Protein AF-V5BSL5-F1 (afdb_monomer)

Nearest PDB structures (foldseek):
  3v93-assembly3_C  TM=9.950E-01  e=2.344E-44  Trypanosoma cruzi
  3v93-assembly8_H  TM=9.993E-01  e=4.236E-44  Trypanosoma cruzi
  3v93-assembly1_A  TM=9.995E-01  e=7.654E-44  Trypanosoma cruzi
  3v93-assembly5_E  TM=9.968E-01  e=4.856E-44  Trypanosoma cruzi
  3v93-assembly4_D  TM=1.000E+00  e=1.072E-42  Trypanosoma cruzi

Structure (mmCIF, N/CA/C/O backbone):
data_AF-V5BSL5-F1
#
_entry.id   AF-V5BSL5-F1
#
loop_
_atom_site.group_PDB
_atom_site.id
_atom_site.type_symbol
_atom_site.label_atom_id
_atom_site.label_alt_id
_atom_site.label_comp_id
_atom_site.label_asym_id
_atom_site.label_entity_id
_atom_site.label_seq_id
_atom_site.pdbx_PDB_ins_code
_atom_site.Cartn_x
_atom_site.Cartn_y
_atom_site.Cartn_z
_atom_site.occupancy
_atom_site.B_iso_or_equiv
_atom_site.auth_seq_id
_atom_site.auth_comp_id
_atom_site.auth_asym_id
_atom_site.auth_atom_id
_atom_site.pdbx_PDB_model_num
ATOM 1 N N . MET A 1 1 ? 41.021 20.177 36.181 1.00 37.66 1 MET A N 1
ATOM 2 C CA . MET A 1 1 ? 41.373 21.448 35.506 1.00 37.66 1 MET A CA 1
ATOM 3 C C . MET A 1 1 ? 41.184 22.554 36.530 1.00 37.66 1 MET A C 1
ATOM 5 O O . MET A 1 1 ? 40.223 22.463 37.278 1.00 37.66 1 MET A O 1
ATOM 9 N N . SER A 1 2 ? 42.162 23.453 36.645 1.00 35.38 2 SER A N 1
ATOM 10 C CA . SER A 1 2 ? 42.383 24.379 37.768 1.00 35.38 2 SER A CA 1
ATOM 11 C C . SER A 1 2 ? 41.234 25.362 38.028 1.00 35.38 2 SER A C 1
ATOM 13 O O . SER A 1 2 ? 40.448 25.662 37.132 1.00 35.38 2 SER A O 1
ATOM 15 N N . GLU A 1 3 ? 41.180 25.870 39.262 1.00 41.41 3 GLU A N 1
ATOM 16 C CA . GLU A 1 3 ? 40.174 26.800 39.807 1.00 41.41 3 GLU A CA 1
ATOM 17 C C . GLU A 1 3 ? 40.101 28.168 39.088 1.00 41.41 3 GLU A C 1
ATOM 19 O O . GLU A 1 3 ? 39.117 28.882 39.245 1.00 41.41 3 GLU A O 1
ATOM 24 N N . ASP A 1 4 ? 41.049 28.487 38.201 1.00 49.56 4 ASP A N 1
ATOM 25 C CA . ASP A 1 4 ? 41.111 29.734 37.413 1.00 49.56 4 ASP A CA 1
ATOM 26 C C . ASP A 1 4 ? 40.404 29.653 36.042 1.00 49.56 4 ASP A C 1
ATOM 28 O O . ASP A 1 4 ? 40.871 30.179 35.027 1.00 49.56 4 ASP A O 1
ATOM 32 N N . ALA A 1 5 ? 39.266 28.963 35.962 1.00 54.03 5 ALA A N 1
ATOM 33 C CA . ALA A 1 5 ? 38.510 28.852 34.715 1.00 54.03 5 ALA A CA 1
ATOM 34 C C . ALA A 1 5 ? 37.861 30.201 34.331 1.00 54.03 5 ALA A C 1
ATOM 36 O O . ALA A 1 5 ? 36.758 30.520 34.778 1.00 54.03 5 ALA A O 1
ATOM 37 N N . GLY A 1 6 ? 38.547 30.978 33.485 1.00 59.56 6 GLY A N 1
ATOM 38 C CA . GLY A 1 6 ? 38.031 32.209 32.874 1.00 59.56 6 GLY A CA 1
ATOM 39 C C . GLY A 1 6 ? 38.998 33.393 32.830 1.00 59.56 6 GLY A C 1
ATOM 40 O O . GLY A 1 6 ? 38.674 34.387 32.180 1.00 59.56 6 GLY A O 1
ATOM 41 N N . LEU A 1 7 ? 40.173 33.283 33.457 1.00 64.12 7 LEU A N 1
ATOM 42 C CA . LEU A 1 7 ? 41.287 34.220 33.286 1.00 64.12 7 LEU A CA 1
ATOM 43 C C . LEU A 1 7 ? 42.177 33.769 32.113 1.00 64.12 7 LEU A C 1
ATOM 45 O O . LEU A 1 7 ? 42.304 32.565 31.869 1.00 64.12 7 LEU A O 1
ATOM 49 N N . PRO A 1 8 ? 42.801 34.692 31.358 1.00 71.69 8 PRO A N 1
ATOM 50 C CA . PRO A 1 8 ? 43.733 34.306 30.311 1.00 71.69 8 PRO A CA 1
ATOM 51 C C . PRO A 1 8 ? 44.944 33.603 30.929 1.00 71.69 8 PRO A C 1
ATOM 53 O O . PRO A 1 8 ? 45.624 34.143 31.802 1.00 71.69 8 PRO A O 1
ATOM 56 N N . VAL A 1 9 ? 45.235 32.397 30.447 1.00 80.31 9 VAL A N 1
ATOM 57 C CA . VAL A 1 9 ? 46.394 31.624 30.896 1.00 80.31 9 VAL A CA 1
ATOM 58 C C . VAL A 1 9 ? 47.662 32.325 30.390 1.00 80.31 9 VAL A C 1
ATOM 60 O O . VAL A 1 9 ? 47.743 32.609 29.187 1.00 80.31 9 VAL A O 1
ATOM 63 N N . PRO A 1 10 ? 48.666 32.606 31.246 1.00 79.69 10 PRO A N 1
ATOM 64 C CA . PRO A 1 10 ? 49.912 33.236 30.816 1.00 79.69 10 PRO A CA 1
ATOM 65 C C . PRO A 1 10 ? 50.582 32.452 29.683 1.00 79.69 10 PRO A C 1
ATOM 67 O O . PRO A 1 10 ? 50.604 31.223 29.707 1.00 79.69 10 PRO A O 1
ATOM 70 N N . ARG A 1 11 ? 51.186 33.147 28.707 1.00 80.00 11 ARG A N 1
ATOM 71 C CA . ARG A 1 11 ? 51.835 32.492 27.550 1.00 80.00 11 ARG A CA 1
ATOM 72 C C . ARG A 1 11 ? 52.920 31.487 27.942 1.00 80.00 11 ARG A C 1
ATOM 74 O O . ARG A 1 11 ? 53.118 30.519 27.222 1.00 80.00 11 ARG A O 1
ATOM 81 N N . SER A 1 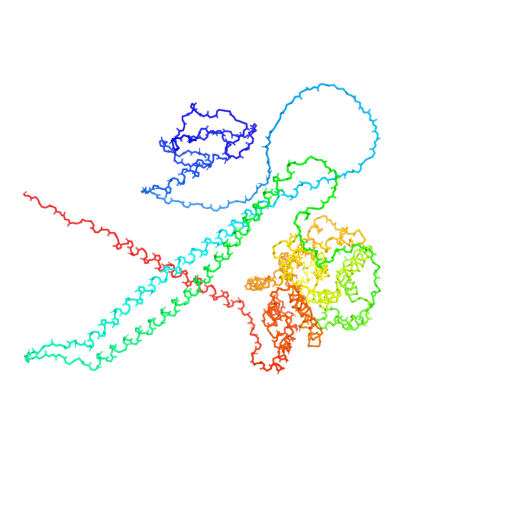12 ? 53.577 31.676 29.087 1.00 76.94 12 SER A N 1
ATOM 82 C CA . SER A 1 12 ? 54.557 30.724 29.632 1.00 76.94 12 SER A CA 1
ATOM 83 C C . SER A 1 12 ? 53.965 29.352 29.978 1.00 76.94 12 SER A C 1
ATOM 85 O O . SER A 1 12 ? 54.713 28.396 30.140 1.00 76.94 12 SER A O 1
ATOM 87 N N . GLN A 1 13 ? 52.640 29.246 30.091 1.00 78.19 13 GLN A N 1
ATOM 88 C CA . GLN A 1 13 ? 51.915 28.005 30.370 1.00 78.19 13 GLN A CA 1
ATOM 89 C C . GLN A 1 13 ? 51.201 27.449 29.127 1.00 78.19 13 GLN A C 1
ATOM 91 O O . GLN A 1 13 ? 50.416 26.506 29.226 1.00 78.19 13 GLN A O 1
ATOM 96 N N . TRP A 1 14 ? 51.424 28.034 27.946 1.00 88.94 14 TRP A N 1
ATOM 97 C CA . TRP A 1 14 ? 50.801 27.551 26.719 1.00 88.94 14 TRP A CA 1
ATOM 98 C C . TRP A 1 14 ? 51.477 26.277 26.227 1.00 88.94 14 TRP A C 1
ATOM 100 O O . TRP A 1 14 ? 52.693 26.114 26.289 1.00 88.94 14 TRP A O 1
ATOM 110 N N . VAL A 1 15 ? 50.668 25.364 25.697 1.00 83.25 15 VAL A N 1
ATOM 111 C CA . VAL A 1 15 ? 51.167 24.115 25.126 1.00 83.25 15 VAL A CA 1
ATOM 112 C C . VAL A 1 15 ? 51.832 24.413 23.784 1.00 83.25 15 VAL A C 1
ATOM 114 O O . VAL A 1 15 ? 51.152 24.630 22.784 1.00 83.25 15 VAL A O 1
ATOM 117 N N . GLU A 1 16 ? 53.161 24.411 23.742 1.00 74.31 16 GLU A N 1
ATOM 118 C CA . GLU A 1 16 ? 53.914 24.786 22.536 1.00 74.31 16 GLU A CA 1
ATOM 119 C C . GLU A 1 16 ? 53.923 23.700 21.447 1.00 74.31 16 GLU A C 1
ATOM 121 O O . GLU A 1 16 ? 54.136 23.991 20.269 1.00 74.31 16 GLU A O 1
ATOM 126 N N . ARG A 1 17 ? 53.707 22.427 21.814 1.00 75.62 17 ARG A N 1
ATOM 127 C CA . ARG A 1 17 ? 53.771 21.290 20.882 1.00 75.62 17 ARG A CA 1
ATOM 128 C C . ARG A 1 17 ? 52.630 20.306 21.113 1.00 75.62 17 ARG A C 1
ATOM 130 O O . ARG A 1 17 ? 52.364 19.893 22.234 1.00 75.62 17 ARG A O 1
ATOM 137 N N . GLY A 1 18 ? 52.000 19.889 20.019 1.00 76.19 18 GLY A N 1
ATOM 138 C CA . GLY A 1 18 ? 50.955 18.871 19.997 1.00 76.19 18 GLY A CA 1
ATOM 139 C C . GLY A 1 18 ? 50.851 18.238 18.612 1.00 76.19 18 GLY A C 1
ATOM 140 O O . GLY A 1 18 ? 51.149 18.887 17.601 1.00 76.19 18 GLY A O 1
ATOM 141 N N . VAL A 1 19 ? 50.455 16.964 18.573 1.00 78.44 19 VAL A N 1
ATOM 142 C CA . VAL A 1 19 ? 50.245 16.196 17.331 1.00 78.44 19 VAL A CA 1
ATOM 143 C C . VAL A 1 19 ? 48.800 16.267 16.834 1.00 78.44 19 VAL A C 1
ATOM 145 O O . VAL A 1 19 ? 48.558 16.038 15.652 1.00 78.44 19 VAL A O 1
ATOM 148 N N . SER A 1 20 ? 47.856 16.659 17.692 1.00 81.88 20 SER A N 1
ATOM 149 C CA . SER A 1 20 ? 46.434 16.821 17.380 1.00 81.88 20 SER A CA 1
ATOM 150 C C . SER A 1 20 ? 45.800 17.990 18.135 1.00 81.88 20 SER A C 1
ATOM 152 O O . SER A 1 20 ? 46.292 18.413 19.182 1.00 81.88 20 SER A O 1
ATOM 154 N N . CYS A 1 21 ? 44.714 18.530 17.579 1.00 82.56 21 CYS A N 1
ATOM 155 C CA . CYS A 1 21 ? 43.920 19.583 18.195 1.00 82.56 21 CYS A CA 1
ATOM 156 C C . CYS A 1 21 ? 43.279 19.072 19.482 1.00 82.56 21 CYS A C 1
ATOM 158 O O . CYS A 1 21 ? 42.572 18.068 19.472 1.00 82.56 21 CYS A O 1
ATOM 160 N N . ALA A 1 22 ? 43.474 19.807 20.575 1.00 82.12 22 ALA A N 1
ATOM 161 C CA . ALA A 1 22 ? 42.966 19.408 21.883 1.00 82.12 22 ALA A CA 1
ATOM 162 C C . ALA A 1 22 ? 41.428 19.447 22.022 1.00 82.12 22 ALA A C 1
ATOM 164 O O . ALA A 1 22 ? 40.915 18.957 23.021 1.00 82.12 22 ALA A O 1
ATOM 165 N N . THR A 1 23 ? 40.720 20.036 21.053 1.00 82.25 23 THR A N 1
ATOM 166 C CA . THR A 1 23 ? 39.253 20.136 21.025 1.00 82.25 23 THR A CA 1
ATOM 167 C C . THR A 1 23 ? 38.650 19.051 20.134 1.00 82.25 23 THR A C 1
ATOM 169 O O . THR A 1 23 ? 37.909 18.205 20.611 1.00 82.25 23 THR A O 1
ATOM 172 N N . CYS A 1 24 ? 38.992 19.023 18.842 1.00 82.75 24 CYS A N 1
ATOM 173 C CA . CYS A 1 24 ? 38.378 18.084 17.894 1.00 82.75 24 CYS A CA 1
ATOM 174 C C . CYS A 1 24 ? 39.196 16.807 17.646 1.00 82.75 24 CYS A C 1
ATOM 176 O O . CYS A 1 24 ? 38.800 15.973 16.839 1.00 82.75 24 CYS A O 1
ATOM 178 N N . GLY A 1 25 ? 40.382 16.671 18.247 1.00 80.56 25 GLY A N 1
ATOM 179 C CA . GLY A 1 25 ? 41.266 15.514 18.060 1.00 80.56 25 GLY A CA 1
ATOM 180 C C . GLY A 1 25 ? 41.965 15.439 16.695 1.00 80.56 25 GLY A C 1
ATOM 181 O O . GLY A 1 25 ? 42.807 14.565 16.486 1.00 80.56 25 GLY A O 1
ATOM 182 N N . LYS A 1 26 ? 41.685 16.362 15.763 1.00 80.69 26 LYS A N 1
ATOM 183 C CA . LYS A 1 26 ? 42.259 16.355 14.407 1.00 80.69 26 LYS A CA 1
ATOM 184 C C . LYS A 1 26 ? 43.782 16.483 14.445 1.00 80.69 26 LYS A C 1
ATOM 186 O O . LYS A 1 26 ? 44.307 17.418 15.050 1.00 80.69 26 LYS A O 1
ATOM 191 N N . ARG A 1 27 ? 44.503 15.576 13.773 1.00 79.50 27 ARG A N 1
ATOM 192 C CA . ARG A 1 27 ? 45.972 15.634 13.679 1.00 79.50 27 ARG A CA 1
ATOM 193 C C . ARG A 1 27 ? 46.429 16.893 12.943 1.00 79.50 27 ARG A C 1
ATOM 195 O O . ARG A 1 27 ? 45.894 17.243 11.893 1.00 79.50 27 ARG A O 1
ATOM 202 N N . PHE A 1 28 ? 47.435 17.565 13.489 1.00 78.25 28 PHE A N 1
ATOM 203 C CA . PHE A 1 28 ? 48.002 18.750 12.865 1.00 78.25 28 PHE A CA 1
ATOM 204 C C . PHE A 1 28 ? 48.898 18.368 11.684 1.00 78.25 28 PHE A C 1
ATOM 206 O O . PHE A 1 28 ? 49.860 17.622 11.854 1.00 78.25 28 PHE A O 1
ATOM 213 N N . SER A 1 29 ? 48.621 18.934 10.511 1.00 75.44 29 SER A N 1
ATOM 214 C CA . SER A 1 29 ? 49.468 18.812 9.318 1.00 75.44 29 SER A CA 1
ATOM 215 C C . SER A 1 29 ? 50.299 20.090 9.096 1.00 75.44 29 SER A C 1
ATOM 217 O O . SER A 1 29 ? 50.000 21.110 9.725 1.00 75.44 29 SER A O 1
ATOM 219 N N . PRO A 1 30 ? 51.302 20.090 8.195 1.00 67.31 30 PRO A N 1
ATOM 220 C CA . PRO A 1 30 ? 52.050 21.299 7.828 1.00 67.31 30 PRO A CA 1
ATOM 221 C C . PRO A 1 30 ? 51.168 22.451 7.317 1.00 67.31 30 PRO A C 1
ATOM 223 O O . PRO A 1 30 ? 51.567 23.606 7.400 1.00 67.31 30 PRO A O 1
ATOM 226 N N . PHE A 1 31 ? 49.965 22.143 6.823 1.00 62.34 31 PHE A N 1
ATOM 227 C CA . PHE A 1 31 ? 49.016 23.106 6.256 1.00 62.34 31 PHE A CA 1
ATOM 228 C C . PHE A 1 31 ? 47.949 23.575 7.256 1.00 62.34 31 PHE A C 1
ATOM 230 O O . PHE A 1 31 ? 47.096 24.389 6.917 1.00 62.34 31 PHE A O 1
ATOM 237 N N . THR A 1 32 ? 47.956 23.058 8.488 1.00 65.38 32 THR A N 1
ATOM 238 C CA . THR A 1 32 ? 46.967 23.416 9.511 1.00 65.38 32 THR A CA 1
ATOM 239 C C . THR A 1 32 ? 47.547 24.477 10.440 1.00 65.38 32 THR A C 1
ATOM 241 O O . THR A 1 32 ? 48.442 24.177 11.234 1.00 65.38 32 THR A O 1
ATOM 244 N N . ALA A 1 33 ? 47.023 25.704 10.377 1.00 68.75 33 ALA A N 1
ATOM 245 C CA . ALA A 1 33 ? 47.406 26.765 11.303 1.00 68.75 33 ALA A CA 1
ATOM 246 C C . ALA A 1 33 ? 47.069 26.348 12.746 1.00 68.75 33 ALA A C 1
ATOM 248 O O . ALA A 1 33 ? 45.931 25.983 13.061 1.00 68.75 33 ALA A O 1
ATOM 249 N N . LYS A 1 34 ? 48.084 26.361 13.617 1.00 82.44 34 LYS A N 1
ATOM 250 C CA . LYS A 1 34 ? 47.950 26.010 15.035 1.00 82.44 34 LYS A CA 1
ATOM 251 C C . LYS A 1 34 ? 47.896 27.289 15.849 1.00 82.44 34 LYS A C 1
ATOM 253 O O . LYS A 1 34 ? 48.678 28.209 15.623 1.00 82.44 34 LYS A O 1
ATOM 258 N N . THR A 1 35 ? 46.980 27.358 16.798 1.00 84.12 35 THR A N 1
ATOM 259 C CA . THR A 1 35 ? 46.855 28.508 17.690 1.00 84.12 35 THR A CA 1
ATOM 260 C C . THR A 1 35 ? 46.479 28.017 19.073 1.00 84.12 35 THR A C 1
ATOM 262 O O . THR A 1 35 ? 45.652 27.118 19.229 1.00 84.12 35 THR A O 1
ATOM 265 N N . ASN A 1 36 ? 47.114 28.583 20.091 1.00 89.69 36 ASN A N 1
ATOM 266 C CA . ASN A 1 36 ? 46.760 28.298 21.469 1.00 89.69 36 ASN A CA 1
ATOM 267 C C . ASN A 1 36 ? 45.523 29.099 21.859 1.00 89.69 36 ASN A C 1
ATOM 269 O O . ASN A 1 36 ? 45.432 30.294 21.582 1.00 89.69 36 ASN A O 1
ATOM 273 N N . CYS A 1 37 ? 44.583 28.447 22.536 1.00 87.94 37 CYS A N 1
ATOM 274 C CA . CYS A 1 37 ? 43.465 29.157 23.130 1.00 87.94 37 CYS A CA 1
ATOM 275 C C . CYS A 1 37 ? 43.975 30.014 24.303 1.00 87.94 37 CYS A C 1
ATOM 277 O O . CYS A 1 37 ? 44.519 29.455 25.255 1.00 87.94 37 CYS A O 1
ATOM 279 N N . PRO A 1 38 ? 43.751 31.338 24.309 1.00 81.62 38 PRO A N 1
ATOM 280 C CA . PRO A 1 38 ? 44.216 32.202 25.391 1.00 81.62 38 PRO A CA 1
ATOM 281 C C . PRO A 1 38 ? 43.520 31.926 26.734 1.00 81.62 38 PRO A C 1
ATOM 283 O O . PRO A 1 38 ? 44.082 32.239 27.775 1.00 81.62 38 PRO A O 1
ATOM 286 N N . CYS A 1 39 ? 42.338 31.296 26.732 1.00 84.12 39 CYS A N 1
ATOM 287 C CA . CYS A 1 39 ? 41.597 30.955 27.951 1.00 84.12 39 CYS A CA 1
ATOM 288 C C . CYS A 1 39 ? 42.100 29.677 28.645 1.00 84.12 39 CYS A C 1
ATOM 290 O O . CYS A 1 39 ? 41.967 29.561 29.855 1.00 84.12 39 CYS A O 1
ATOM 292 N N . CYS A 1 40 ? 42.639 28.695 27.915 1.00 85.69 40 CYS A N 1
ATOM 293 C CA . CYS A 1 40 ? 43.073 27.422 28.517 1.00 85.69 40 CYS A CA 1
ATOM 294 C C . CYS A 1 40 ? 44.502 27.001 28.155 1.00 85.69 40 CYS A C 1
ATOM 296 O O . CYS A 1 40 ? 44.949 25.939 28.577 1.00 85.69 40 CYS A O 1
ATOM 298 N N . GLY A 1 41 ? 45.205 27.781 27.332 1.00 84.75 41 GLY A N 1
ATOM 299 C CA . GLY A 1 41 ? 46.570 27.519 26.873 1.00 84.75 41 GLY A CA 1
ATOM 300 C C . GLY A 1 41 ? 46.724 26.332 25.912 1.00 84.75 41 GLY A C 1
ATOM 301 O O . GLY A 1 41 ? 47.822 26.109 25.397 1.00 84.75 41 GLY A O 1
ATOM 302 N N . LYS A 1 42 ? 45.660 25.565 25.635 1.00 89.25 42 LYS A N 1
ATOM 303 C CA . LYS A 1 42 ? 45.715 24.357 24.794 1.00 89.25 42 LYS A CA 1
ATOM 304 C C . LYS A 1 42 ? 45.924 24.692 23.318 1.00 89.25 42 LYS A C 1
ATOM 306 O O . LYS A 1 42 ? 45.367 25.668 22.818 1.00 89.25 42 LYS A O 1
ATOM 311 N N . LEU A 1 43 ? 46.696 23.853 22.625 1.00 88.75 43 LEU A N 1
ATOM 312 C CA . LEU A 1 43 ? 46.982 23.986 21.197 1.00 88.75 43 LEU A CA 1
ATOM 313 C C . LEU A 1 43 ? 45.820 23.424 20.363 1.00 88.75 43 LEU A C 1
ATOM 315 O O . LEU A 1 43 ? 45.531 22.224 20.403 1.00 88.75 43 LEU A O 1
ATOM 319 N N . CYS A 1 44 ? 45.165 24.283 19.588 1.00 87.19 44 CYS A N 1
ATOM 320 C CA . CYS A 1 44 ? 44.000 23.935 18.779 1.00 87.19 44 CYS A CA 1
ATOM 321 C C . CYS A 1 44 ? 44.212 24.301 17.303 1.00 87.19 44 CYS A C 1
ATOM 323 O O . CYS A 1 44 ? 45.102 25.086 16.963 1.00 87.19 44 CYS A O 1
ATOM 325 N N . CYS A 1 45 ? 43.427 23.700 16.403 1.00 85.88 45 CYS A N 1
ATOM 326 C CA . CYS A 1 45 ? 43.392 24.164 15.016 1.00 85.88 45 CYS A CA 1
ATOM 327 C C . CYS A 1 45 ? 42.630 25.488 14.944 1.00 85.88 45 CYS A C 1
ATOM 329 O O . CYS A 1 45 ? 41.744 25.740 15.765 1.00 85.88 45 CYS A O 1
ATOM 331 N N . SER A 1 46 ? 42.968 26.318 13.957 1.00 80.06 46 SER A N 1
ATOM 332 C CA . SER A 1 46 ? 42.313 27.611 13.742 1.00 80.06 46 SER A CA 1
ATOM 333 C C . SER A 1 46 ? 40.790 27.497 13.686 1.00 80.06 46 SER A C 1
ATOM 335 O O . SER A 1 46 ? 40.114 28.325 14.276 1.00 80.06 46 SER A O 1
ATOM 337 N N . ASP A 1 47 ? 40.246 26.444 13.070 1.00 79.00 47 ASP A N 1
ATOM 338 C CA . ASP A 1 47 ? 38.795 26.220 12.927 1.00 79.00 47 ASP A CA 1
ATOM 339 C C . ASP A 1 47 ? 38.079 26.006 14.265 1.00 79.00 47 ASP A C 1
ATOM 341 O O . ASP A 1 47 ? 36.941 26.429 14.442 1.00 79.00 47 ASP A O 1
ATOM 345 N N . CYS A 1 48 ? 38.755 25.400 15.244 1.00 81.50 48 CYS A N 1
ATOM 346 C CA . CYS A 1 48 ? 38.202 25.237 16.586 1.00 81.50 48 CYS A CA 1
ATOM 347 C C . CYS A 1 48 ? 38.377 26.489 17.454 1.00 81.50 48 CYS A C 1
ATOM 349 O O . CYS A 1 48 ? 37.778 26.544 18.524 1.00 81.50 48 CYS A O 1
ATOM 351 N N . VAL A 1 49 ? 39.177 27.472 17.015 1.00 79.75 49 VAL A N 1
ATOM 352 C CA . VAL A 1 49 ? 39.448 28.754 17.693 1.00 79.75 49 VAL A CA 1
ATOM 353 C C . VAL A 1 49 ? 38.918 29.906 16.833 1.00 79.75 49 VAL A C 1
ATOM 355 O O . VAL A 1 49 ? 39.660 30.790 16.410 1.00 79.75 49 VAL A O 1
ATOM 358 N N . GLN A 1 50 ? 37.620 29.876 16.528 1.00 72.69 50 GLN A N 1
ATOM 359 C CA . GLN A 1 50 ? 36.957 30.913 15.722 1.00 72.69 50 GLN A CA 1
ATOM 360 C C . GLN A 1 50 ? 36.012 31.801 16.531 1.00 72.69 50 GLN A C 1
ATOM 362 O O . GLN A 1 50 ? 35.715 32.914 16.104 1.00 72.69 50 GLN A O 1
ATOM 367 N N . ALA A 1 51 ? 35.561 31.336 17.697 1.00 72.56 51 ALA A N 1
ATOM 368 C CA . ALA A 1 51 ? 34.578 32.046 18.500 1.00 72.56 51 ALA A CA 1
ATOM 369 C C . ALA A 1 51 ? 35.246 33.138 19.347 1.00 72.56 51 ALA A C 1
ATOM 371 O O . ALA A 1 51 ? 36.096 32.848 20.193 1.00 72.56 51 ALA A O 1
ATOM 372 N N . GLU A 1 52 ? 34.865 34.396 19.120 1.00 78.62 52 GLU A N 1
ATOM 373 C CA . GLU A 1 52 ? 35.311 35.529 19.930 1.00 78.62 52 GLU A CA 1
ATOM 374 C C . GLU A 1 52 ? 34.444 35.674 21.179 1.00 78.62 52 GLU A C 1
ATOM 376 O O . GLU A 1 52 ? 33.216 35.737 21.113 1.00 78.62 52 GLU A O 1
ATOM 381 N N . CYS A 1 53 ? 35.086 35.764 22.340 1.00 72.69 53 CYS A N 1
ATOM 382 C CA . CYS A 1 53 ? 34.415 36.162 23.570 1.00 72.69 53 CYS A CA 1
ATOM 383 C C . CYS A 1 53 ? 35.345 37.000 24.450 1.00 72.69 53 CYS A C 1
ATOM 385 O O . CYS A 1 53 ? 36.572 36.879 24.380 1.00 72.69 53 CYS A O 1
ATOM 387 N N . ALA A 1 54 ? 34.770 37.849 25.304 1.00 72.75 54 ALA A N 1
ATOM 388 C CA . ALA A 1 54 ? 35.558 38.569 26.299 1.00 72.75 54 ALA A CA 1
ATOM 389 C C . ALA A 1 54 ? 35.938 37.612 27.437 1.00 72.75 54 ALA A C 1
ATOM 391 O O . ALA A 1 54 ? 35.062 37.066 28.110 1.00 72.75 54 ALA A O 1
ATOM 392 N N . ILE A 1 55 ? 37.243 37.405 27.608 1.00 72.19 55 ILE A N 1
ATOM 393 C CA . ILE A 1 55 ? 37.835 36.637 28.707 1.00 72.19 55 ILE A CA 1
ATOM 394 C C . ILE A 1 55 ? 38.014 37.598 29.886 1.00 72.19 55 ILE A C 1
ATOM 396 O O . ILE A 1 55 ? 38.400 38.753 29.686 1.00 72.19 55 ILE A O 1
ATOM 400 N N . VAL A 1 56 ? 37.724 37.149 31.106 1.00 62.91 56 VAL A N 1
ATOM 401 C CA . VAL A 1 56 ? 37.796 37.995 32.304 1.00 62.91 56 VAL A CA 1
ATOM 402 C C . VAL A 1 56 ? 39.239 38.482 32.489 1.00 62.91 56 VAL A C 1
ATOM 404 O O . VAL A 1 56 ? 40.173 37.690 32.435 1.00 62.91 56 VAL A O 1
ATOM 407 N N . GLY A 1 57 ? 39.439 39.797 32.642 1.00 61.28 57 GLY A N 1
ATOM 408 C CA . GLY A 1 57 ? 40.770 40.418 32.758 1.00 61.28 57 GLY A CA 1
ATOM 409 C C . GLY A 1 57 ? 41.496 40.714 31.433 1.00 61.28 57 GLY A C 1
ATOM 410 O O . GLY A 1 57 ? 42.604 41.246 31.461 1.00 61.28 57 GLY A O 1
ATOM 411 N N . GLY A 1 58 ? 40.901 40.407 30.273 1.00 59.56 58 GLY A N 1
ATOM 412 C CA . GLY A 1 58 ? 41.415 40.809 28.958 1.00 59.56 58 GLY A CA 1
ATOM 413 C C . GLY A 1 58 ? 40.894 42.182 28.520 1.00 59.56 58 GLY A C 1
ATOM 414 O O . GLY A 1 58 ? 39.728 42.501 28.728 1.00 59.56 58 GLY A O 1
ATOM 415 N N . SER A 1 59 ? 41.735 42.995 27.874 1.00 53.09 59 SER A N 1
ATOM 416 C CA . SER A 1 59 ? 41.346 44.334 27.396 1.00 53.09 59 SER A CA 1
ATOM 417 C C . SER A 1 59 ? 40.478 44.326 26.126 1.00 53.09 59 SER A C 1
ATOM 419 O O . SER A 1 59 ? 39.899 45.357 25.791 1.00 53.09 59 SER A O 1
ATOM 421 N N . ALA A 1 60 ? 40.374 43.190 25.420 1.00 64.19 60 ALA A N 1
ATOM 422 C CA . ALA A 1 60 ? 39.597 43.038 24.187 1.00 64.19 60 ALA A CA 1
ATOM 423 C C . ALA A 1 60 ? 39.098 41.586 23.978 1.00 64.19 60 ALA A C 1
ATOM 425 O O . ALA A 1 60 ? 39.715 40.646 24.500 1.00 64.19 60 ALA A O 1
ATOM 426 N N . PRO A 1 61 ? 38.009 41.373 23.205 1.00 73.19 61 PRO A N 1
ATOM 427 C CA . PRO A 1 61 ? 37.525 40.040 22.846 1.00 73.19 61 PRO A CA 1
ATOM 428 C C . PRO A 1 61 ? 38.628 39.227 22.166 1.00 73.19 61 PRO A C 1
ATOM 430 O O . PRO A 1 61 ? 39.342 39.732 21.304 1.00 73.19 61 PRO A O 1
ATOM 433 N N . SER A 1 62 ? 38.787 37.970 22.573 1.00 77.31 62 SER A N 1
ATOM 434 C CA . SER A 1 62 ? 39.811 37.075 22.032 1.00 77.31 62 SER A CA 1
ATOM 435 C C . SER A 1 62 ? 39.162 35.818 21.470 1.00 77.31 62 SER A C 1
ATOM 437 O O . SER A 1 62 ? 38.191 35.313 22.038 1.00 77.31 62 SER A O 1
ATOM 439 N N . LYS A 1 63 ? 39.711 35.283 20.374 1.00 84.38 63 LYS A N 1
ATOM 440 C CA . LYS A 1 63 ? 39.282 33.989 19.833 1.00 84.38 63 LYS A CA 1
ATOM 441 C C . LYS A 1 63 ? 39.687 32.869 20.788 1.00 84.38 63 LYS A C 1
ATOM 443 O O . LYS A 1 63 ? 40.869 32.711 21.097 1.00 84.38 63 LYS A O 1
ATOM 448 N N . VAL A 1 64 ? 38.715 32.095 21.261 1.00 85.62 64 VAL A N 1
ATOM 449 C CA . VAL A 1 64 ? 38.918 30.963 22.179 1.00 85.62 64 VAL A CA 1
ATOM 450 C C . VAL A 1 64 ? 38.462 29.655 21.542 1.00 85.62 64 VAL A C 1
ATOM 452 O O . VAL A 1 64 ? 37.737 29.664 20.549 1.00 85.62 64 VAL A O 1
ATOM 455 N N . CYS A 1 65 ? 38.899 28.515 22.092 1.00 86.31 65 CYS A N 1
ATOM 456 C CA . CYS A 1 65 ? 38.398 27.233 21.614 1.00 86.31 65 CYS A CA 1
ATOM 457 C C . CYS A 1 65 ? 36.915 27.057 21.965 1.00 86.31 65 CYS A C 1
ATOM 459 O O . CYS A 1 65 ? 36.440 27.616 22.956 1.00 86.31 65 CYS A O 1
ATOM 461 N N . ILE A 1 66 ? 36.200 26.257 21.175 1.00 80.56 66 ILE A N 1
ATOM 462 C CA . ILE A 1 66 ? 34.750 26.062 21.330 1.00 80.56 66 ILE A CA 1
ATOM 463 C C . ILE A 1 66 ? 34.347 25.529 22.715 1.00 80.56 66 ILE A C 1
ATOM 465 O O . ILE A 1 66 ? 33.295 25.899 23.235 1.00 80.56 66 ILE A O 1
ATOM 469 N N . ASP A 1 67 ? 35.216 24.740 23.352 1.00 81.44 67 ASP A N 1
ATOM 470 C CA . ASP A 1 67 ? 34.985 24.212 24.700 1.00 81.44 67 ASP A CA 1
ATOM 471 C C . ASP A 1 67 ? 35.011 25.347 25.732 1.00 81.44 67 ASP A C 1
ATOM 473 O O . ASP A 1 67 ? 34.110 25.478 26.560 1.00 81.44 67 ASP A O 1
ATOM 477 N N . CYS A 1 68 ? 36.019 26.225 25.645 1.00 81.50 68 CYS A N 1
ATOM 478 C CA . CYS A 1 68 ? 36.116 27.403 26.502 1.00 81.50 68 CYS A CA 1
ATOM 479 C C . CYS A 1 68 ? 35.008 28.412 26.200 1.00 81.50 68 CYS A C 1
ATOM 481 O O . CYS A 1 68 ? 34.487 29.020 27.127 1.00 81.50 68 CYS A O 1
ATOM 483 N N . PHE A 1 69 ? 34.611 28.566 24.935 1.00 83.06 69 PHE A N 1
ATOM 484 C CA . PHE A 1 69 ? 33.485 29.419 24.564 1.00 83.06 69 PHE A CA 1
ATOM 485 C C . PHE A 1 69 ? 32.184 28.930 25.206 1.00 83.06 69 PHE A C 1
ATOM 487 O O . PHE A 1 69 ? 31.508 29.700 25.882 1.00 83.06 69 PHE A O 1
ATOM 494 N N . SER A 1 70 ? 31.866 27.643 25.058 1.00 76.00 70 SER A N 1
ATOM 495 C CA . SER A 1 70 ? 30.648 27.040 25.614 1.00 76.00 70 SER A CA 1
ATOM 496 C C . SER A 1 70 ? 30.623 27.144 27.138 1.00 76.00 70 SER A C 1
ATOM 498 O O . SER A 1 70 ? 29.612 27.523 27.730 1.00 76.00 70 SER A O 1
ATOM 500 N N . MET A 1 71 ? 31.771 26.904 27.776 1.00 79.31 71 MET A N 1
ATOM 501 C CA . MET A 1 71 ? 31.921 27.066 29.217 1.00 79.31 71 MET A CA 1
ATOM 502 C C . MET A 1 71 ? 31.712 28.527 29.657 1.00 79.31 71 MET A C 1
ATOM 504 O O . MET A 1 71 ? 30.913 28.782 30.558 1.00 79.31 71 MET A O 1
ATOM 508 N N . LEU A 1 72 ? 32.357 29.499 29.004 1.00 73.00 72 LEU A N 1
ATOM 509 C CA . LEU A 1 72 ? 32.220 30.922 29.338 1.00 73.00 72 LEU A CA 1
ATOM 510 C C . LEU A 1 72 ? 30.797 31.453 29.082 1.00 73.00 72 LEU A C 1
ATOM 512 O O . LEU A 1 72 ? 30.290 32.245 29.876 1.00 73.00 72 LEU A O 1
ATOM 516 N N . GLN A 1 73 ? 30.120 30.981 28.030 1.00 68.88 73 GLN A N 1
ATOM 517 C CA . GLN A 1 73 ? 28.716 31.309 27.748 1.00 68.88 73 GLN A CA 1
ATOM 518 C C . GLN A 1 73 ? 27.765 30.731 28.799 1.00 68.88 73 GLN A C 1
ATOM 520 O O . GLN A 1 73 ? 26.843 31.415 29.238 1.00 68.88 73 GLN A O 1
ATOM 525 N N . SER A 1 74 ? 28.004 29.493 29.244 1.00 62.72 74 SER A N 1
ATOM 526 C CA . SER A 1 74 ? 27.184 28.868 30.287 1.00 62.72 74 SER A CA 1
ATOM 527 C C . SER A 1 74 ? 27.275 29.617 31.619 1.00 62.72 74 SER A C 1
ATOM 529 O O . SER A 1 74 ? 26.267 29.770 32.300 1.00 62.72 74 SER A O 1
ATOM 531 N N . ARG A 1 75 ? 28.446 30.178 31.952 1.00 56.44 75 ARG A N 1
ATOM 532 C CA . ARG A 1 75 ? 28.636 30.980 33.170 1.00 56.44 75 ARG A CA 1
ATOM 533 C C . ARG A 1 75 ? 28.029 32.379 33.078 1.00 56.44 75 ARG A C 1
ATOM 535 O O . ARG A 1 75 ? 27.480 32.846 34.067 1.00 56.44 75 ARG A O 1
ATOM 542 N N . ARG A 1 76 ? 28.018 33.014 31.898 1.00 56.22 76 ARG A N 1
ATOM 543 C CA . ARG A 1 76 ? 27.275 34.276 31.690 1.00 56.22 76 ARG A CA 1
ATOM 544 C C . ARG A 1 76 ? 25.766 34.138 31.898 1.00 56.22 76 ARG A C 1
ATOM 546 O O . ARG A 1 76 ? 25.115 35.136 32.158 1.00 56.22 76 ARG A O 1
ATOM 553 N N . ARG A 1 77 ? 25.204 32.927 31.802 1.00 47.06 77 ARG A N 1
ATOM 554 C CA . ARG A 1 77 ? 23.788 32.678 32.126 1.00 47.06 77 ARG A CA 1
ATOM 555 C C . ARG A 1 77 ? 23.509 32.583 33.633 1.00 47.06 77 ARG A C 1
ATOM 557 O O . ARG A 1 77 ? 22.344 32.497 34.001 1.00 47.06 77 ARG A O 1
ATOM 564 N N . VAL A 1 78 ? 24.544 32.564 34.481 1.00 42.31 78 VAL A N 1
ATOM 565 C CA . VAL A 1 78 ? 24.422 32.345 35.934 1.00 42.31 78 VAL A CA 1
ATOM 566 C C . VAL A 1 78 ? 24.649 33.623 36.754 1.00 42.31 78 VAL A C 1
ATOM 568 O O . VAL A 1 78 ? 24.188 33.680 37.889 1.00 42.31 78 VAL A O 1
ATOM 571 N N . GLU A 1 79 ? 25.250 34.680 36.197 1.00 32.44 79 GLU A N 1
ATOM 572 C CA . GLU A 1 79 ? 25.275 35.996 36.857 1.00 32.44 79 GLU A CA 1
ATOM 573 C C . GLU A 1 79 ? 24.239 36.954 36.248 1.00 32.44 79 GLU A C 1
ATOM 575 O O . GLU A 1 79 ? 24.249 37.168 35.033 1.00 32.44 79 GLU A O 1
ATOM 580 N N . PRO A 1 80 ? 23.357 37.566 37.060 1.00 39.62 80 PRO A N 1
ATOM 581 C CA . PRO A 1 80 ? 22.686 38.786 36.658 1.00 39.62 80 PRO A CA 1
ATOM 582 C C . PRO A 1 80 ? 23.695 39.928 36.824 1.00 39.62 80 PRO A C 1
ATOM 584 O O . PRO A 1 80 ? 24.240 40.099 37.911 1.00 39.62 80 PRO A O 1
ATOM 587 N N . ASP A 1 81 ? 23.978 40.697 35.775 1.00 30.50 81 ASP A N 1
ATOM 588 C CA . ASP A 1 81 ? 23.338 42.008 35.617 1.00 30.50 81 ASP A CA 1
ATOM 589 C C . ASP A 1 81 ? 23.908 42.830 34.431 1.00 30.50 81 ASP A C 1
ATOM 591 O O . ASP A 1 81 ? 25.010 42.604 33.936 1.00 30.50 81 ASP A O 1
ATOM 595 N N . GLU A 1 82 ? 23.095 43.804 34.025 1.00 28.62 82 GLU A N 1
ATOM 596 C CA . GLU A 1 82 ? 23.411 45.078 33.363 1.00 28.62 82 GLU A CA 1
ATOM 597 C C . GLU A 1 82 ? 24.022 45.108 31.944 1.00 28.62 82 GLU A C 1
ATOM 599 O O . GLU A 1 82 ? 25.222 45.008 31.709 1.00 28.62 82 GLU A O 1
ATOM 604 N N . GLY A 1 83 ? 23.153 45.475 30.991 1.00 31.92 83 GLY A N 1
ATOM 605 C CA . GLY A 1 83 ? 23.457 46.482 29.970 1.00 31.92 83 GLY A CA 1
ATOM 606 C C . GLY A 1 83 ? 24.332 46.064 28.784 1.00 31.92 83 GLY A C 1
ATOM 607 O O . GLY A 1 83 ? 25.550 46.176 28.822 1.00 31.92 83 GLY A O 1
ATOM 608 N N . SER A 1 84 ? 23.708 45.756 27.642 1.00 25.77 84 SER A N 1
ATOM 609 C CA . SER A 1 84 ? 23.907 46.502 26.379 1.00 25.77 84 SER A CA 1
ATOM 610 C C . SER A 1 84 ? 23.388 45.749 25.144 1.00 25.77 84 SER A C 1
ATOM 612 O O . SER A 1 84 ? 23.688 44.586 24.913 1.00 25.77 84 SER A O 1
ATOM 614 N N . SER A 1 85 ? 22.628 46.494 24.335 1.00 25.20 85 SER A N 1
ATOM 615 C CA . SER A 1 85 ? 22.686 46.559 22.867 1.00 25.20 85 SER A CA 1
ATOM 616 C C . SER A 1 85 ? 22.638 45.269 22.030 1.00 25.20 85 SER A C 1
ATOM 618 O O . SER A 1 85 ? 23.640 44.590 21.836 1.00 25.20 85 SER A O 1
ATOM 620 N N . PHE A 1 86 ? 21.491 45.092 21.365 1.00 25.89 86 PHE A N 1
ATOM 621 C CA . PHE A 1 86 ? 21.326 44.743 19.942 1.00 25.89 86 PHE A CA 1
ATOM 622 C C . PHE A 1 86 ? 22.590 44.393 19.131 1.00 25.89 86 PHE A C 1
ATOM 624 O O . PHE A 1 86 ? 23.490 45.227 18.997 1.00 25.89 86 PHE A O 1
ATOM 631 N N . ARG A 1 87 ? 22.527 43.254 18.419 1.00 25.45 87 ARG A N 1
ATOM 632 C CA . ARG A 1 87 ? 22.715 43.171 16.954 1.00 25.45 87 ARG A CA 1
ATOM 633 C C . ARG A 1 87 ? 22.257 41.812 16.406 1.00 25.45 87 ARG A C 1
ATOM 635 O O . ARG A 1 87 ? 22.761 40.768 16.804 1.00 25.45 87 ARG A O 1
ATOM 642 N N . GLU A 1 88 ? 21.304 41.869 15.479 1.00 30.59 88 GLU A N 1
ATOM 643 C CA . GLU A 1 88 ? 21.009 40.831 14.484 1.00 30.59 88 GLU A CA 1
ATOM 644 C C . GLU A 1 88 ? 22.269 40.483 13.677 1.00 30.59 88 GLU A C 1
ATOM 646 O O . GLU A 1 88 ? 23.075 41.381 13.451 1.00 30.59 88 GLU A O 1
ATOM 651 N N . PHE A 1 89 ? 22.404 39.242 13.182 1.00 24.09 89 PHE A N 1
ATOM 652 C CA . PHE A 1 89 ? 22.876 38.981 11.810 1.00 24.09 89 PHE A CA 1
ATOM 653 C C . PHE A 1 89 ? 22.633 37.525 11.346 1.00 24.09 89 PHE A C 1
ATOM 655 O O . PHE A 1 89 ? 23.126 36.572 11.936 1.00 24.09 89 PHE A O 1
ATOM 662 N N . ASN A 1 90 ? 21.857 37.448 10.261 1.00 24.14 90 ASN A N 1
ATOM 663 C CA . ASN A 1 90 ? 21.775 36.541 9.107 1.00 24.14 90 ASN A CA 1
ATOM 664 C C . ASN A 1 90 ? 22.167 35.048 9.104 1.00 24.14 90 ASN A C 1
ATOM 666 O O . ASN A 1 90 ? 23.200 34.593 9.576 1.00 24.14 90 ASN A O 1
ATOM 670 N N . ALA A 1 91 ? 21.302 34.370 8.344 1.00 28.30 91 ALA A N 1
ATOM 671 C CA . ALA A 1 91 ? 21.294 33.035 7.773 1.00 28.30 91 ALA A CA 1
ATOM 672 C C . ALA A 1 91 ? 22.543 32.549 7.005 1.00 28.30 91 ALA A C 1
ATOM 674 O O . ALA A 1 91 ? 23.321 33.327 6.461 1.00 28.30 91 ALA A O 1
ATOM 675 N N . ALA A 1 92 ? 22.509 31.221 6.815 1.00 25.39 92 ALA A N 1
ATOM 676 C CA . ALA A 1 92 ? 23.036 30.414 5.711 1.00 25.39 92 ALA A CA 1
ATOM 677 C C . ALA A 1 92 ? 24.497 29.945 5.783 1.00 25.39 92 ALA A C 1
ATOM 679 O O . ALA A 1 92 ? 25.421 30.726 5.603 1.00 25.39 92 ALA A O 1
ATOM 680 N N . SER A 1 93 ? 24.678 28.620 5.868 1.00 24.03 93 SER A N 1
ATOM 681 C CA . SER A 1 93 ? 25.362 27.836 4.822 1.00 24.03 93 SER A CA 1
ATOM 682 C C . SER A 1 93 ? 25.366 26.335 5.148 1.00 24.03 93 SER A C 1
ATOM 684 O O . SER A 1 93 ? 25.375 25.935 6.308 1.00 24.03 93 SER A O 1
ATOM 686 N N . ALA A 1 94 ? 25.328 25.540 4.082 1.00 25.84 94 ALA A N 1
ATOM 687 C CA . ALA A 1 94 ? 25.147 24.097 4.014 1.00 25.84 94 ALA A CA 1
ATOM 688 C C . ALA A 1 94 ? 26.300 23.225 4.578 1.00 25.84 94 ALA A C 1
ATOM 690 O O . ALA A 1 94 ? 27.419 23.694 4.758 1.00 25.84 94 ALA A O 1
ATOM 691 N N . PHE A 1 95 ? 25.944 21.946 4.797 1.00 27.11 95 PHE A N 1
ATOM 692 C CA . PHE A 1 95 ? 26.688 20.666 4.934 1.00 27.11 95 PHE A CA 1
ATOM 693 C C . PHE A 1 95 ? 28.071 20.538 4.234 1.00 27.11 95 PHE A C 1
ATOM 695 O O . PHE A 1 95 ? 28.379 21.393 3.406 1.00 27.11 95 PHE A O 1
ATOM 702 N N . PRO A 1 96 ? 28.855 19.424 4.358 1.00 48.16 96 PRO A N 1
ATOM 703 C CA . PRO A 1 96 ? 28.798 18.205 5.211 1.00 48.16 96 PRO A CA 1
ATOM 704 C C . PRO A 1 96 ? 30.194 17.810 5.799 1.00 48.16 96 PRO A C 1
ATOM 706 O O . PRO A 1 96 ? 31.156 18.553 5.637 1.00 48.16 96 PRO A O 1
ATOM 709 N N . LEU A 1 97 ? 30.329 16.632 6.445 1.00 22.61 97 LEU A N 1
ATOM 710 C CA . LEU A 1 97 ? 31.398 15.600 6.262 1.00 22.61 97 LEU A CA 1
ATOM 711 C C . LEU A 1 97 ? 31.451 14.669 7.501 1.00 22.61 97 LEU A C 1
ATOM 713 O O . LEU A 1 97 ? 31.580 15.129 8.627 1.00 22.61 97 LEU A O 1
ATOM 717 N N . GLN A 1 98 ? 31.172 13.369 7.378 1.00 24.00 98 GLN A N 1
ATOM 718 C CA . GLN A 1 98 ? 32.082 12.283 6.960 1.00 24.00 98 GLN A CA 1
ATOM 719 C C . GLN A 1 98 ? 33.231 11.969 7.956 1.00 24.00 98 GLN A C 1
ATOM 721 O O . GLN A 1 98 ? 34.320 12.527 7.908 1.00 24.00 98 GLN A O 1
ATOM 726 N N . THR A 1 99 ? 32.902 11.059 8.879 1.00 31.50 99 THR A N 1
ATOM 727 C CA . THR A 1 99 ? 33.630 9.871 9.386 1.00 31.50 99 THR A CA 1
ATOM 728 C C . THR A 1 99 ? 35.168 9.828 9.597 1.00 31.50 99 THR A C 1
ATOM 730 O O . THR A 1 99 ? 35.952 9.892 8.658 1.00 31.50 99 THR A O 1
ATOM 733 N N . ARG A 1 100 ? 35.519 9.396 10.832 1.00 28.36 100 ARG A N 1
ATOM 734 C CA . ARG A 1 100 ? 36.524 8.375 11.266 1.00 28.36 100 ARG A CA 1
ATOM 735 C C . ARG A 1 100 ? 37.891 8.772 11.890 1.00 28.36 100 ARG A C 1
ATOM 737 O O . ARG A 1 100 ? 38.792 9.249 11.216 1.00 28.36 100 ARG A O 1
ATOM 744 N N . LEU A 1 101 ? 38.036 8.264 13.131 1.00 34.81 101 LEU A N 1
ATOM 745 C CA . LEU A 1 101 ? 39.119 7.434 13.722 1.00 34.81 101 LEU A CA 1
ATOM 746 C C . LEU A 1 101 ? 40.483 8.052 14.081 1.00 34.81 101 LEU A C 1
ATOM 748 O O . LEU A 1 101 ? 40.991 8.921 13.386 1.00 34.81 101 LEU A O 1
ATOM 752 N N . LEU A 1 102 ? 41.092 7.505 15.152 1.00 28.94 102 LEU A N 1
ATOM 753 C CA . LEU A 1 102 ? 42.459 6.925 15.265 1.00 28.94 102 LEU A CA 1
ATOM 754 C C . LEU A 1 102 ? 42.811 6.783 16.773 1.00 28.94 102 LEU A C 1
ATOM 756 O O . LEU A 1 102 ? 42.661 7.749 17.511 1.00 28.94 102 LEU A O 1
ATOM 760 N N . ALA A 1 103 ? 43.073 5.595 17.336 1.00 35.47 103 ALA A N 1
ATOM 761 C CA . ALA A 1 103 ? 44.207 4.661 17.172 1.00 35.47 103 ALA A CA 1
ATOM 762 C C . ALA A 1 103 ? 45.434 4.990 18.047 1.00 35.47 103 ALA A C 1
ATOM 764 O O . ALA A 1 103 ? 45.866 6.137 18.069 1.00 35.47 103 ALA A O 1
ATOM 765 N N . ASP A 1 104 ? 46.024 3.961 18.668 1.00 31.23 104 ASP A N 1
ATOM 766 C CA . ASP A 1 104 ? 47.477 3.776 18.873 1.00 31.23 104 ASP A CA 1
ATOM 767 C C . ASP A 1 104 ? 47.740 2.390 19.514 1.00 31.23 104 ASP A C 1
ATOM 769 O O . ASP A 1 104 ? 46.902 1.906 20.265 1.00 31.23 104 ASP A O 1
ATOM 773 N N . GLY A 1 105 ? 48.851 1.679 19.284 1.00 28.45 105 GLY A N 1
ATOM 774 C CA . GLY A 1 105 ? 50.022 1.946 18.445 1.00 28.45 105 GLY A CA 1
ATOM 775 C C . GLY A 1 105 ? 51.169 0.937 18.699 1.00 28.45 105 GLY A C 1
ATOM 776 O O . GLY A 1 105 ? 51.087 0.166 19.648 1.00 28.45 105 GLY A O 1
ATOM 777 N N . ARG A 1 106 ? 52.252 1.068 17.894 1.00 27.33 106 ARG A N 1
ATOM 778 C CA . ARG A 1 106 ? 53.706 0.884 18.220 1.00 27.33 106 ARG A CA 1
ATOM 779 C C . ARG A 1 106 ? 54.247 -0.537 18.575 1.00 27.33 106 ARG A C 1
ATOM 781 O O . ARG A 1 106 ? 53.548 -1.281 19.231 1.00 27.33 106 ARG A O 1
ATOM 788 N N . VAL A 1 107 ? 55.472 -1.018 18.263 1.00 25.30 107 VAL A N 1
ATOM 789 C CA . VAL A 1 107 ? 56.745 -0.618 17.582 1.00 25.30 107 VAL A CA 1
ATOM 790 C C . VAL A 1 107 ? 57.475 -1.926 17.147 1.00 25.30 107 VAL A C 1
ATOM 792 O O . VAL A 1 107 ? 57.243 -2.956 17.765 1.00 25.30 107 VAL A O 1
ATOM 795 N N . GLU A 1 108 ? 58.387 -1.848 16.162 1.00 24.36 108 GLU A N 1
ATOM 796 C CA . GLU A 1 108 ? 59.752 -2.458 16.095 1.00 24.36 108 GLU A CA 1
ATOM 797 C C . GLU A 1 108 ? 60.169 -3.138 14.775 1.00 24.36 108 GLU A C 1
ATOM 799 O O . GLU A 1 108 ? 59.374 -3.652 13.997 1.00 24.36 108 GLU A O 1
ATOM 804 N N . SER A 1 109 ? 61.470 -2.996 14.511 1.00 26.11 109 SER A N 1
ATOM 805 C CA . SER A 1 109 ? 62.234 -3.124 13.266 1.00 26.11 109 SER A CA 1
ATOM 806 C C . SER A 1 109 ? 62.896 -4.493 13.066 1.00 26.11 109 SER A C 1
ATOM 808 O O . SER A 1 109 ? 63.342 -5.094 14.037 1.00 26.11 109 SER A O 1
ATOM 810 N N . GLY A 1 110 ? 63.108 -4.915 11.812 1.00 23.75 110 GLY A N 1
ATOM 811 C CA . GLY A 1 110 ? 63.982 -6.049 11.469 1.00 23.75 110 GLY A CA 1
ATOM 812 C C . GLY A 1 110 ? 64.055 -6.339 9.963 1.00 23.75 110 GLY A C 1
ATOM 813 O O . GLY A 1 110 ? 63.063 -6.227 9.256 1.00 23.75 110 GLY A O 1
ATOM 814 N N . GLU A 1 111 ? 65.251 -6.662 9.478 1.00 24.41 111 GLU A N 1
ATOM 815 C CA . GLU A 1 111 ? 65.715 -6.650 8.084 1.00 24.41 111 GLU A CA 1
ATOM 816 C C . GLU A 1 111 ? 65.492 -7.940 7.248 1.00 24.41 111 GLU A C 1
ATOM 818 O O . GLU A 1 111 ? 65.395 -9.045 7.768 1.00 24.41 111 GLU A O 1
ATOM 823 N N . THR A 1 112 ? 65.629 -7.765 5.921 1.00 23.25 112 THR A N 1
ATOM 824 C CA . THR A 1 112 ? 66.139 -8.689 4.867 1.00 23.25 112 THR A CA 1
ATOM 825 C C . THR A 1 112 ? 65.227 -9.660 4.076 1.00 23.25 112 THR A C 1
ATOM 827 O O . THR A 1 112 ? 64.737 -10.666 4.561 1.00 23.25 112 THR A O 1
ATOM 830 N N . SER A 1 113 ? 65.218 -9.389 2.756 1.00 22.58 113 SER A N 1
ATOM 831 C CA . SER A 1 113 ? 65.495 -10.294 1.614 1.00 22.58 113 SER A CA 1
ATOM 832 C C . SER A 1 113 ? 64.439 -11.254 1.023 1.00 22.58 113 SER A C 1
ATOM 834 O O . SER A 1 113 ? 64.143 -12.304 1.567 1.00 22.58 113 SER A O 1
ATOM 836 N N . ARG A 1 114 ? 64.074 -10.912 -0.232 1.00 24.78 114 ARG A N 1
ATOM 837 C CA . ARG A 1 114 ? 63.906 -11.723 -1.471 1.00 24.78 114 ARG A CA 1
ATOM 838 C C . ARG A 1 114 ? 63.120 -13.049 -1.417 1.00 24.78 114 ARG A C 1
ATOM 840 O O . ARG A 1 114 ? 63.563 -13.996 -0.789 1.00 24.78 114 ARG A O 1
ATOM 847 N N . VAL A 1 115 ? 62.101 -13.160 -2.287 1.00 23.20 115 VAL A N 1
ATOM 848 C CA . VAL A 1 115 ? 61.96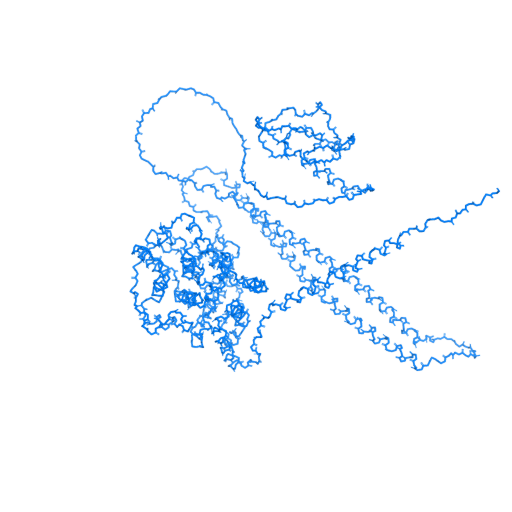0 -14.117 -3.424 1.00 23.20 115 VAL A CA 1
ATOM 849 C C . VAL A 1 115 ? 60.505 -14.075 -3.946 1.00 23.20 115 VAL A C 1
ATOM 851 O O . VAL A 1 115 ? 59.556 -14.158 -3.175 1.00 23.20 115 VAL A O 1
ATOM 854 N N . SER A 1 116 ? 60.337 -13.963 -5.266 1.00 23.14 116 SER A N 1
ATOM 855 C CA . SER A 1 116 ? 59.100 -14.260 -6.020 1.00 23.14 116 SER A CA 1
ATOM 856 C C . SER A 1 116 ? 59.279 -15.607 -6.748 1.00 23.14 116 SER A C 1
ATOM 858 O O . SER A 1 116 ? 60.428 -16.010 -6.927 1.00 23.14 116 SER A O 1
ATOM 860 N N . PRO A 1 117 ? 58.265 -16.193 -7.413 1.00 33.94 117 PRO A N 1
ATOM 861 C CA . PRO A 1 117 ? 56.847 -16.374 -7.081 1.00 33.94 117 PRO A CA 1
ATOM 862 C C . PRO A 1 117 ? 56.438 -17.872 -7.163 1.00 33.94 117 PRO A C 1
ATOM 864 O O . PRO A 1 117 ? 57.118 -18.677 -7.793 1.00 33.94 117 PRO A O 1
ATOM 867 N N . SER A 1 118 ? 55.283 -18.263 -6.619 1.00 23.52 118 SER A N 1
ATOM 868 C CA . SER A 1 118 ? 54.564 -19.443 -7.132 1.00 23.52 118 SER A CA 1
ATOM 869 C C . SER A 1 118 ? 53.054 -19.325 -6.919 1.00 23.52 118 SER A C 1
ATOM 871 O O . SER A 1 118 ? 52.587 -18.799 -5.913 1.00 23.52 118 SER A O 1
ATOM 873 N N . ASN A 1 119 ? 52.331 -19.755 -7.953 1.00 30.36 119 ASN A N 1
ATOM 874 C CA . ASN A 1 119 ? 50.881 -19.839 -8.060 1.00 30.36 119 ASN A CA 1
ATOM 875 C C . ASN A 1 119 ? 50.276 -20.694 -6.945 1.00 30.36 119 ASN A C 1
ATOM 877 O O . ASN A 1 119 ? 50.692 -21.838 -6.789 1.00 30.36 119 ASN A O 1
ATOM 881 N N . ASP A 1 120 ? 49.202 -20.208 -6.323 1.00 25.23 120 ASP A N 1
ATOM 882 C CA . ASP A 1 120 ? 48.030 -21.052 -6.092 1.00 25.23 120 ASP A CA 1
ATOM 883 C C . ASP A 1 120 ? 46.757 -20.201 -5.962 1.00 25.23 120 ASP A C 1
ATOM 885 O O . ASP A 1 120 ? 46.774 -19.086 -5.433 1.00 25.23 120 ASP A O 1
ATOM 889 N N . GLY A 1 121 ? 45.658 -20.704 -6.515 1.00 34.94 121 GLY A N 1
ATOM 890 C CA . GLY A 1 121 ? 44.382 -20.004 -6.587 1.00 34.94 121 GLY A CA 1
ATOM 891 C C . GLY A 1 121 ? 43.709 -19.872 -5.222 1.00 34.94 121 GLY A C 1
ATOM 892 O O . GLY A 1 121 ? 43.696 -20.812 -4.434 1.00 34.94 121 GLY A O 1
ATOM 893 N N . ARG A 1 122 ? 43.073 -18.721 -4.958 1.00 26.64 122 ARG A N 1
ATOM 894 C CA . ARG A 1 122 ? 42.008 -18.611 -3.951 1.00 26.64 122 ARG A CA 1
ATOM 895 C C . ARG A 1 122 ? 41.090 -17.416 -4.200 1.00 26.64 122 ARG A C 1
ATOM 897 O O . ARG A 1 122 ? 41.519 -16.276 -4.360 1.00 26.64 122 ARG A O 1
ATOM 904 N N . VAL A 1 123 ? 39.808 -17.756 -4.206 1.00 26.45 123 VAL A N 1
ATOM 905 C CA . VAL A 1 123 ? 38.610 -16.918 -4.155 1.00 26.45 123 VAL A CA 1
ATOM 906 C C . VAL A 1 123 ? 38.782 -15.769 -3.154 1.00 26.45 123 VAL A C 1
ATOM 908 O O . VAL A 1 123 ? 39.155 -15.987 -2.001 1.00 26.45 123 VAL A O 1
ATOM 911 N N . ARG A 1 124 ? 38.504 -14.533 -3.588 1.00 27.00 124 ARG A N 1
ATOM 912 C CA . ARG A 1 124 ? 38.509 -13.348 -2.719 1.00 27.00 124 ARG A CA 1
ATOM 913 C C . ARG A 1 124 ? 37.240 -13.332 -1.861 1.00 27.00 124 ARG A C 1
ATOM 915 O O . ARG A 1 124 ? 36.170 -12.994 -2.353 1.00 27.00 124 ARG A O 1
ATOM 922 N N . HIS A 1 125 ? 37.377 -13.659 -0.579 1.00 26.09 125 HIS A N 1
ATOM 923 C CA . HIS A 1 125 ? 36.394 -13.316 0.450 1.00 26.09 125 HIS A CA 1
ATOM 924 C C . HIS A 1 125 ? 36.465 -11.809 0.749 1.00 26.09 125 HIS A C 1
ATOM 926 O O . HIS A 1 125 ? 37.508 -11.309 1.169 1.00 26.09 125 HIS A O 1
ATOM 932 N N . PHE A 1 126 ? 35.358 -11.091 0.551 1.00 27.25 126 PHE A N 1
ATOM 933 C CA . PHE A 1 126 ? 35.150 -9.746 1.093 1.00 27.25 126 PHE A CA 1
ATOM 934 C C . PHE A 1 126 ? 34.581 -9.866 2.517 1.00 27.25 126 PHE A C 1
ATOM 936 O O . PHE A 1 126 ? 33.531 -10.471 2.726 1.00 27.25 126 PHE A O 1
ATOM 943 N N . SER A 1 127 ? 35.289 -9.320 3.507 1.00 30.31 127 SER A N 1
ATOM 944 C CA . SER A 1 127 ? 34.902 -9.363 4.923 1.00 30.31 127 SER A CA 1
ATOM 945 C C . SER A 1 127 ? 33.735 -8.418 5.242 1.00 30.31 127 SER A C 1
ATOM 947 O O . SER A 1 127 ? 33.817 -7.210 5.032 1.00 30.31 127 SER A O 1
ATOM 949 N N . ARG A 1 128 ? 32.677 -8.987 5.829 1.00 31.31 128 ARG A N 1
ATOM 950 C CA . ARG A 1 128 ? 31.355 -8.415 6.162 1.00 31.31 128 ARG A CA 1
ATOM 951 C C . ARG A 1 128 ? 31.306 -7.668 7.516 1.00 31.31 128 ARG A C 1
ATOM 953 O O . ARG A 1 128 ? 30.302 -7.707 8.210 1.00 31.31 128 ARG A O 1
ATOM 960 N N . ALA A 1 129 ? 32.399 -7.028 7.942 1.00 29.58 129 ALA A N 1
ATOM 961 C CA . ALA A 1 129 ? 32.562 -6.552 9.330 1.00 29.58 129 ALA A CA 1
ATOM 962 C C . ALA A 1 129 ? 32.318 -5.041 9.561 1.00 29.58 129 ALA A C 1
ATOM 964 O O . ALA A 1 129 ? 32.663 -4.529 10.621 1.00 29.58 129 ALA A O 1
ATOM 965 N N . ASN A 1 130 ? 31.753 -4.304 8.599 1.00 32.12 130 ASN A N 1
ATOM 966 C CA . ASN A 1 130 ? 31.686 -2.832 8.663 1.00 32.12 130 ASN A CA 1
ATOM 967 C C . ASN A 1 130 ? 30.268 -2.240 8.802 1.00 32.12 130 ASN A C 1
ATOM 969 O O . ASN A 1 130 ? 30.138 -1.020 8.797 1.00 32.12 130 ASN A O 1
ATOM 973 N N . GLU A 1 131 ? 29.214 -3.056 8.920 1.00 35.59 131 GLU A N 1
ATOM 974 C CA . GLU A 1 131 ? 27.822 -2.561 8.871 1.00 35.59 131 GLU A CA 1
ATOM 975 C C . GLU A 1 131 ? 27.204 -2.224 10.242 1.00 35.59 131 GLU A C 1
ATOM 977 O O . GLU A 1 131 ? 26.270 -1.432 10.305 1.00 35.59 131 GLU A O 1
ATOM 982 N N . TYR A 1 132 ? 27.762 -2.705 11.360 1.00 33.12 132 TYR A N 1
ATOM 983 C CA . TYR A 1 132 ? 27.177 -2.490 12.699 1.00 33.12 132 TYR A CA 1
ATOM 984 C C . TYR A 1 132 ? 27.707 -1.263 13.466 1.00 33.12 132 TYR A C 1
ATOM 986 O O . TYR A 1 132 ? 27.225 -0.972 14.557 1.00 33.12 132 TYR A O 1
ATOM 994 N N . SER A 1 133 ? 28.664 -0.498 12.922 1.00 36.06 133 SER A N 1
ATOM 995 C CA . SER A 1 133 ? 29.111 0.766 13.545 1.00 36.06 133 SER A CA 1
ATOM 996 C C . SER A 1 133 ? 28.237 1.976 13.189 1.00 36.06 133 SER A C 1
ATOM 998 O O . SER A 1 133 ? 28.452 3.055 13.734 1.00 36.06 133 SER A O 1
ATOM 1000 N N . ASN A 1 134 ? 27.281 1.815 12.269 1.00 40.25 134 ASN A N 1
ATOM 1001 C CA . ASN A 1 134 ? 26.449 2.905 11.748 1.00 40.25 134 ASN A CA 1
ATOM 1002 C C . ASN A 1 134 ? 25.073 3.021 12.426 1.00 40.25 134 ASN A C 1
ATOM 1004 O O . ASN A 1 134 ? 24.340 3.956 12.124 1.00 40.25 134 ASN A O 1
ATOM 1008 N N . SER A 1 135 ? 24.717 2.117 13.342 1.00 39.59 135 SER A N 1
ATOM 1009 C CA . SER A 1 135 ? 23.415 2.113 14.028 1.00 39.59 135 SER A CA 1
ATOM 1010 C C . SER A 1 135 ? 23.398 2.882 15.356 1.00 39.59 135 SER A C 1
ATOM 1012 O O . SER A 1 135 ? 22.333 3.304 15.783 1.00 39.59 135 SER A O 1
ATOM 1014 N N . LEU A 1 136 ? 24.548 3.144 15.988 1.00 37.94 136 LEU A N 1
ATOM 1015 C CA . LEU A 1 136 ? 24.643 3.964 17.212 1.00 37.94 136 LEU A CA 1
ATOM 1016 C C . LEU A 1 136 ? 24.200 5.436 17.029 1.00 37.94 136 LEU A C 1
ATOM 1018 O O . LEU A 1 136 ? 23.458 5.921 17.876 1.00 37.94 136 LEU A O 1
ATOM 1022 N N . PRO A 1 137 ? 24.557 6.140 15.935 1.00 42.59 137 PRO A N 1
ATOM 1023 C CA . PRO A 1 137 ? 24.102 7.517 15.713 1.00 42.59 137 PRO A CA 1
ATOM 1024 C C . PRO A 1 137 ? 22.584 7.629 15.509 1.00 42.59 137 PRO A C 1
ATOM 1026 O O . PRO A 1 137 ? 21.965 8.558 16.011 1.00 42.59 137 PRO A O 1
ATOM 1029 N N . VAL A 1 138 ? 21.975 6.648 14.831 1.00 42.94 138 VAL A N 1
ATOM 1030 C CA . VAL A 1 138 ? 20.517 6.583 14.598 1.00 42.94 138 VAL A CA 1
ATOM 1031 C C . VAL A 1 138 ? 19.755 6.362 15.914 1.00 42.94 138 VAL A C 1
ATOM 1033 O O . VAL A 1 138 ? 18.640 6.846 16.096 1.00 42.94 138 VAL A O 1
ATOM 1036 N N . LEU A 1 139 ? 20.377 5.650 16.856 1.00 44.12 139 LEU A N 1
ATOM 1037 C CA . LEU A 1 139 ? 19.838 5.368 18.185 1.00 44.12 139 LEU A CA 1
ATOM 1038 C C . LEU A 1 139 ? 19.924 6.582 19.123 1.00 44.12 139 LEU A C 1
ATOM 1040 O O . LEU A 1 139 ? 18.968 6.841 19.854 1.00 44.12 139 LEU A O 1
ATOM 1044 N N . ASP A 1 140 ? 21.017 7.348 19.076 1.00 48.47 140 ASP A N 1
ATOM 1045 C CA . ASP A 1 140 ? 21.137 8.613 19.817 1.00 48.47 140 ASP A CA 1
ATOM 1046 C C . ASP A 1 140 ? 20.156 9.666 19.276 1.00 48.47 140 ASP A C 1
ATOM 1048 O O . ASP A 1 140 ? 19.474 10.332 20.053 1.00 48.47 140 ASP A O 1
ATOM 1052 N N . GLU A 1 141 ? 19.977 9.741 17.952 1.00 49.72 141 GLU A N 1
ATOM 1053 C CA . GLU A 1 141 ? 18.988 10.628 17.326 1.00 49.72 141 GLU A CA 1
ATOM 1054 C C . GLU A 1 141 ? 17.544 10.291 17.735 1.00 49.72 141 GLU A C 1
ATOM 1056 O O . GLU A 1 141 ? 16.751 11.203 17.991 1.00 49.72 141 GLU A O 1
ATOM 1061 N N . TYR A 1 142 ? 17.205 9.001 17.853 1.00 46.06 142 TYR A N 1
ATOM 1062 C CA . TYR A 1 142 ? 15.888 8.547 18.313 1.00 46.06 142 TYR A CA 1
ATOM 1063 C C . TYR A 1 142 ? 15.643 8.860 19.799 1.00 46.06 142 TYR A C 1
ATOM 1065 O O . TYR A 1 142 ? 14.549 9.286 20.178 1.00 46.06 142 TYR A O 1
ATOM 1073 N N . VAL A 1 143 ? 16.662 8.708 20.653 1.00 49.56 143 VAL A N 1
ATOM 1074 C CA . VAL A 1 143 ? 16.585 9.092 22.074 1.00 49.56 143 VAL A CA 1
ATOM 1075 C C . VAL A 1 143 ? 16.437 10.603 22.222 1.00 49.56 143 VAL A C 1
ATOM 1077 O O . VAL A 1 143 ? 15.584 11.058 22.987 1.00 49.56 143 VAL A O 1
ATOM 1080 N N . ASP A 1 144 ? 17.202 11.381 21.462 1.00 52.97 144 ASP A N 1
ATOM 1081 C CA . ASP A 1 144 ? 17.107 12.838 21.457 1.00 52.97 144 ASP A CA 1
ATOM 1082 C C . ASP A 1 144 ? 15.747 13.316 20.932 1.00 52.97 144 ASP A C 1
ATOM 1084 O O . ASP A 1 144 ? 15.201 14.302 21.425 1.00 52.97 144 ASP A O 1
ATOM 1088 N N . ASP A 1 145 ? 15.155 12.634 19.949 1.00 52.66 145 ASP A N 1
ATOM 1089 C CA . ASP A 1 145 ? 13.792 12.908 19.476 1.00 52.66 145 ASP A CA 1
ATOM 1090 C C . ASP A 1 145 ? 12.730 12.619 20.554 1.00 52.66 145 ASP A C 1
ATOM 1092 O O . ASP A 1 145 ? 11.877 13.466 20.828 1.00 52.66 145 ASP A O 1
ATOM 1096 N N . LEU A 1 146 ? 12.812 11.477 21.248 1.00 49.72 146 LEU A N 1
ATOM 1097 C CA . LEU A 1 146 ? 11.895 11.148 22.347 1.00 49.72 146 LEU A CA 1
ATOM 1098 C C . LEU A 1 146 ? 12.033 12.107 23.537 1.00 49.72 146 LEU A C 1
ATOM 1100 O O . LEU A 1 146 ? 11.026 12.490 24.141 1.00 49.72 146 LEU A O 1
ATOM 1104 N N . LEU A 1 147 ? 13.258 12.521 23.873 1.00 52.06 147 LEU A N 1
ATOM 1105 C CA . LEU A 1 147 ? 13.514 13.510 24.921 1.00 52.06 147 LEU A CA 1
ATOM 1106 C C . LEU A 1 147 ? 12.950 14.883 24.539 1.00 52.06 147 LEU A C 1
ATOM 1108 O O . LEU A 1 147 ? 12.248 15.480 25.358 1.00 52.06 147 LEU A O 1
ATOM 1112 N N . ARG A 1 148 ? 13.149 15.323 23.288 1.00 57.75 148 ARG A N 1
ATOM 1113 C CA . ARG A 1 148 ? 12.561 16.560 22.745 1.00 57.75 148 ARG A CA 1
ATOM 1114 C C . ARG A 1 148 ? 11.033 16.529 22.772 1.00 57.75 148 ARG A C 1
ATOM 1116 O O . ARG A 1 148 ? 10.418 17.469 23.267 1.00 57.75 148 ARG A O 1
ATOM 1123 N N . LYS A 1 149 ? 10.404 15.433 22.330 1.00 52.84 149 LYS A N 1
ATOM 1124 C CA . LYS A 1 149 ? 8.939 15.249 22.384 1.00 52.84 149 LYS A CA 1
ATOM 1125 C C . LYS A 1 149 ? 8.405 15.259 23.819 1.00 52.84 149 LYS A C 1
ATOM 1127 O O . LYS A 1 149 ? 7.400 15.905 24.100 1.00 52.84 149 LYS A O 1
ATOM 1132 N N . SER A 1 150 ? 9.098 14.596 24.747 1.00 48.59 150 SER A N 1
ATOM 1133 C CA . SER A 1 150 ? 8.757 14.623 26.176 1.00 48.59 150 SER A CA 1
ATOM 1134 C C . SER A 1 150 ? 8.873 16.031 26.778 1.00 48.59 150 SER A C 1
ATOM 1136 O O . SER A 1 150 ? 8.120 16.366 27.689 1.00 48.59 150 SER A O 1
ATOM 1138 N N . GLU A 1 151 ? 9.859 16.824 26.362 1.00 54.31 151 GLU A N 1
ATOM 1139 C CA . GLU A 1 151 ? 10.062 18.189 26.857 1.00 54.31 151 GLU A CA 1
ATOM 1140 C C . GLU A 1 151 ? 9.000 19.149 26.309 1.00 54.31 151 GLU A C 1
ATOM 1142 O O . GLU A 1 151 ? 8.398 19.886 27.087 1.00 54.31 151 GLU A O 1
ATOM 1147 N N . LEU A 1 152 ? 8.666 19.043 25.019 1.00 55.97 152 LEU A N 1
ATOM 1148 C CA . LEU A 1 152 ? 7.568 19.789 24.395 1.00 55.97 152 LEU A CA 1
ATOM 1149 C C . LEU A 1 152 ? 6.223 19.520 25.083 1.00 55.97 152 LEU A C 1
ATOM 1151 O O . LEU A 1 152 ? 5.538 20.462 25.471 1.00 55.97 152 LEU A O 1
ATOM 1155 N N . LEU A 1 153 ? 5.885 18.250 25.333 1.00 54.66 153 LEU A N 1
ATOM 1156 C CA . LEU A 1 153 ? 4.647 17.886 26.036 1.00 54.66 153 LEU A CA 1
ATOM 1157 C C . LEU A 1 153 ? 4.613 18.393 27.487 1.00 54.66 153 LEU A C 1
ATOM 1159 O O . LEU A 1 153 ? 3.548 18.732 28.000 1.00 54.66 153 LEU A O 1
ATOM 1163 N N . ARG A 1 154 ? 5.767 18.471 28.167 1.00 53.16 154 ARG A N 1
ATOM 1164 C CA . ARG A 1 154 ? 5.852 19.085 29.504 1.00 53.16 154 ARG A CA 1
ATOM 1165 C C . ARG A 1 154 ? 5.610 20.589 29.447 1.00 53.16 154 ARG A C 1
ATOM 1167 O O . ARG A 1 154 ? 4.851 21.093 30.264 1.00 53.16 154 ARG A O 1
ATOM 1174 N N . MET A 1 155 ? 6.191 21.278 28.467 1.00 57.38 155 MET A N 1
ATOM 1175 C CA . MET A 1 155 ? 5.960 22.710 28.260 1.00 57.38 155 MET A CA 1
ATOM 1176 C C . MET A 1 155 ? 4.490 23.006 27.932 1.00 57.38 155 MET A C 1
ATOM 1178 O O . MET A 1 155 ? 3.924 23.953 28.472 1.00 57.38 155 MET A O 1
ATOM 1182 N N . GLU A 1 156 ? 3.850 22.186 27.095 1.00 54.53 156 GLU A N 1
ATOM 1183 C CA . GLU A 1 156 ? 2.415 22.299 26.803 1.00 54.53 156 GLU A CA 1
ATOM 1184 C C . GLU A 1 156 ? 1.555 22.077 28.055 1.00 54.53 156 GLU A C 1
ATOM 1186 O O . GLU A 1 156 ? 0.627 22.848 28.307 1.00 54.53 156 GLU A O 1
ATOM 1191 N N . ASN A 1 157 ? 1.892 21.083 28.882 1.00 52.78 157 ASN A N 1
ATOM 1192 C CA . ASN A 1 157 ? 1.218 20.856 30.161 1.00 52.78 157 ASN A CA 1
ATOM 1193 C C . ASN A 1 157 ? 1.394 22.026 31.134 1.00 52.78 157 ASN A C 1
ATOM 1195 O O . ASN A 1 157 ? 0.421 22.438 31.759 1.00 52.78 157 ASN A O 1
ATOM 1199 N N . ASP A 1 158 ? 2.586 22.612 31.235 1.00 58.50 158 ASP A N 1
ATOM 1200 C CA . ASP A 1 158 ? 2.822 23.773 32.097 1.00 58.50 158 ASP A CA 1
ATOM 1201 C C . ASP A 1 158 ? 1.986 24.986 31.653 1.00 58.50 158 ASP A C 1
ATOM 1203 O O . ASP A 1 158 ? 1.429 25.704 32.488 1.00 58.50 158 ASP A O 1
ATOM 1207 N N . VAL A 1 159 ? 1.826 25.191 30.340 1.00 57.94 159 VAL A N 1
ATOM 1208 C CA . VAL A 1 159 ? 0.939 26.225 29.779 1.00 57.94 159 VAL A CA 1
ATOM 1209 C C . VAL A 1 159 ? -0.526 25.947 30.128 1.00 57.94 159 VAL A C 1
ATOM 1211 O O . VAL A 1 159 ? -1.236 26.861 30.556 1.00 57.94 159 VAL A O 1
ATOM 1214 N N . LEU A 1 160 ? -0.983 24.698 30.002 1.00 54.50 160 LEU A N 1
ATOM 1215 C CA . LEU A 1 160 ? -2.346 24.311 30.379 1.00 54.50 160 LEU A CA 1
ATOM 1216 C C . LEU A 1 160 ? -2.597 24.482 31.885 1.00 54.50 160 LEU A C 1
ATOM 1218 O O . LEU A 1 160 ? -3.643 25.004 32.262 1.00 54.50 160 LEU A O 1
ATOM 1222 N N . LEU A 1 161 ? -1.634 24.130 32.741 1.00 53.22 161 LEU A N 1
ATOM 1223 C CA . LEU A 1 161 ? -1.712 24.294 34.199 1.00 53.22 161 LEU A CA 1
ATOM 1224 C C . LEU A 1 161 ? -1.678 25.764 34.639 1.00 53.22 161 LEU A C 1
ATOM 1226 O O . LEU A 1 161 ? -2.266 26.129 35.658 1.00 53.22 161 LEU A O 1
ATOM 1230 N N . ASN A 1 162 ? -0.993 26.632 33.894 1.00 57.78 162 ASN A N 1
ATOM 1231 C CA . ASN A 1 162 ? -1.064 28.079 34.105 1.00 57.78 162 ASN A CA 1
ATOM 1232 C C . ASN A 1 162 ? -2.453 28.616 33.755 1.00 57.78 162 ASN A C 1
ATOM 1234 O O . ASN A 1 162 ? -3.066 29.294 34.576 1.00 57.78 162 ASN A O 1
ATOM 1238 N N . ARG A 1 163 ? -2.987 28.227 32.593 1.00 57.84 163 ARG A N 1
ATOM 1239 C CA . ARG A 1 163 ? -4.332 28.619 32.159 1.00 57.84 163 ARG A CA 1
ATOM 1240 C C . ARG A 1 163 ? -5.421 28.109 33.107 1.00 57.84 163 ARG A C 1
ATOM 1242 O O . ARG A 1 163 ? -6.377 28.828 33.374 1.00 57.84 163 ARG A O 1
ATOM 1249 N N . LEU A 1 164 ? -5.250 26.905 33.656 1.00 51.25 164 LEU A N 1
ATOM 1250 C CA . LEU A 1 164 ? -6.124 26.335 34.682 1.00 51.25 164 LEU A CA 1
ATOM 1251 C C . LEU A 1 164 ? -6.178 27.238 35.924 1.00 51.25 164 LEU A C 1
ATOM 1253 O O . LEU A 1 164 ? -7.257 27.635 36.351 1.00 51.25 164 LEU A O 1
ATOM 1257 N N . ARG A 1 165 ? -5.013 27.626 36.458 1.00 63.81 165 ARG A N 1
ATOM 1258 C CA . ARG A 1 165 ? -4.910 28.501 37.638 1.00 63.81 165 ARG A CA 1
ATOM 1259 C C . ARG A 1 165 ? -5.508 29.886 37.401 1.00 63.81 165 ARG A C 1
ATOM 1261 O O . ARG A 1 165 ? -6.116 30.456 38.305 1.00 63.81 165 ARG A O 1
ATOM 1268 N N . GLU A 1 166 ? -5.345 30.428 36.197 1.00 60.84 166 GLU A N 1
ATOM 1269 C CA . GLU A 1 166 ? -5.958 31.700 35.797 1.00 60.84 166 GLU A CA 1
ATOM 1270 C C . GLU A 1 166 ? -7.487 31.598 35.757 1.00 60.84 166 GLU A C 1
ATOM 1272 O O . GLU A 1 166 ? -8.174 32.448 36.326 1.00 60.84 166 GLU A O 1
ATOM 1277 N N . GLN A 1 167 ? -8.022 30.526 35.166 1.00 57.28 167 GLN A N 1
ATOM 1278 C CA . GLN A 1 167 ? -9.464 30.274 35.105 1.00 57.28 167 GLN A CA 1
ATOM 1279 C C . GLN A 1 167 ? -10.068 30.004 36.493 1.00 57.28 167 GLN A C 1
ATOM 1281 O O . GLN A 1 167 ? -11.156 30.491 36.794 1.00 57.28 167 GLN A O 1
ATOM 1286 N N . GLU A 1 168 ? -9.365 29.293 37.377 1.00 57.53 168 GLU A N 1
ATOM 1287 C CA . GLU A 1 168 ? -9.782 29.089 38.772 1.00 57.53 168 GLU A CA 1
ATOM 1288 C C . GLU A 1 168 ? -9.840 30.407 39.557 1.00 57.53 168 GLU A C 1
ATOM 1290 O O . GLU A 1 168 ? -10.793 30.649 40.306 1.00 57.53 168 GLU A O 1
ATOM 1295 N N . ALA A 1 169 ? -8.854 31.289 39.362 1.00 64.38 169 ALA A N 1
ATOM 1296 C CA . ALA A 1 169 ? -8.842 32.616 39.970 1.00 64.38 169 ALA A CA 1
ATOM 1297 C C . ALA A 1 169 ? -9.982 33.502 39.438 1.00 64.38 169 ALA A C 1
ATOM 1299 O O . ALA A 1 169 ? -10.610 34.225 40.217 1.00 64.38 169 ALA A O 1
ATOM 1300 N N . GLU A 1 170 ? -10.290 33.415 38.141 1.00 59.03 170 GLU A N 1
ATOM 1301 C CA . GLU A 1 170 ? -11.412 34.122 37.517 1.00 59.03 170 GLU A CA 1
ATOM 1302 C C . GLU A 1 170 ? -12.761 33.623 38.057 1.00 59.03 170 GLU A C 1
ATOM 1304 O O . GLU A 1 170 ? -13.586 34.431 38.488 1.00 59.03 170 GLU A O 1
ATOM 1309 N N . ILE A 1 171 ? -12.966 32.303 38.147 1.00 56.59 171 ILE A N 1
ATOM 1310 C CA . ILE A 1 171 ? -14.167 31.709 38.758 1.00 56.59 171 ILE A CA 1
ATOM 1311 C C . ILE A 1 171 ? -14.317 32.172 40.212 1.00 56.59 171 ILE A C 1
ATOM 1313 O O . ILE A 1 171 ? -15.415 32.533 40.640 1.00 56.59 171 ILE A O 1
ATOM 1317 N N . HIS A 1 172 ? -13.230 32.185 40.985 1.00 67.25 172 HIS A N 1
ATOM 1318 C CA . HIS A 1 172 ? -13.257 32.644 42.371 1.00 67.25 172 HIS A CA 1
ATOM 1319 C C . HIS A 1 172 ? -13.627 34.134 42.479 1.00 67.25 172 HIS A C 1
ATOM 1321 O O . HIS A 1 172 ? -14.448 34.508 43.319 1.00 67.25 172 HIS A O 1
ATOM 1327 N N . ALA A 1 173 ? -13.072 34.986 41.613 1.00 64.50 173 ALA A N 1
ATOM 1328 C CA . ALA A 1 173 ? -13.406 36.408 41.566 1.00 64.50 173 ALA A CA 1
ATOM 1329 C C . ALA A 1 173 ? -14.884 36.640 41.209 1.00 64.50 173 ALA A C 1
ATOM 1331 O O . ALA A 1 173 ? -15.562 37.408 41.893 1.00 64.50 173 ALA A O 1
ATOM 1332 N N . LEU A 1 174 ? -15.403 35.916 40.211 1.00 57.50 174 LEU A N 1
ATOM 1333 C CA . LEU A 1 174 ? -16.808 35.982 39.797 1.00 57.50 174 LEU A CA 1
ATOM 1334 C C . LEU A 1 174 ? -17.760 35.492 40.898 1.00 57.50 174 LEU A C 1
ATOM 1336 O O . LEU A 1 174 ? -18.812 36.091 41.114 1.00 57.50 174 LEU A O 1
ATOM 1340 N N . ARG A 1 175 ? -17.392 34.442 41.645 1.00 60.47 175 ARG A N 1
ATOM 1341 C CA . ARG A 1 175 ? -18.165 33.975 42.812 1.00 60.47 175 ARG A CA 1
ATOM 1342 C C . ARG A 1 175 ? -18.203 35.027 43.922 1.00 60.47 175 ARG A C 1
ATOM 1344 O O . ARG A 1 175 ? -19.265 35.262 44.489 1.00 60.47 175 ARG A O 1
ATOM 1351 N N . LEU A 1 176 ? -17.093 35.718 44.181 1.00 68.00 176 LEU A N 1
ATOM 1352 C CA . LEU A 1 176 ? -17.042 36.797 45.171 1.00 68.00 176 LEU A CA 1
ATOM 1353 C C . LEU A 1 176 ? -17.884 38.011 44.748 1.00 68.00 176 LEU A C 1
ATOM 1355 O O . LEU A 1 176 ? -18.527 38.650 45.581 1.00 68.00 176 LEU A O 1
ATOM 1359 N N . GLU A 1 177 ? -17.886 38.341 43.459 1.00 63.28 177 GLU A N 1
ATOM 1360 C CA . GLU A 1 177 ? -18.720 39.405 42.897 1.00 63.28 177 GLU A CA 1
ATOM 1361 C C . GLU A 1 177 ? -20.210 39.052 42.975 1.00 63.28 177 GLU A C 1
ATOM 1363 O O . GLU A 1 177 ? -21.009 39.869 43.438 1.00 63.28 177 GLU A O 1
ATOM 1368 N N . ARG A 1 178 ? -20.564 37.802 42.652 1.00 62.28 178 ARG A N 1
ATOM 1369 C CA . ARG A 1 178 ? -21.904 37.241 42.857 1.00 62.28 178 ARG A CA 1
ATOM 1370 C C . ARG A 1 178 ? -22.339 37.349 44.319 1.00 62.28 178 ARG A C 1
ATOM 1372 O O . ARG A 1 178 ? -23.432 37.836 44.586 1.00 62.28 178 ARG A O 1
ATOM 1379 N N . ASP A 1 179 ? -21.499 36.941 45.266 1.00 61.53 179 ASP A N 1
ATOM 1380 C CA . ASP A 1 179 ? -21.840 36.950 46.694 1.00 61.53 179 ASP A CA 1
ATOM 1381 C C . ASP A 1 179 ? -22.003 38.384 47.230 1.00 61.53 179 ASP A C 1
ATOM 1383 O O . ASP A 1 179 ? -22.913 38.659 48.013 1.00 61.53 179 ASP A O 1
ATOM 1387 N N . ARG A 1 180 ? -21.201 39.339 46.737 1.00 63.91 180 ARG A N 1
ATOM 1388 C CA . ARG A 1 180 ? -21.384 40.776 47.015 1.00 63.91 180 ARG A CA 1
ATOM 1389 C C . ARG A 1 180 ? -22.680 41.321 46.422 1.00 63.91 180 ARG A C 1
ATOM 1391 O O . ARG A 1 180 ? -23.330 42.141 47.066 1.00 63.91 180 ARG A O 1
ATOM 1398 N N . ALA A 1 181 ? -23.052 40.899 45.215 1.00 55.78 181 ALA A N 1
ATOM 1399 C CA . ALA A 1 181 ? -24.314 41.285 44.592 1.00 55.78 181 ALA A CA 1
ATOM 1400 C C . ALA A 1 181 ? -25.515 40.715 45.368 1.00 55.78 181 ALA A C 1
ATOM 1402 O O . ALA A 1 181 ? -26.476 41.436 45.617 1.00 55.78 181 ALA A O 1
ATOM 1403 N N . VAL A 1 182 ? -25.427 39.469 45.845 1.00 57.12 182 VAL A N 1
ATOM 1404 C CA . VAL A 1 182 ? -26.448 38.829 46.693 1.00 57.12 182 VAL A CA 1
ATOM 1405 C C . VAL A 1 182 ? -26.566 39.515 48.062 1.00 57.12 182 VAL A C 1
ATOM 1407 O O . VAL A 1 182 ? -27.679 39.781 48.510 1.00 57.12 182 VAL A O 1
ATOM 1410 N N . ALA A 1 183 ? -25.451 39.895 48.693 1.00 60.91 183 ALA A N 1
ATOM 1411 C CA . ALA A 1 183 ? -25.450 40.633 49.964 1.00 60.91 183 ALA A CA 1
ATOM 1412 C C . ALA A 1 183 ? -26.058 42.047 49.855 1.00 60.91 183 ALA A C 1
ATOM 1414 O O . ALA A 1 183 ? -26.561 42.587 50.834 1.00 60.91 183 ALA A O 1
ATOM 1415 N N . ARG A 1 184 ? -26.055 42.656 48.660 1.00 57.47 184 ARG A N 1
ATOM 1416 C CA . ARG A 1 184 ? -26.778 43.916 48.400 1.00 57.47 184 ARG A CA 1
ATOM 1417 C C . ARG A 1 184 ? -28.294 43.722 48.273 1.00 57.47 184 ARG A C 1
ATOM 1419 O O . ARG A 1 184 ? -29.025 44.704 48.354 1.00 57.47 184 ARG A O 1
ATOM 1426 N N . ILE A 1 185 ? -28.758 42.487 48.061 1.00 54.66 185 ILE A N 1
ATOM 1427 C CA . ILE A 1 185 ? -30.173 42.132 47.870 1.00 54.66 185 ILE A CA 1
ATOM 1428 C C . ILE A 1 185 ? -30.831 41.695 49.193 1.00 54.66 185 ILE A C 1
ATOM 1430 O O . ILE A 1 185 ? -32.032 41.899 49.359 1.00 54.66 185 ILE A O 1
ATOM 1434 N N . VAL A 1 186 ? -30.074 41.140 50.148 1.00 55.59 186 VAL A N 1
ATOM 1435 C CA . VAL A 1 186 ? -30.581 40.717 51.469 1.00 55.59 186 VAL A CA 1
ATOM 1436 C C . VAL A 1 186 ? -29.822 41.457 52.580 1.00 55.59 186 VAL A C 1
ATOM 1438 O O . VAL A 1 186 ? -28.697 41.072 52.890 1.00 55.59 186 VAL A O 1
ATOM 1441 N N . PRO A 1 187 ? -30.391 42.513 53.193 1.00 51.41 187 PRO A N 1
ATOM 1442 C CA . PRO A 1 187 ? -29.823 43.103 54.399 1.00 51.41 187 PRO A CA 1
ATOM 1443 C C . PRO A 1 187 ? -30.121 42.181 55.587 1.00 51.41 187 PRO A C 1
ATOM 1445 O O . PRO A 1 187 ? -31.290 41.909 55.868 1.00 51.41 187 PRO A O 1
ATOM 1448 N N . ASP A 1 188 ? -29.080 41.710 56.277 1.00 46.75 188 ASP A N 1
ATOM 1449 C CA . ASP A 1 188 ? -29.225 40.946 57.518 1.00 46.75 188 ASP A CA 1
ATOM 1450 C C . ASP A 1 188 ? -30.030 41.757 58.540 1.00 46.75 188 ASP A C 1
ATOM 1452 O O . ASP A 1 188 ? -29.653 42.857 58.955 1.00 46.75 188 ASP A O 1
ATOM 1456 N N . GLY A 1 189 ? -31.177 41.208 58.930 1.00 49.81 189 GLY A N 1
ATOM 1457 C CA . GLY A 1 189 ? -31.948 41.710 60.051 1.00 49.81 189 GLY A CA 1
ATOM 1458 C C . GLY A 1 189 ? -31.290 41.291 61.358 1.00 49.81 189 GLY A C 1
ATOM 1459 O O . GLY A 1 189 ? -31.125 40.102 61.592 1.00 49.81 189 GLY A O 1
ATOM 1460 N N . GLU A 1 190 ? -30.958 42.269 62.204 1.00 42.75 190 GLU A N 1
ATOM 1461 C CA . GLU A 1 190 ? -31.418 42.342 63.601 1.00 42.75 190 GLU A CA 1
ATOM 1462 C C . GLU A 1 190 ? -30.866 43.595 64.312 1.00 42.75 190 GLU A C 1
ATOM 1464 O O . GLU A 1 190 ? -29.695 43.669 64.669 1.00 42.75 190 GLU A O 1
ATOM 1469 N N . SER A 1 191 ? -31.733 44.592 64.532 1.00 36.25 191 SER A N 1
ATOM 1470 C CA . SER A 1 191 ? -31.950 45.278 65.822 1.00 36.25 191 SER A CA 1
ATOM 1471 C C . SER A 1 191 ? -32.762 46.562 65.619 1.00 36.25 191 SER A C 1
ATOM 1473 O O . SER A 1 191 ? -32.403 47.447 64.849 1.00 36.25 191 SER A O 1
ATOM 1475 N N . MET A 1 192 ? -33.860 46.644 66.364 1.00 47.91 192 MET A N 1
ATOM 1476 C CA . MET A 1 192 ? -34.810 47.751 66.477 1.00 47.91 192 MET A CA 1
ATOM 1477 C C . MET A 1 192 ? -34.148 49.114 66.746 1.00 47.91 192 MET A C 1
ATOM 1479 O O . MET A 1 192 ? -33.291 49.208 67.621 1.00 47.91 192 MET A O 1
ATOM 1483 N N . ALA A 1 193 ? -34.654 50.170 66.104 1.00 42.78 193 ALA A N 1
ATOM 1484 C CA . ALA A 1 193 ? -35.341 51.300 66.747 1.00 42.78 193 ALA A CA 1
ATOM 1485 C C . ALA A 1 193 ? -35.155 52.616 65.973 1.00 42.78 193 ALA A C 1
ATOM 1487 O O . ALA A 1 193 ? -34.057 53.004 65.594 1.00 42.78 193 ALA A O 1
ATOM 1488 N N . ASP A 1 194 ? -36.278 53.315 65.892 1.00 36.53 194 ASP A N 1
ATOM 1489 C CA . ASP A 1 194 ? -36.479 54.708 65.522 1.00 36.53 194 ASP A CA 1
ATOM 1490 C C . ASP A 1 194 ? -36.640 55.055 64.038 1.00 36.53 194 ASP A C 1
ATOM 1492 O O . ASP A 1 194 ? -35.883 54.677 63.144 1.00 36.53 194 ASP A O 1
ATOM 1496 N N . GLY A 1 195 ? -37.749 55.747 63.796 1.00 51.25 195 GLY A N 1
ATOM 1497 C CA . GLY A 1 195 ? -38.264 56.053 62.482 1.00 51.25 195 GLY A CA 1
ATOM 1498 C C . GLY A 1 195 ? -37.522 57.218 61.855 1.00 51.25 195 GLY A C 1
ATOM 1499 O O . GLY A 1 195 ? -37.444 58.299 62.423 1.00 51.25 195 GLY A O 1
ATOM 1500 N N . SER A 1 196 ? -37.035 57.018 60.636 1.00 45.28 196 SER A N 1
ATOM 1501 C CA . SER A 1 196 ? -37.165 57.953 59.511 1.00 45.28 196 SER A CA 1
ATOM 1502 C C . SER A 1 196 ? -36.297 57.474 58.346 1.00 45.28 196 SER A C 1
ATOM 1504 O O . SER A 1 196 ? -35.090 57.335 58.469 1.00 45.28 196 SER A O 1
ATOM 1506 N N . GLY A 1 197 ? -36.946 57.230 57.203 1.00 48.91 197 GLY A N 1
ATOM 1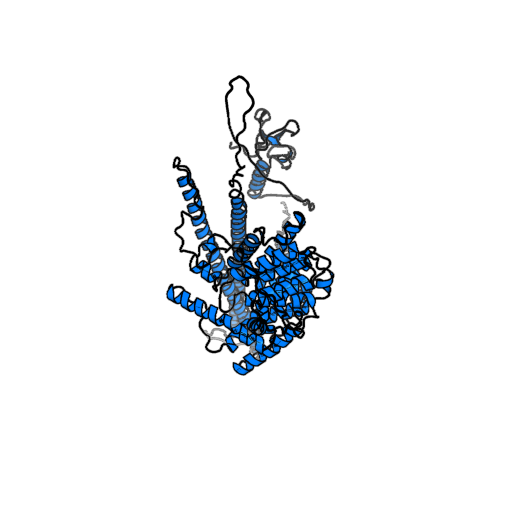507 C CA . GLY A 1 197 ? -36.331 57.182 55.874 1.00 48.91 197 GLY A CA 1
ATOM 1508 C C . GLY A 1 197 ? -35.304 56.078 55.604 1.00 48.91 197 GLY A C 1
ATOM 1509 O O . GLY A 1 197 ? -34.107 56.306 55.728 1.00 48.91 197 GLY A O 1
ATOM 1510 N N . LEU A 1 198 ? -35.756 54.944 55.057 1.00 42.06 198 LEU A N 1
ATOM 1511 C CA . LEU A 1 198 ? -34.914 54.119 54.182 1.00 42.06 198 LEU A CA 1
ATOM 1512 C C . LEU A 1 198 ? -35.530 54.079 52.773 1.00 42.06 198 LEU A C 1
ATOM 1514 O O . LEU A 1 198 ? -36.755 53.979 52.658 1.00 42.06 198 LEU A O 1
ATOM 1518 N N . PRO A 1 199 ? -34.723 54.201 51.700 1.00 45.41 199 PRO A N 1
ATOM 1519 C CA . PRO A 1 199 ? -35.236 54.266 50.339 1.00 45.41 199 PRO A CA 1
ATOM 1520 C C . PRO A 1 199 ? -35.795 52.901 49.928 1.00 45.41 199 PRO A C 1
ATOM 1522 O O . PRO A 1 199 ? -35.107 51.888 50.045 1.00 45.41 199 PRO A O 1
ATOM 1525 N N . GLN A 1 200 ? -37.025 52.870 49.410 1.00 49.69 200 GLN A N 1
ATOM 1526 C CA . GLN A 1 200 ? -37.521 51.719 48.657 1.00 49.69 200 GLN A CA 1
ATOM 1527 C C . GLN A 1 200 ? -36.611 51.525 47.436 1.00 49.69 200 GLN A C 1
ATOM 1529 O O . GLN A 1 200 ? -36.589 52.371 46.542 1.00 49.69 200 GLN A O 1
ATOM 1534 N N . VAL A 1 201 ? -35.830 50.444 47.409 1.00 54.00 201 VAL A N 1
ATOM 1535 C CA . VAL A 1 201 ? -35.097 50.024 46.206 1.00 54.00 201 VAL A CA 1
ATOM 1536 C C . VAL A 1 201 ? -36.150 49.696 45.144 1.00 54.00 201 VAL A C 1
ATOM 1538 O O . VAL A 1 201 ? -37.003 48.846 45.387 1.00 54.00 201 VAL A O 1
ATOM 1541 N N . SER A 1 202 ? -36.156 50.416 44.017 1.00 55.28 202 SER A N 1
ATOM 1542 C CA . SER A 1 202 ? -37.191 50.253 42.990 1.00 55.28 202 SER A CA 1
ATOM 1543 C C . SER A 1 202 ? -37.126 48.865 42.344 1.00 55.28 202 SER A C 1
ATOM 1545 O O . SER A 1 202 ? -36.047 48.289 42.182 1.00 55.28 202 SER A O 1
ATOM 1547 N N . ASP A 1 203 ? -38.281 48.333 41.935 1.00 54.44 203 ASP A N 1
ATOM 1548 C CA . ASP A 1 203 ? -38.383 47.043 41.238 1.00 54.44 203 ASP A CA 1
ATOM 1549 C C . ASP A 1 203 ? -37.529 46.990 39.953 1.00 54.44 203 ASP A C 1
ATOM 1551 O O . ASP A 1 203 ? -37.075 45.913 39.555 1.00 54.44 203 ASP A O 1
ATOM 1555 N N . GLU A 1 204 ? -37.240 48.141 39.325 1.00 53.75 204 GLU A N 1
ATOM 1556 C CA . GLU A 1 204 ? -36.278 48.233 38.220 1.00 53.75 204 GLU A CA 1
ATOM 1557 C C . GLU A 1 204 ? -34.860 47.810 38.627 1.00 53.75 204 GLU A C 1
ATOM 1559 O O . GLU A 1 204 ? -34.240 47.031 37.903 1.00 53.75 204 GLU A O 1
ATOM 1564 N N . ILE A 1 205 ? -34.366 48.248 39.790 1.00 54.97 205 ILE A N 1
ATOM 1565 C CA . ILE A 1 205 ? -33.011 47.926 40.270 1.00 54.97 205 ILE A CA 1
ATOM 1566 C C . ILE A 1 205 ? -32.906 46.427 40.578 1.00 54.97 205 ILE A C 1
ATOM 1568 O O . ILE A 1 205 ? -31.921 45.777 40.238 1.00 54.97 205 ILE A O 1
ATOM 1572 N N . VAL A 1 206 ? -33.951 45.836 41.165 1.00 55.97 206 VAL A N 1
ATOM 1573 C CA . VAL A 1 206 ? -33.997 44.389 41.441 1.00 55.97 206 VAL A CA 1
ATOM 1574 C C . VAL A 1 206 ? -34.008 43.574 40.142 1.00 55.97 206 VAL A C 1
ATOM 1576 O O . VAL A 1 206 ? -33.385 42.511 40.066 1.00 55.97 206 VAL A O 1
ATOM 1579 N N . LYS A 1 207 ? -34.696 44.055 39.102 1.00 61.12 207 LYS A N 1
ATOM 1580 C CA . LYS A 1 207 ? -34.736 43.408 37.784 1.00 61.12 207 LYS A CA 1
ATOM 1581 C C . LYS A 1 207 ? -33.397 43.509 37.049 1.00 61.12 207 LYS A C 1
ATOM 1583 O O . LYS A 1 207 ? -32.976 42.522 36.448 1.00 61.12 207 LYS A O 1
ATOM 1588 N N . GLU A 1 208 ? -32.733 44.658 37.125 1.00 58.53 208 GLU A N 1
ATOM 1589 C CA . GLU A 1 208 ? -31.396 44.886 36.566 1.00 58.53 208 GLU A CA 1
ATOM 1590 C C . GLU A 1 208 ? -30.359 43.967 37.228 1.00 58.53 208 GLU A C 1
ATOM 1592 O O . GLU A 1 208 ? -29.697 43.189 36.540 1.00 58.53 208 GLU A O 1
ATOM 1597 N N . LEU A 1 209 ? -30.341 43.913 38.565 1.00 53.41 209 LEU A N 1
ATOM 1598 C CA . LEU A 1 209 ? -29.452 43.033 39.336 1.00 53.41 209 LEU A CA 1
ATOM 1599 C C . LEU A 1 209 ? -29.696 41.537 39.063 1.00 53.41 209 LEU A C 1
ATOM 1601 O O . LEU A 1 209 ? -28.755 40.744 39.034 1.00 53.41 209 LEU A O 1
ATOM 1605 N N . ARG A 1 210 ? -30.948 41.117 38.816 1.00 57.97 210 ARG A N 1
ATOM 1606 C CA . ARG A 1 210 ? -31.257 39.738 38.383 1.00 57.97 210 ARG A CA 1
ATOM 1607 C C . ARG A 1 210 ? -30.728 39.431 36.980 1.00 57.97 210 ARG A C 1
ATOM 1609 O O . ARG A 1 210 ? -30.330 38.295 36.727 1.00 57.97 210 ARG A O 1
ATOM 1616 N N . GLY A 1 211 ? -30.720 40.419 36.085 1.00 60.38 211 GLY A N 1
ATOM 1617 C CA . GLY A 1 211 ? -30.112 40.307 34.759 1.00 60.38 211 GLY A CA 1
ATOM 1618 C C . GLY A 1 211 ? -28.596 40.135 34.842 1.00 60.38 211 GLY A C 1
ATOM 1619 O O . GLY A 1 211 ? -28.050 39.214 34.235 1.00 60.38 211 GLY A O 1
ATOM 1620 N N . GLU A 1 212 ? -27.931 40.950 35.661 1.00 55.31 212 GLU A N 1
ATOM 1621 C CA . GLU A 1 212 ? -26.490 40.841 35.921 1.00 55.31 212 GLU A CA 1
ATOM 1622 C C . GLU A 1 212 ? -26.117 39.478 36.526 1.00 55.31 212 GLU A C 1
ATOM 1624 O O . GLU A 1 212 ? -25.164 38.836 36.081 1.00 55.31 212 GLU A O 1
ATOM 1629 N N . LEU A 1 213 ? -26.923 38.975 37.468 1.00 55.97 213 LEU A N 1
ATOM 1630 C CA . LEU A 1 213 ? -26.725 37.664 38.090 1.00 55.97 213 LEU A CA 1
ATOM 1631 C C . LEU A 1 213 ? -26.859 36.499 37.091 1.00 55.97 213 LEU A C 1
ATOM 1633 O O . LEU A 1 213 ? -26.130 35.511 37.191 1.00 55.97 213 LEU A O 1
ATOM 1637 N N . ALA A 1 214 ? -27.775 36.600 36.123 1.00 61.34 214 ALA A N 1
ATOM 1638 C CA . ALA A 1 214 ? -27.945 35.592 35.076 1.00 61.34 214 ALA A CA 1
ATOM 1639 C C . ALA A 1 214 ? -26.764 35.581 34.090 1.00 61.34 214 ALA A C 1
ATOM 1641 O O . ALA A 1 214 ? -26.284 34.513 33.707 1.00 61.34 214 ALA A O 1
ATOM 1642 N N . VAL A 1 215 ? -26.251 36.761 33.723 1.00 60.81 215 VAL A N 1
ATOM 1643 C CA . VAL A 1 215 ? -25.060 36.896 32.867 1.00 60.81 215 VAL A CA 1
ATOM 1644 C C . VAL A 1 215 ? -23.813 36.360 33.573 1.00 60.81 215 VAL A C 1
ATOM 1646 O O . VAL A 1 215 ? -23.032 35.630 32.961 1.00 60.81 215 VAL A O 1
ATOM 1649 N N . ALA A 1 216 ? -23.649 36.657 34.865 1.00 50.19 216 ALA A N 1
ATOM 1650 C CA . ALA A 1 216 ? -22.561 36.115 35.674 1.00 50.19 216 ALA A CA 1
ATOM 1651 C C . ALA A 1 216 ? -22.624 34.578 35.764 1.00 50.19 216 ALA A C 1
ATOM 1653 O O . ALA A 1 216 ? -21.599 33.921 35.594 1.00 50.19 216 ALA A O 1
ATOM 1654 N N . HIS A 1 217 ? -23.816 33.991 35.944 1.00 56.62 217 HIS A N 1
ATOM 1655 C CA . HIS A 1 217 ? -23.992 32.532 35.949 1.00 56.62 217 HIS A CA 1
ATOM 1656 C C . HIS A 1 217 ? -23.587 31.876 34.626 1.00 56.62 217 HIS A C 1
ATOM 1658 O O . HIS A 1 217 ? -22.793 30.939 34.634 1.00 56.62 217 HIS A O 1
ATOM 1664 N N . LEU A 1 218 ? -24.066 32.391 33.490 1.00 62.78 218 LEU A N 1
ATOM 1665 C CA . LEU A 1 218 ? -23.715 31.846 32.172 1.00 62.78 218 LEU A CA 1
ATOM 1666 C C . LEU A 1 218 ? -22.210 31.938 31.891 1.00 62.78 218 LEU A C 1
ATOM 1668 O O . LEU A 1 218 ? -21.632 31.065 31.241 1.00 62.78 218 LEU A O 1
ATOM 1672 N N . ARG A 1 219 ? -21.561 32.993 32.395 1.00 58.78 219 ARG A N 1
ATOM 1673 C CA . ARG A 1 219 ? -20.116 33.176 32.262 1.00 58.78 219 ARG A CA 1
ATOM 1674 C C . ARG A 1 219 ? -19.339 32.171 33.108 1.00 58.78 219 ARG A C 1
ATOM 1676 O O . ARG A 1 219 ? -18.408 31.565 32.589 1.00 58.78 219 ARG A O 1
ATOM 1683 N N . ILE A 1 220 ? -19.768 31.933 34.349 1.00 56.31 220 ILE A N 1
ATOM 1684 C CA . ILE A 1 220 ? -19.198 30.896 35.222 1.00 56.31 220 ILE A CA 1
ATOM 1685 C C . ILE A 1 220 ? -19.329 29.512 34.567 1.00 56.31 220 ILE A C 1
ATOM 1687 O O . ILE A 1 220 ? -18.329 28.812 34.445 1.00 56.31 220 ILE A O 1
ATOM 1691 N N . GLU A 1 221 ? -20.509 29.151 34.051 1.00 62.31 221 GLU A N 1
ATOM 1692 C CA . GLU A 1 221 ? -20.724 27.861 33.371 1.00 62.31 221 GLU A CA 1
ATOM 1693 C C . GLU A 1 221 ? -19.852 27.691 32.116 1.00 62.31 221 GLU A C 1
ATOM 1695 O O . GLU A 1 221 ? -19.405 26.586 31.797 1.00 62.31 221 GLU A O 1
ATOM 1700 N N . SER A 1 222 ? -19.605 28.776 31.374 1.00 63.00 222 SER A N 1
ATOM 1701 C CA . SER A 1 222 ? -18.719 28.746 30.207 1.00 63.00 222 SER A CA 1
ATOM 1702 C C . SER A 1 222 ? -17.270 28.474 30.606 1.00 63.00 222 SER A C 1
ATOM 1704 O O . SER A 1 222 ? -16.626 27.616 30.001 1.00 63.00 222 SER A O 1
ATOM 1706 N N . VAL A 1 223 ? -16.773 29.158 31.641 1.00 51.50 223 VAL A N 1
ATOM 1707 C CA . VAL A 1 223 ? -15.398 28.982 32.131 1.00 51.50 223 VAL A CA 1
ATOM 1708 C C . VAL A 1 223 ? -15.221 27.600 32.769 1.00 51.50 223 VAL A C 1
ATOM 1710 O O . VAL A 1 223 ? -14.222 26.941 32.505 1.00 51.50 223 VAL A O 1
ATOM 1713 N N . GLU A 1 224 ? -16.210 27.088 33.509 1.00 54.44 224 GLU A N 1
ATOM 1714 C CA . GLU A 1 224 ? -16.183 25.723 34.065 1.00 54.44 224 GLU A CA 1
ATOM 1715 C C . GLU A 1 224 ? -16.114 24.646 32.964 1.00 54.44 224 GLU A C 1
ATOM 1717 O O . GLU A 1 224 ? -15.419 23.636 33.109 1.00 54.44 224 GLU A O 1
ATOM 1722 N N . ARG A 1 225 ? -16.772 24.867 31.818 1.00 66.06 225 ARG A N 1
ATOM 1723 C CA . ARG A 1 225 ? -16.688 23.966 30.656 1.00 66.06 225 ARG A CA 1
ATOM 1724 C C . ARG A 1 225 ? -15.313 24.006 29.988 1.00 66.06 225 ARG A C 1
ATOM 1726 O O . ARG A 1 225 ? -14.793 22.966 29.587 1.00 66.06 225 ARG A O 1
ATOM 1733 N N . GLU A 1 226 ? -14.725 25.191 29.857 1.00 55.91 226 GLU A N 1
ATOM 1734 C CA . GLU A 1 226 ? -13.368 25.350 29.328 1.00 55.91 226 GLU A CA 1
ATOM 1735 C C . GLU A 1 226 ? -12.317 24.718 30.242 1.00 55.91 226 GLU A C 1
ATOM 1737 O O . GLU A 1 226 ? -11.412 24.045 29.742 1.00 55.91 226 GLU A O 1
ATOM 1742 N N . LEU A 1 227 ? -12.492 24.869 31.557 1.00 49.84 227 LEU A N 1
ATOM 1743 C CA . LEU A 1 227 ? -11.657 24.268 32.591 1.00 49.84 227 LEU A CA 1
ATOM 1744 C C . LEU A 1 227 ? -11.680 22.740 32.489 1.00 49.84 227 LEU A C 1
ATOM 1746 O O . LEU A 1 227 ? -10.629 22.106 32.427 1.00 49.84 227 LEU A O 1
ATOM 1750 N N . LYS A 1 228 ? -12.875 22.147 32.376 1.00 60.94 228 LYS A N 1
ATOM 1751 C CA . LYS A 1 228 ? -13.033 20.699 32.196 1.00 60.94 228 LYS A CA 1
ATOM 1752 C C . LYS A 1 228 ? -12.319 20.195 30.939 1.00 60.94 228 LYS A C 1
ATOM 1754 O O . LYS A 1 228 ? -11.543 19.252 31.006 1.00 60.94 228 LYS A O 1
ATOM 1759 N N . ASN A 1 229 ? -12.501 20.879 29.811 1.00 61.38 229 ASN A N 1
ATOM 1760 C CA . ASN A 1 229 ? -11.830 20.513 28.563 1.00 61.38 229 ASN A CA 1
ATOM 1761 C C . ASN A 1 229 ? -10.299 20.657 28.644 1.00 61.38 229 ASN A C 1
ATOM 1763 O O . ASN A 1 229 ? -9.575 19.966 27.929 1.00 61.38 229 ASN A O 1
ATOM 1767 N N . ALA A 1 230 ? -9.790 21.593 29.449 1.00 50.47 230 ALA A N 1
ATOM 1768 C CA . ALA A 1 230 ? -8.358 21.749 29.681 1.00 50.47 230 ALA A CA 1
ATOM 1769 C C . ALA A 1 230 ? -7.797 20.636 30.580 1.00 50.47 230 ALA A C 1
ATOM 1771 O O . ALA A 1 230 ? -6.724 20.119 30.274 1.00 50.47 230 ALA A O 1
ATOM 1772 N N . LEU A 1 231 ? -8.541 20.233 31.615 1.00 54.69 231 LEU A N 1
ATOM 1773 C CA . LEU A 1 231 ? -8.203 19.107 32.491 1.00 54.69 231 LEU A CA 1
ATOM 1774 C C . LEU A 1 231 ? -8.141 17.787 31.716 1.00 54.69 231 LEU A C 1
ATOM 1776 O O . LEU A 1 231 ? -7.120 17.108 31.772 1.00 54.69 231 LEU A O 1
ATOM 1780 N N . ASP A 1 232 ? -9.155 17.488 30.901 1.00 64.44 232 ASP A N 1
ATOM 1781 C CA . ASP A 1 232 ? -9.198 16.259 30.095 1.00 64.44 232 ASP A CA 1
ATOM 1782 C C . ASP A 1 232 ? -7.993 16.167 29.127 1.00 64.44 232 ASP A C 1
ATOM 1784 O O . ASP A 1 232 ? -7.418 15.097 28.905 1.00 64.44 232 ASP A O 1
ATOM 1788 N N . ARG A 1 233 ? -7.552 17.306 28.568 1.00 60.44 233 ARG A N 1
ATOM 1789 C CA . ARG A 1 233 ? -6.345 17.373 27.723 1.00 60.44 233 ARG A CA 1
ATOM 1790 C C . ARG A 1 233 ? -5.058 17.171 28.522 1.00 60.44 233 ARG A C 1
ATOM 1792 O O . ARG A 1 233 ? -4.168 16.476 28.041 1.00 60.44 233 ARG A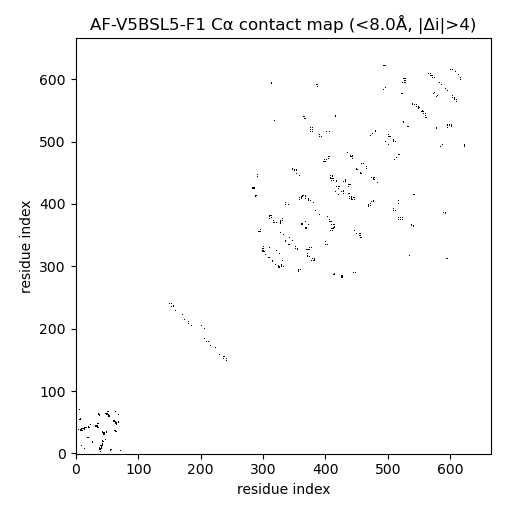 O 1
ATOM 1799 N N . ALA A 1 234 ? -4.959 17.755 29.714 1.00 52.25 234 ALA A N 1
ATOM 1800 C CA . ALA A 1 234 ? -3.790 17.606 30.578 1.00 52.25 234 ALA A CA 1
ATOM 1801 C C . ALA A 1 234 ? -3.614 16.150 31.047 1.00 52.25 234 ALA A C 1
ATOM 1803 O O . ALA A 1 234 ? -2.503 15.622 30.987 1.00 52.25 234 ALA A O 1
ATOM 1804 N N . GLU A 1 235 ? -4.705 15.468 31.412 1.00 62.69 235 GLU A N 1
ATOM 1805 C CA . GLU A 1 235 ? -4.692 14.044 31.778 1.00 62.69 235 GLU A CA 1
ATOM 1806 C C . GLU A 1 235 ? -4.235 13.156 30.608 1.00 62.69 235 GLU A C 1
ATOM 1808 O O . GLU A 1 235 ? -3.398 12.264 30.779 1.00 62.69 235 GLU A O 1
ATOM 1813 N N . SER A 1 236 ? -4.717 13.434 29.391 1.00 63.31 236 SER A N 1
ATOM 1814 C CA . SER A 1 236 ? -4.279 12.729 28.179 1.00 63.31 236 SER A CA 1
ATOM 1815 C C . SER A 1 236 ? -2.787 12.946 27.888 1.00 63.31 236 SER A C 1
ATOM 1817 O O . SER A 1 236 ? -2.074 12.002 27.532 1.00 63.31 236 SER A O 1
ATOM 1819 N N . SER A 1 237 ? -2.291 14.174 28.054 1.00 57.81 237 SER A N 1
ATOM 1820 C CA . SER A 1 237 ? -0.873 14.507 27.880 1.00 57.81 237 SER A CA 1
ATOM 1821 C C . SER A 1 237 ? 0.008 13.855 28.947 1.00 57.81 237 SER A C 1
ATOM 1823 O O . SER A 1 237 ? 1.081 13.341 28.634 1.00 57.81 237 SER A O 1
ATOM 1825 N N . GLU A 1 238 ? -0.438 13.802 30.204 1.00 60.88 238 GLU A N 1
ATOM 1826 C CA . GLU A 1 238 ? 0.275 13.109 31.280 1.00 60.88 238 GLU A CA 1
ATOM 1827 C C . GLU A 1 238 ? 0.356 11.594 31.030 1.00 60.88 238 GLU A C 1
ATOM 1829 O O . GLU A 1 238 ? 1.429 10.997 31.176 1.00 60.88 238 GLU A O 1
ATOM 1834 N N . ALA A 1 239 ? -0.732 10.977 30.559 1.00 62.16 239 ALA A N 1
ATOM 1835 C CA . ALA A 1 239 ? -0.738 9.579 30.135 1.00 62.16 239 ALA A CA 1
ATOM 1836 C C . ALA A 1 239 ? 0.246 9.324 28.976 1.00 62.16 239 ALA A C 1
ATOM 1838 O O . ALA A 1 239 ? 0.996 8.344 28.998 1.00 62.16 239 ALA A O 1
ATOM 1839 N N . MET A 1 240 ? 0.317 10.234 27.999 1.00 54.47 240 MET A N 1
ATOM 1840 C CA . MET A 1 240 ? 1.269 10.154 26.887 1.00 54.47 240 MET A CA 1
ATOM 1841 C C . MET A 1 240 ? 2.723 10.296 27.362 1.00 54.47 240 MET A C 1
ATOM 1843 O O . MET A 1 240 ? 3.575 9.493 26.980 1.00 54.47 240 MET A O 1
ATOM 1847 N N . VAL A 1 241 ? 3.015 11.242 28.260 1.00 52.62 241 VAL A N 1
ATOM 1848 C CA . VAL A 1 241 ? 4.347 11.405 28.871 1.00 52.62 241 VAL A CA 1
ATOM 1849 C C . VAL A 1 241 ? 4.739 10.169 29.685 1.00 52.62 241 VAL A C 1
ATOM 1851 O O . VAL A 1 241 ? 5.897 9.748 29.643 1.00 52.62 241 VAL A O 1
ATOM 1854 N N . LYS A 1 242 ? 3.797 9.548 30.402 1.00 62.75 242 LYS A N 1
ATOM 1855 C CA . LYS A 1 242 ? 4.028 8.294 31.133 1.00 62.75 242 LYS A CA 1
ATOM 1856 C C . LYS A 1 242 ? 4.372 7.144 30.182 1.00 62.75 242 LYS A C 1
ATOM 1858 O O . LYS A 1 242 ? 5.336 6.424 30.440 1.00 62.75 242 LYS A O 1
ATOM 1863 N N . ASN A 1 243 ? 3.659 7.023 29.063 1.00 59.25 243 ASN A N 1
ATOM 1864 C CA . ASN A 1 243 ? 3.942 6.026 28.028 1.00 59.25 243 ASN A CA 1
ATOM 1865 C C . ASN A 1 243 ? 5.313 6.250 27.370 1.00 59.25 243 ASN A C 1
ATOM 1867 O O . ASN A 1 243 ? 6.075 5.299 27.207 1.00 59.25 243 ASN A O 1
ATOM 1871 N N . LEU A 1 244 ? 5.679 7.503 27.076 1.00 50.75 244 LEU A N 1
ATOM 1872 C CA . LEU A 1 244 ? 6.998 7.857 26.536 1.00 50.75 244 LEU A CA 1
ATOM 1873 C C . LEU A 1 244 ? 8.130 7.542 27.526 1.00 50.75 244 LEU A C 1
ATOM 1875 O O . LEU A 1 244 ? 9.158 6.989 27.139 1.00 50.75 244 LEU A O 1
ATOM 1879 N N . LYS A 1 245 ? 7.938 7.833 28.820 1.00 56.22 245 LYS A N 1
ATOM 1880 C CA . LYS A 1 245 ? 8.899 7.473 29.878 1.00 56.22 245 LYS A CA 1
ATOM 1881 C C . LYS A 1 245 ? 9.046 5.961 30.033 1.00 56.22 245 LYS A C 1
ATOM 1883 O O . LYS A 1 245 ? 10.168 5.486 30.196 1.00 56.22 245 LYS A O 1
ATOM 1888 N N . GLN A 1 246 ? 7.948 5.211 29.956 1.00 59.38 246 GLN A N 1
ATOM 1889 C CA . GLN A 1 246 ? 7.989 3.749 29.995 1.00 59.38 246 GLN A CA 1
ATOM 1890 C C . GLN A 1 246 ? 8.726 3.184 28.773 1.00 59.38 246 GLN A C 1
ATOM 1892 O O . GLN A 1 246 ? 9.577 2.313 28.932 1.00 59.38 246 GLN A O 1
ATOM 1897 N N . GLY A 1 247 ? 8.475 3.731 27.579 1.00 55.69 247 GLY A N 1
ATOM 1898 C CA . GLY A 1 247 ? 9.225 3.402 26.366 1.00 55.69 247 GLY A CA 1
ATOM 1899 C C . GLY A 1 247 ? 10.727 3.664 26.517 1.00 55.69 247 GLY A C 1
ATOM 1900 O O . GLY A 1 247 ? 11.536 2.803 26.183 1.00 55.69 247 GLY A O 1
ATOM 1901 N N . LEU A 1 248 ? 11.107 4.800 27.115 1.00 50.38 248 LEU A N 1
ATOM 1902 C CA . LEU A 1 248 ? 12.505 5.137 27.404 1.00 50.38 248 LEU A CA 1
ATOM 1903 C C . LEU A 1 248 ? 13.152 4.180 28.423 1.00 50.38 248 LEU A C 1
ATOM 1905 O O . LEU A 1 248 ? 14.329 3.853 28.288 1.00 50.38 248 LEU A O 1
ATOM 1909 N N . CYS A 1 249 ? 12.414 3.725 29.439 1.00 53.12 249 CYS A N 1
ATOM 1910 C CA . CYS A 1 249 ? 12.895 2.729 30.404 1.00 53.12 249 CYS A CA 1
ATOM 1911 C C . CYS A 1 249 ? 13.124 1.364 29.750 1.00 53.12 249 CYS A C 1
ATOM 1913 O O . CYS A 1 249 ? 14.223 0.825 29.865 1.00 53.12 249 CYS A O 1
ATOM 1915 N N . ASN A 1 250 ? 12.137 0.858 29.006 1.00 54.09 250 ASN A N 1
ATOM 1916 C CA . ASN A 1 250 ? 12.248 -0.409 28.277 1.00 54.09 250 ASN A CA 1
ATOM 1917 C C . ASN A 1 250 ? 13.448 -0.384 27.313 1.00 54.09 250 ASN A C 1
ATOM 1919 O O . ASN A 1 250 ? 14.210 -1.343 27.218 1.00 54.09 250 ASN A O 1
ATOM 1923 N N . TYR A 1 251 ? 13.659 0.756 26.655 1.00 55.75 251 TYR A N 1
ATOM 1924 C CA . TYR A 1 251 ? 14.783 0.974 25.755 1.00 55.75 251 TYR A CA 1
ATOM 1925 C C . TYR A 1 251 ? 16.139 1.012 26.481 1.00 55.75 251 TYR A C 1
ATOM 1927 O O . TYR A 1 251 ? 17.099 0.386 26.037 1.00 55.75 251 TYR A O 1
ATOM 1935 N N . LYS A 1 252 ? 16.241 1.695 27.631 1.00 49.91 252 LYS A N 1
ATOM 1936 C CA . LYS A 1 252 ? 17.466 1.696 28.453 1.00 49.91 252 LYS A CA 1
ATOM 1937 C C . LYS A 1 252 ? 17.835 0.293 28.930 1.00 49.91 252 LYS A C 1
ATOM 1939 O O . LYS A 1 252 ? 19.014 -0.049 28.943 1.00 49.91 252 LYS A O 1
ATOM 1944 N N . GLU A 1 253 ? 16.847 -0.518 29.294 1.00 53.69 253 GLU A N 1
ATOM 1945 C CA . GLU A 1 253 ? 17.062 -1.922 29.655 1.00 53.69 253 GLU A CA 1
ATOM 1946 C C . GLU A 1 253 ? 17.576 -2.748 28.468 1.00 53.69 253 GLU A C 1
ATOM 1948 O O . GLU A 1 253 ? 18.456 -3.592 28.642 1.00 53.69 253 GLU A O 1
ATOM 1953 N N . GLU A 1 254 ? 17.093 -2.481 27.255 1.00 48.88 254 GLU A N 1
ATOM 1954 C CA . GLU A 1 254 ? 17.571 -3.132 26.032 1.00 48.88 254 GLU A CA 1
ATOM 1955 C C . GLU A 1 254 ? 19.010 -2.721 25.681 1.00 48.88 254 GLU A C 1
ATOM 1957 O O . GLU A 1 254 ? 19.834 -3.586 25.389 1.00 48.88 254 GLU A O 1
ATOM 1962 N N . VAL A 1 255 ? 19.370 -1.440 25.828 1.00 47.53 255 VAL A N 1
ATOM 1963 C CA . VAL A 1 255 ? 20.757 -0.960 25.666 1.00 47.53 255 VAL A CA 1
ATOM 1964 C C . VAL A 1 255 ? 21.694 -1.602 26.691 1.00 47.53 255 VAL A C 1
ATOM 1966 O O . VAL A 1 255 ? 22.782 -2.046 26.332 1.00 47.53 255 VAL A O 1
ATOM 1969 N N . VAL A 1 256 ? 21.277 -1.713 27.956 1.00 50.16 256 VAL A N 1
ATOM 1970 C CA . VAL A 1 256 ? 22.062 -2.400 28.995 1.00 50.16 256 VAL A CA 1
ATOM 1971 C C . VAL A 1 256 ? 22.254 -3.879 28.654 1.00 50.16 256 VAL A C 1
ATOM 1973 O O . VAL A 1 256 ? 23.374 -4.374 28.759 1.00 50.16 256 VAL A O 1
ATOM 1976 N N . ARG A 1 257 ? 21.217 -4.576 28.169 1.00 52.94 257 ARG A N 1
ATOM 1977 C CA . ARG A 1 257 ? 21.341 -5.968 27.695 1.00 52.94 257 ARG A CA 1
ATOM 1978 C C . ARG A 1 257 ? 22.304 -6.098 26.516 1.00 52.94 257 ARG A C 1
ATOM 1980 O O . ARG A 1 257 ? 23.101 -7.032 26.485 1.00 52.94 257 ARG A O 1
ATOM 1987 N N . LEU A 1 258 ? 22.263 -5.164 25.566 1.00 44.94 258 LEU A N 1
ATOM 1988 C CA . LEU A 1 258 ? 23.165 -5.146 24.412 1.00 44.94 258 LEU A CA 1
ATOM 1989 C C . LEU A 1 258 ? 24.621 -4.887 24.829 1.00 44.94 258 LEU A C 1
ATOM 1991 O O . LEU A 1 258 ? 25.531 -5.538 24.317 1.00 44.94 258 LEU A O 1
ATOM 1995 N N . LEU A 1 259 ? 24.854 -4.000 25.798 1.00 46.59 259 LEU A N 1
ATOM 1996 C CA . LEU A 1 259 ? 26.185 -3.740 26.353 1.00 46.59 259 LEU A CA 1
ATOM 1997 C C . LEU A 1 259 ? 26.720 -4.932 27.163 1.00 46.59 259 LEU A C 1
ATOM 1999 O O . LEU A 1 259 ? 27.878 -5.299 26.994 1.00 46.59 259 LEU A O 1
ATOM 2003 N N . GLN A 1 260 ? 25.875 -5.597 27.956 1.00 47.12 260 GLN A N 1
ATOM 2004 C CA . GLN A 1 260 ? 26.236 -6.822 28.685 1.00 47.12 260 GLN A CA 1
ATOM 2005 C C . GLN A 1 260 ? 26.571 -7.979 27.732 1.00 47.12 260 GLN A C 1
ATOM 2007 O O . GLN A 1 260 ? 27.558 -8.682 27.929 1.00 47.12 260 GLN A O 1
ATOM 2012 N N . SER A 1 261 ? 25.823 -8.120 26.633 1.00 45.12 261 SER A N 1
ATOM 2013 C CA . SER A 1 261 ? 26.113 -9.124 25.599 1.00 45.12 261 SER A CA 1
ATOM 2014 C C . SER A 1 261 ? 27.435 -8.881 24.856 1.00 45.12 261 SER A C 1
ATOM 2016 O O . SER A 1 261 ? 27.978 -9.797 24.245 1.00 45.12 261 SER A O 1
ATOM 2018 N N . ARG A 1 262 ? 27.975 -7.657 24.915 1.00 41.88 262 ARG A N 1
ATOM 2019 C CA . ARG A 1 262 ? 29.247 -7.274 24.292 1.00 41.88 262 ARG A CA 1
ATOM 2020 C C . ARG A 1 262 ? 30.452 -7.614 25.177 1.00 41.88 262 ARG A C 1
ATOM 2022 O O . ARG A 1 262 ? 31.488 -7.990 24.639 1.00 41.88 262 ARG A O 1
ATOM 2029 N N . GLU A 1 263 ? 30.304 -7.555 26.502 1.00 42.69 263 GLU A N 1
ATOM 2030 C CA . GLU A 1 263 ? 31.342 -7.976 27.461 1.00 42.69 263 GLU A CA 1
ATOM 2031 C C . GLU A 1 263 ? 31.501 -9.508 27.522 1.00 42.69 263 GLU A C 1
ATOM 2033 O O . GLU A 1 263 ? 32.612 -10.005 27.698 1.00 42.69 263 GLU A O 1
ATOM 2038 N N . GLU A 1 264 ? 30.432 -10.281 27.290 1.00 43.47 264 GLU A N 1
ATOM 2039 C CA . GLU A 1 264 ? 30.502 -11.755 27.253 1.00 43.47 264 GLU A CA 1
ATOM 2040 C C . GLU A 1 264 ? 31.209 -12.309 25.995 1.00 43.47 264 GLU A C 1
ATOM 2042 O O . GLU A 1 264 ? 31.765 -13.409 26.027 1.00 43.47 264 GLU A O 1
ATOM 2047 N N . VAL A 1 265 ? 31.240 -11.548 24.893 1.00 41.25 265 VAL A N 1
ATOM 2048 C CA . VAL A 1 265 ? 31.845 -11.958 23.607 1.00 41.25 265 VAL A CA 1
ATOM 2049 C C . VAL A 1 265 ? 33.367 -11.755 23.572 1.00 41.25 265 VAL A C 1
ATOM 2051 O O . VAL A 1 265 ? 34.061 -12.463 22.843 1.00 41.25 265 VAL A O 1
ATOM 2054 N N . GLU A 1 266 ? 33.925 -10.856 24.387 1.00 42.62 266 GLU A N 1
ATOM 2055 C CA . GLU A 1 266 ? 35.374 -10.579 24.413 1.00 42.62 266 GLU A CA 1
ATOM 2056 C C . GLU A 1 266 ? 36.196 -11.602 25.233 1.00 42.62 266 GLU A C 1
ATOM 2058 O O . GLU A 1 266 ? 37.425 -11.534 25.240 1.00 42.62 266 GLU A O 1
ATOM 2063 N N . MET A 1 267 ? 35.556 -12.596 25.868 1.00 39.06 267 MET A N 1
ATOM 2064 C CA . MET A 1 267 ? 36.198 -13.493 26.847 1.00 39.06 267 MET A CA 1
ATOM 2065 C C . MET A 1 267 ? 36.356 -14.974 26.434 1.00 39.06 267 MET A C 1
ATOM 2067 O O . MET A 1 267 ? 36.737 -15.788 27.277 1.00 39.06 267 MET A O 1
ATOM 2071 N N . LEU A 1 268 ? 36.125 -15.373 25.173 1.00 34.06 268 LEU A N 1
ATOM 2072 C CA . LEU A 1 268 ? 36.255 -16.786 24.755 1.00 34.06 268 LEU A CA 1
ATOM 2073 C C . LEU A 1 268 ? 37.233 -17.012 23.581 1.00 34.06 268 LEU A C 1
ATOM 2075 O O . LEU A 1 268 ? 37.042 -16.448 22.502 1.00 34.06 268 LEU A O 1
ATOM 2079 N N . PRO A 1 269 ? 38.253 -17.886 23.732 1.00 39.03 269 PRO A N 1
ATOM 2080 C CA . PRO A 1 269 ? 39.164 -18.221 22.646 1.00 39.03 269 PRO A CA 1
ATOM 2081 C C . PRO A 1 269 ? 38.612 -19.335 21.740 1.00 39.03 269 PRO A C 1
ATOM 2083 O O . PRO A 1 269 ? 38.358 -20.452 22.179 1.00 39.03 269 PRO A O 1
ATOM 2086 N N . GLY A 1 270 ? 38.509 -19.008 20.448 1.00 43.75 270 GLY A N 1
ATOM 2087 C CA . GLY A 1 270 ? 38.723 -19.883 19.290 1.00 43.75 270 GLY A CA 1
ATOM 2088 C C . GLY A 1 270 ? 37.912 -21.176 19.161 1.00 43.75 270 GLY A C 1
ATOM 2089 O O . GLY A 1 270 ? 38.388 -22.221 19.581 1.00 43.75 270 GLY A O 1
ATOM 2090 N N . VAL A 1 271 ? 36.821 -21.147 18.382 1.00 32.38 271 VAL A N 1
ATOM 2091 C CA . VAL A 1 271 ? 36.412 -22.268 17.510 1.00 32.38 271 VAL A CA 1
ATOM 2092 C C . VAL A 1 271 ? 35.754 -21.710 16.242 1.00 32.38 271 VAL A C 1
ATOM 2094 O O . VAL A 1 271 ? 34.845 -20.888 16.294 1.00 32.38 271 VAL A O 1
ATOM 2097 N N . SER A 1 272 ? 36.239 -22.163 15.089 1.00 38.34 272 SER A N 1
ATOM 2098 C CA . SER A 1 272 ? 35.716 -21.886 13.753 1.00 38.34 272 SER A CA 1
ATOM 2099 C C . SER A 1 272 ? 34.320 -22.483 13.536 1.00 38.34 272 SER A C 1
ATOM 2101 O O . SER A 1 272 ? 34.147 -23.694 13.665 1.00 38.34 272 SER A O 1
ATOM 2103 N N . GLY A 1 273 ? 33.362 -21.664 13.103 1.00 31.56 273 GLY A N 1
ATOM 2104 C CA . GLY A 1 273 ? 32.070 -22.123 12.592 1.00 31.56 273 GLY A CA 1
ATOM 2105 C C . GLY A 1 273 ? 31.083 -20.971 12.427 1.00 31.56 273 GLY A C 1
ATOM 2106 O O . GLY A 1 273 ? 30.616 -20.412 13.411 1.00 31.56 273 GLY A O 1
ATOM 2107 N N . HIS A 1 274 ? 30.771 -20.611 11.182 1.00 43.38 274 HIS A N 1
ATOM 2108 C CA . HIS A 1 274 ? 29.694 -19.680 10.842 1.00 43.38 274 HIS A CA 1
ATOM 2109 C C . HIS A 1 274 ? 28.356 -20.129 11.456 1.00 43.38 274 HIS A C 1
ATOM 2111 O O . HIS A 1 274 ? 27.885 -21.218 11.132 1.00 43.38 274 HIS A O 1
ATOM 2117 N N . ARG A 1 275 ? 27.727 -19.272 12.275 1.00 36.75 275 ARG A N 1
ATOM 2118 C CA . ARG A 1 275 ? 26.285 -19.279 12.581 1.00 36.75 275 ARG A CA 1
ATOM 2119 C C . ARG A 1 275 ? 25.790 -17.858 12.876 1.00 36.75 275 ARG A C 1
ATOM 2121 O O . ARG A 1 275 ? 26.510 -17.055 13.461 1.00 36.75 275 ARG A O 1
ATOM 2128 N N . ASP A 1 276 ? 24.578 -17.581 12.413 1.00 38.97 276 ASP A N 1
ATOM 2129 C CA . ASP A 1 276 ? 23.918 -16.279 12.317 1.00 38.97 276 ASP A CA 1
ATOM 2130 C C . ASP A 1 276 ? 23.701 -15.539 13.651 1.00 38.97 276 ASP A C 1
ATOM 2132 O O . ASP A 1 276 ? 23.366 -16.125 14.680 1.00 38.97 276 ASP A O 1
ATOM 2136 N N . MET A 1 277 ? 23.807 -14.206 13.605 1.00 37.69 277 MET A N 1
ATOM 2137 C CA . MET A 1 277 ? 23.659 -13.254 14.724 1.00 37.69 277 MET A CA 1
ATOM 2138 C C . MET A 1 277 ? 22.227 -13.115 15.302 1.00 37.69 277 MET A C 1
ATOM 2140 O O . MET A 1 277 ? 21.947 -12.158 16.015 1.00 37.69 277 MET A O 1
ATOM 2144 N N . ILE A 1 278 ? 21.327 -14.078 15.061 1.00 45.56 278 ILE A N 1
ATOM 2145 C CA . ILE A 1 278 ? 20.051 -14.236 15.803 1.00 45.56 278 ILE A CA 1
ATOM 2146 C C . ILE A 1 278 ? 20.252 -15.127 17.057 1.00 45.56 278 ILE A C 1
ATOM 2148 O O . ILE A 1 278 ? 19.419 -15.174 17.957 1.00 45.56 278 ILE A O 1
ATOM 2152 N N . SER A 1 279 ? 21.392 -15.821 17.161 1.00 48.25 279 SER A N 1
ATOM 2153 C CA . SER A 1 279 ? 21.534 -17.060 17.940 1.00 48.25 279 SER A CA 1
ATOM 2154 C C . SER A 1 279 ? 21.511 -16.978 19.485 1.00 48.25 279 SER A C 1
ATOM 2156 O O . SER A 1 279 ? 21.578 -18.040 20.107 1.00 48.25 279 SER A O 1
ATOM 2158 N N . THR A 1 280 ? 21.418 -15.815 20.146 1.00 51.72 280 THR A N 1
ATOM 2159 C CA . THR A 1 280 ? 21.422 -15.759 21.634 1.00 51.72 280 THR A CA 1
ATOM 2160 C C . THR A 1 280 ? 20.061 -15.462 22.268 1.00 51.72 280 THR A C 1
ATOM 2162 O O . THR A 1 280 ? 19.804 -15.919 23.384 1.00 51.72 280 THR A O 1
ATOM 2165 N N . ARG A 1 281 ? 19.141 -14.780 21.568 1.00 59.62 281 ARG A N 1
ATOM 2166 C CA . ARG A 1 281 ? 17.762 -14.573 22.044 1.00 59.62 281 ARG A CA 1
ATOM 2167 C C . ARG A 1 281 ? 16.918 -15.765 21.596 1.00 59.62 281 ARG A C 1
ATOM 2169 O O . ARG A 1 281 ? 16.724 -15.979 20.405 1.00 59.62 281 ARG A O 1
ATOM 2176 N N . ARG A 1 282 ? 16.417 -16.562 22.545 1.00 75.06 282 ARG A N 1
ATOM 2177 C CA . ARG A 1 282 ? 15.470 -17.648 22.241 1.00 75.06 282 ARG A CA 1
ATOM 2178 C C . ARG A 1 282 ? 14.120 -17.045 21.851 1.00 75.06 282 ARG A C 1
ATOM 2180 O O . ARG A 1 282 ? 13.281 -16.809 22.714 1.00 75.06 282 ARG A O 1
ATOM 2187 N N . LEU A 1 283 ? 13.957 -16.759 20.567 1.00 85.31 283 LEU A N 1
ATOM 2188 C CA . LEU A 1 283 ? 12.696 -16.337 19.968 1.00 85.31 283 LEU A CA 1
ATOM 2189 C C . LEU A 1 283 ? 11.891 -17.566 19.514 1.00 85.31 283 LEU A C 1
ATOM 2191 O O . LEU A 1 283 ? 12.486 -18.621 19.260 1.00 85.31 283 LEU A O 1
ATOM 2195 N N . PRO A 1 284 ? 10.552 -17.467 19.432 1.00 89.75 284 PRO A N 1
ATOM 2196 C CA . PRO A 1 284 ? 9.756 -18.503 18.785 1.00 89.75 284 PRO A CA 1
ATOM 2197 C C . PRO A 1 284 ? 10.159 -18.645 17.304 1.00 89.75 284 PRO A C 1
ATOM 2199 O O . PRO A 1 284 ? 10.730 -17.714 16.733 1.00 89.75 284 PRO A O 1
ATOM 2202 N N . PRO A 1 285 ? 9.886 -19.792 16.658 1.00 93.31 285 PRO A N 1
ATOM 2203 C CA . PRO A 1 285 ? 10.025 -19.891 15.209 1.00 93.31 285 PRO A CA 1
ATOM 2204 C C . PRO A 1 285 ? 9.096 -18.881 14.526 1.00 93.31 285 PRO A C 1
ATOM 2206 O O . PRO A 1 285 ? 7.988 -18.638 15.012 1.00 93.31 285 PRO A O 1
ATOM 2209 N N . SER A 1 286 ? 9.546 -18.314 13.405 1.00 96.06 286 SER A N 1
ATOM 2210 C CA . SER A 1 286 ? 8.712 -17.403 12.623 1.00 96.06 286 SER A CA 1
ATOM 2211 C C . SER A 1 286 ? 7.536 -18.147 11.994 1.00 96.06 286 SER A C 1
ATOM 2213 O O . SER A 1 286 ? 7.669 -19.305 11.590 1.00 96.06 286 SER A O 1
ATOM 2215 N N . ILE A 1 287 ? 6.384 -17.482 11.911 1.00 96.81 287 ILE A N 1
ATOM 2216 C CA . ILE A 1 287 ? 5.242 -17.965 11.122 1.00 96.81 287 ILE A CA 1
ATOM 2217 C C . ILE A 1 287 ? 5.418 -17.669 9.628 1.00 96.81 287 ILE A C 1
ATOM 2219 O O . ILE A 1 287 ? 4.708 -18.244 8.801 1.00 96.81 287 ILE A O 1
ATOM 2223 N N . LEU A 1 288 ? 6.345 -16.773 9.281 1.00 95.75 288 LEU A N 1
ATOM 2224 C CA . LEU A 1 288 ? 6.688 -16.475 7.904 1.00 95.75 288 LEU A CA 1
ATOM 2225 C C . LEU A 1 288 ? 7.606 -17.568 7.366 1.00 95.75 288 LEU A C 1
ATOM 2227 O O . LEU A 1 288 ? 8.505 -18.064 8.042 1.00 95.75 288 LEU A O 1
ATOM 2231 N N . GLN A 1 289 ? 7.355 -17.949 6.124 1.00 92.19 289 GLN A N 1
ATOM 2232 C CA . GLN A 1 289 ? 8.192 -18.897 5.404 1.00 92.19 289 GLN A CA 1
ATOM 2233 C C . GLN A 1 289 ? 9.310 -18.147 4.677 1.00 92.19 289 GLN A C 1
ATOM 2235 O O . GLN A 1 289 ? 9.060 -17.091 4.093 1.00 92.19 289 GLN A O 1
ATOM 2240 N N . ASP A 1 290 ? 10.502 -18.739 4.676 1.00 95.12 290 ASP A N 1
ATOM 2241 C CA . ASP A 1 290 ? 11.674 -18.209 3.981 1.00 95.12 290 ASP A CA 1
ATOM 2242 C C . ASP A 1 290 ? 11.424 -18.028 2.475 1.00 95.12 290 ASP A C 1
ATOM 2244 O O . ASP A 1 290 ? 10.612 -18.733 1.860 1.00 95.12 290 ASP A O 1
ATOM 2248 N N . THR A 1 291 ? 12.161 -17.091 1.874 1.00 97.81 291 THR A N 1
ATOM 2249 C CA . THR A 1 291 ? 12.116 -16.830 0.434 1.00 97.81 291 THR A CA 1
ATOM 2250 C C . THR A 1 291 ? 12.522 -18.077 -0.354 1.00 97.81 291 THR A C 1
ATOM 2252 O O . THR A 1 291 ? 13.584 -18.668 -0.145 1.00 97.81 291 THR A O 1
ATOM 2255 N N . ILE A 1 292 ? 11.694 -18.461 -1.321 1.00 97.69 292 ILE A N 1
ATOM 2256 C CA . ILE A 1 292 ? 11.958 -19.571 -2.232 1.00 97.69 292 ILE A CA 1
ATOM 2257 C C . ILE A 1 292 ? 12.612 -19.011 -3.496 1.00 97.69 292 ILE A C 1
ATOM 2259 O O . ILE A 1 292 ? 11.940 -18.404 -4.328 1.00 97.69 292 ILE A O 1
ATOM 2263 N N . LEU A 1 293 ? 13.914 -19.259 -3.654 1.00 97.81 293 LEU A N 1
ATOM 2264 C CA . LEU A 1 293 ? 14.716 -18.811 -4.807 1.00 97.81 293 LEU A CA 1
ATOM 2265 C C . LEU A 1 293 ? 14.754 -19.823 -5.963 1.00 97.81 293 LEU A C 1
ATOM 2267 O O . LEU A 1 293 ? 15.482 -19.639 -6.935 1.00 97.81 293 LEU A O 1
ATOM 2271 N N . ALA A 1 294 ? 14.009 -20.925 -5.851 1.00 96.75 294 ALA A N 1
ATOM 2272 C CA . ALA A 1 294 ? 13.967 -21.947 -6.886 1.00 96.75 294 ALA A CA 1
ATOM 2273 C C . ALA A 1 294 ? 13.389 -21.380 -8.193 1.00 96.75 294 ALA A C 1
ATOM 2275 O O . ALA A 1 294 ? 12.319 -20.772 -8.199 1.00 96.75 294 ALA A O 1
ATOM 2276 N N . VAL A 1 295 ? 14.075 -21.635 -9.309 1.00 96.75 295 VAL A N 1
ATOM 2277 C CA . VAL A 1 295 ? 13.583 -21.299 -10.649 1.00 96.75 295 VAL A CA 1
ATOM 2278 C C . VAL A 1 295 ? 12.408 -22.210 -10.983 1.00 96.75 295 VAL A C 1
ATOM 2280 O O . VAL A 1 295 ? 12.571 -23.413 -11.190 1.00 96.75 295 VAL A O 1
ATOM 2283 N N . VAL A 1 296 ? 11.213 -21.627 -11.030 1.00 96.19 296 VAL A N 1
ATOM 2284 C CA . VAL A 1 296 ? 9.979 -22.318 -11.409 1.00 96.19 296 VAL A CA 1
ATOM 2285 C C . VAL A 1 296 ? 9.609 -21.982 -12.855 1.00 96.19 296 VAL A C 1
ATOM 2287 O O . VAL A 1 296 ? 9.800 -20.844 -13.288 1.00 96.19 296 VAL A O 1
ATOM 2290 N N . PRO A 1 297 ? 9.095 -22.946 -13.638 1.00 96.62 297 PRO A N 1
ATOM 2291 C CA . PRO A 1 297 ? 8.702 -22.680 -15.015 1.00 96.62 297 PRO A CA 1
ATOM 2292 C C . PRO A 1 297 ? 7.483 -21.737 -15.062 1.00 96.62 297 PRO A C 1
ATOM 2294 O O . PRO A 1 297 ? 6.489 -22.007 -14.377 1.00 96.62 297 PRO A O 1
ATOM 2297 N N . PRO A 1 298 ? 7.508 -20.673 -15.889 1.00 96.88 298 PRO A N 1
ATOM 2298 C CA . PRO A 1 298 ? 6.343 -19.833 -16.124 1.00 96.88 298 PRO A CA 1
ATOM 2299 C C . PRO A 1 298 ? 5.173 -20.650 -16.668 1.00 96.88 298 PRO A C 1
ATOM 2301 O O . PRO A 1 298 ? 5.334 -21.540 -17.509 1.00 96.88 298 PRO A O 1
ATOM 2304 N N . LYS A 1 299 ? 3.974 -20.342 -16.183 1.00 94.75 299 LYS A N 1
ATOM 2305 C CA . LYS A 1 299 ? 2.728 -20.928 -16.669 1.00 94.75 299 LYS A CA 1
ATOM 2306 C C . LYS A 1 299 ? 2.353 -20.279 -18.003 1.00 94.75 299 LYS A C 1
ATOM 2308 O O . LYS A 1 299 ? 2.763 -19.165 -18.323 1.00 94.75 299 LYS A O 1
ATOM 2313 N N . SER A 1 300 ? 1.520 -20.968 -18.782 1.00 87.94 300 SER A N 1
ATOM 2314 C CA . SER A 1 300 ? 0.985 -20.413 -20.028 1.00 87.94 300 SER A CA 1
ATOM 2315 C C . SER A 1 300 ? 0.215 -19.118 -19.751 1.00 87.94 300 SER A C 1
ATOM 2317 O O . SER A 1 300 ? -0.840 -19.152 -19.121 1.00 87.94 300 SER A O 1
ATOM 2319 N N . CYS A 1 301 ? 0.700 -17.990 -20.267 1.00 77.94 301 CYS A N 1
ATOM 2320 C CA . CYS A 1 301 ? -0.035 -16.727 -20.269 1.00 77.94 301 CYS A CA 1
ATOM 2321 C C . CYS A 1 301 ? -1.119 -16.805 -21.353 1.00 77.94 301 CYS A C 1
ATOM 2323 O O . CYS A 1 301 ? -0.888 -16.447 -22.508 1.00 77.94 301 CYS A O 1
ATOM 2325 N N . ALA A 1 302 ? -2.276 -17.375 -21.013 1.00 64.56 302 ALA A N 1
ATOM 2326 C CA . ALA A 1 302 ? -3.422 -17.378 -21.914 1.00 64.56 302 ALA A CA 1
ATOM 2327 C C . ALA A 1 302 ? -3.865 -15.930 -22.178 1.00 64.56 302 ALA A C 1
ATOM 2329 O O . ALA A 1 302 ? -3.784 -15.083 -21.288 1.00 64.56 302 ALA A O 1
ATOM 2330 N N . ALA A 1 303 ? -4.348 -15.642 -23.391 1.00 63.88 303 ALA A N 1
ATOM 2331 C CA . ALA A 1 303 ? -5.000 -14.365 -23.648 1.00 63.88 303 ALA A CA 1
ATOM 2332 C C . ALA A 1 303 ? -6.154 -14.214 -22.646 1.00 63.88 303 ALA A C 1
ATOM 2334 O O . ALA A 1 303 ? -7.037 -15.069 -22.591 1.00 63.88 303 ALA A O 1
ATOM 2335 N N . ILE A 1 304 ? -6.145 -13.132 -21.864 1.00 70.56 304 ILE A N 1
ATOM 2336 C CA . ILE A 1 304 ? -7.143 -12.832 -20.818 1.00 70.56 304 ILE A CA 1
ATOM 2337 C C . ILE A 1 304 ? -8.554 -12.604 -21.429 1.00 70.56 304 ILE A C 1
ATOM 2339 O O . ILE A 1 304 ? -9.544 -12.477 -20.716 1.00 70.56 304 ILE A O 1
ATOM 2343 N N . GLY A 1 305 ? -8.653 -12.654 -22.763 1.00 56.75 305 GLY A N 1
ATOM 2344 C CA . GLY A 1 305 ? -9.836 -12.437 -23.590 1.00 56.75 305 GLY A CA 1
ATOM 2345 C C . GLY A 1 305 ? -9.645 -11.187 -24.450 1.00 56.75 305 GLY A C 1
ATOM 2346 O O . GLY A 1 305 ? -9.029 -10.227 -24.004 1.00 56.75 305 GLY A O 1
ATOM 2347 N N . THR A 1 306 ? -10.148 -11.183 -25.688 1.00 56.12 306 THR A N 1
ATOM 2348 C CA . THR A 1 306 ? -10.138 -9.982 -26.554 1.00 56.12 306 THR A CA 1
ATOM 2349 C C . THR A 1 306 ? -11.112 -8.901 -26.084 1.00 56.12 306 THR A C 1
ATOM 2351 O O . THR A 1 306 ? -10.962 -7.749 -26.476 1.00 56.12 306 THR A O 1
ATOM 2354 N N . ASP A 1 307 ? -12.077 -9.273 -25.238 1.00 55.81 307 ASP A N 1
ATOM 2355 C CA . ASP A 1 307 ? -13.125 -8.391 -24.712 1.00 55.81 307 ASP A CA 1
ATOM 2356 C C . ASP A 1 307 ? -12.762 -7.771 -23.347 1.00 55.81 307 ASP A C 1
ATOM 2358 O O . ASP A 1 307 ? -13.541 -6.997 -22.798 1.00 55.81 307 ASP A O 1
ATOM 2362 N N . VAL A 1 308 ? -11.600 -8.116 -22.777 1.00 66.81 308 VAL A N 1
ATOM 2363 C CA . VAL A 1 308 ? -11.172 -7.654 -21.448 1.00 66.81 308 VAL A CA 1
ATOM 2364 C C . VAL A 1 308 ? -10.152 -6.525 -21.598 1.00 66.81 308 VAL A C 1
ATOM 2366 O O . VAL A 1 308 ? -8.986 -6.773 -21.907 1.00 66.81 308 VAL A O 1
ATOM 2369 N N . ASP A 1 309 ? -10.580 -5.277 -21.382 1.00 81.25 309 ASP A N 1
ATOM 2370 C CA . ASP A 1 309 ? -9.667 -4.128 -21.324 1.00 81.25 309 ASP A CA 1
ATOM 2371 C C . ASP A 1 309 ? -9.001 -4.079 -19.942 1.00 81.25 309 ASP A C 1
ATOM 2373 O O . ASP A 1 309 ? -9.652 -3.784 -18.943 1.00 81.25 309 ASP A O 1
ATOM 2377 N N . LEU A 1 310 ? -7.692 -4.350 -19.864 1.00 90.12 310 LEU A N 1
ATOM 2378 C CA . LEU A 1 310 ? -6.955 -4.262 -18.596 1.00 90.12 310 LEU A CA 1
ATOM 2379 C C . LEU A 1 310 ? -6.860 -2.837 -18.041 1.00 90.12 310 LEU A C 1
ATOM 2381 O O . LEU A 1 310 ? -6.409 -2.674 -16.911 1.00 90.12 310 LEU A O 1
ATOM 2385 N N . ARG A 1 311 ? -7.254 -1.803 -18.789 1.00 94.62 311 ARG A N 1
ATOM 2386 C CA . ARG A 1 311 ? -7.345 -0.435 -18.257 1.00 94.62 311 ARG A CA 1
ATOM 2387 C C . ARG A 1 311 ? -8.668 -0.178 -17.548 1.00 94.62 311 ARG A C 1
ATOM 2389 O O . ARG A 1 311 ? -8.755 0.814 -16.830 1.00 94.62 311 ARG A O 1
ATOM 2396 N N . ASP A 1 312 ? -9.669 -1.035 -17.734 1.00 96.12 312 ASP A N 1
ATOM 2397 C CA . ASP A 1 312 ? -10.964 -0.888 -17.080 1.00 96.12 312 ASP A CA 1
ATOM 2398 C C . ASP A 1 312 ? -10.836 -1.096 -15.564 1.00 96.12 312 ASP A C 1
ATOM 2400 O O . ASP A 1 312 ? -10.228 -2.065 -15.094 1.00 96.12 312 ASP A O 1
ATOM 2404 N N . TRP A 1 313 ? -11.416 -0.184 -14.783 1.00 98.06 313 TRP A N 1
ATOM 2405 C CA . TRP A 1 313 ? -11.427 -0.305 -13.326 1.00 98.06 313 TRP A CA 1
ATOM 2406 C C . TRP A 1 313 ? -12.317 -1.469 -12.872 1.00 98.06 313 TRP A C 1
ATOM 2408 O O . TRP A 1 313 ? -12.034 -2.111 -11.855 1.00 98.06 313 TRP A O 1
ATOM 2418 N N . GLY A 1 314 ? -13.340 -1.794 -13.672 1.00 96.44 314 GLY A N 1
ATOM 2419 C CA . GLY A 1 314 ? -14.255 -2.922 -13.491 1.00 96.44 314 GLY A CA 1
ATOM 2420 C C . GLY A 1 314 ? -13.664 -4.309 -13.775 1.00 96.44 314 GLY A C 1
ATOM 2421 O O . GLY A 1 314 ? -14.412 -5.287 -13.799 1.00 96.44 314 GLY A O 1
ATOM 2422 N N . PHE A 1 315 ? -12.348 -4.430 -13.980 1.00 96.69 315 PHE A N 1
ATOM 2423 C CA . PHE A 1 315 ? -11.679 -5.716 -14.182 1.00 96.69 315 PHE A CA 1
ATOM 2424 C C . PHE A 1 315 ? -11.868 -6.661 -12.979 1.00 96.69 315 PHE A C 1
ATOM 2426 O O . PHE A 1 315 ? -11.459 -6.368 -11.854 1.00 96.69 315 PHE A O 1
ATOM 2433 N N . ASP A 1 316 ? -12.472 -7.828 -13.221 1.00 97.12 316 ASP A N 1
ATOM 2434 C CA . ASP A 1 316 ? -12.743 -8.838 -12.194 1.00 97.12 316 ASP A CA 1
ATOM 2435 C C . ASP A 1 316 ? -11.630 -9.895 -12.143 1.00 97.12 316 ASP A C 1
ATOM 2437 O O . ASP A 1 316 ? -11.666 -10.929 -12.821 1.00 97.12 316 ASP A O 1
ATOM 2441 N N . THR A 1 317 ? -10.628 -9.640 -11.304 1.00 97.69 317 THR A N 1
ATOM 2442 C CA . THR A 1 317 ? -9.438 -10.493 -11.175 1.00 97.69 317 THR A CA 1
ATOM 2443 C C . THR A 1 317 ? -9.778 -11.931 -10.763 1.00 97.69 317 THR A C 1
ATOM 2445 O O . THR A 1 317 ? -9.175 -12.879 -11.269 1.00 97.69 317 THR A O 1
ATOM 2448 N N . PHE A 1 318 ? -10.785 -12.130 -9.903 1.00 97.81 318 PHE A N 1
ATOM 2449 C CA . PHE A 1 318 ? -11.245 -13.465 -9.497 1.00 97.81 318 PHE A CA 1
ATOM 2450 C C . PHE A 1 318 ? -11.915 -14.228 -10.643 1.00 97.81 318 PHE A C 1
ATOM 2452 O O . PHE A 1 318 ? -11.702 -15.432 -10.799 1.00 97.81 318 PHE A O 1
ATOM 2459 N N . GLU A 1 319 ? -12.733 -13.550 -11.449 1.00 95.12 319 GLU A N 1
ATOM 2460 C CA . GLU A 1 319 ? -13.353 -14.152 -12.628 1.00 95.12 319 GLU A CA 1
ATOM 2461 C C . GLU A 1 319 ? -12.287 -14.611 -13.624 1.00 95.12 319 GLU A C 1
ATOM 2463 O O . GLU A 1 319 ? -12.342 -15.744 -14.107 1.00 95.12 319 GLU A O 1
ATOM 2468 N N . VAL A 1 320 ? -11.273 -13.784 -13.876 1.00 94.75 320 VAL A N 1
ATOM 2469 C CA . VAL A 1 320 ? -10.154 -14.152 -14.749 1.00 94.75 320 VAL A CA 1
ATOM 2470 C C . VAL A 1 320 ? -9.342 -15.304 -14.159 1.00 94.75 320 VAL A C 1
ATOM 2472 O O . VAL A 1 320 ? -9.046 -16.260 -14.878 1.00 94.75 320 VAL A O 1
ATOM 2475 N N . ALA A 1 321 ? -9.045 -15.278 -12.856 1.00 95.56 321 ALA A N 1
ATOM 2476 C CA . ALA A 1 321 ? -8.325 -16.350 -12.166 1.00 95.56 321 ALA A CA 1
ATOM 2477 C C . ALA A 1 321 ? -9.007 -17.722 -12.303 1.00 95.56 321 ALA A C 1
ATOM 2479 O O . ALA A 1 321 ? -8.330 -18.745 -12.288 1.00 95.56 321 ALA A O 1
ATOM 2480 N N . SER A 1 322 ? -10.332 -17.760 -12.491 1.00 94.50 322 SER A N 1
ATOM 2481 C CA . SER A 1 322 ? -11.070 -19.008 -12.738 1.00 94.50 322 SER A CA 1
ATOM 2482 C C . SER A 1 322 ? -10.882 -19.590 -14.150 1.00 94.50 322 SER A C 1
ATOM 2484 O O . SER A 1 322 ? -11.234 -20.745 -14.389 1.00 94.50 322 SER A O 1
ATOM 2486 N N . ARG A 1 323 ? -10.341 -18.804 -15.092 1.00 91.94 323 ARG A N 1
ATOM 2487 C CA . ARG A 1 323 ? -10.223 -19.142 -16.524 1.00 91.94 323 ARG A CA 1
ATOM 2488 C C . ARG A 1 323 ? -8.789 -19.392 -16.975 1.00 91.94 323 ARG A C 1
ATOM 2490 O O . ARG A 1 323 ? -8.573 -20.178 -17.895 1.00 91.94 323 ARG A O 1
ATOM 2497 N N . VAL A 1 324 ? -7.821 -18.706 -16.371 1.00 93.19 324 VAL A N 1
ATOM 2498 C CA . VAL A 1 324 ? -6.404 -18.767 -16.761 1.00 93.19 324 VAL A CA 1
ATOM 2499 C C . VAL A 1 324 ? -5.574 -19.500 -15.699 1.00 93.19 324 VAL A C 1
ATOM 2501 O O . VAL A 1 324 ? -5.909 -19.447 -14.519 1.00 93.19 324 VAL A O 1
ATOM 2504 N N . PRO A 1 325 ? -4.463 -20.165 -16.067 1.00 95.00 325 PRO A N 1
ATOM 2505 C CA . PRO A 1 325 ? -3.656 -20.926 -15.103 1.00 95.00 325 PRO A CA 1
ATOM 2506 C C . PRO A 1 325 ? -2.912 -20.040 -14.087 1.00 95.00 325 PRO A C 1
ATOM 2508 O O . PRO A 1 325 ? -2.518 -20.515 -13.018 1.00 95.00 325 PRO A O 1
ATOM 2511 N N . SER A 1 326 ? -2.681 -18.772 -14.434 1.00 96.88 326 SER A N 1
ATOM 2512 C CA . SER A 1 326 ? -2.213 -17.731 -13.519 1.00 96.88 326 SER A CA 1
ATOM 2513 C C . SER A 1 326 ? -2.664 -16.364 -14.016 1.00 96.88 326 SER A C 1
ATOM 2515 O O . SER A 1 326 ? -2.251 -15.904 -15.086 1.00 96.88 326 SER A O 1
ATOM 2517 N N . VAL A 1 327 ? -3.529 -15.719 -13.232 1.00 97.12 327 VAL A N 1
ATOM 2518 C CA . VAL A 1 327 ? -3.949 -14.339 -13.496 1.00 97.12 327 VAL A CA 1
ATOM 2519 C C . VAL A 1 327 ? -2.783 -13.375 -13.288 1.00 97.12 327 VAL A C 1
ATOM 2521 O O . VAL A 1 327 ? -2.602 -12.482 -14.109 1.00 97.12 327 VAL A O 1
ATOM 2524 N N . LEU A 1 328 ? -1.929 -13.618 -12.286 1.00 98.50 328 LEU A N 1
ATOM 2525 C CA . LEU A 1 328 ? -0.774 -12.774 -11.983 1.00 98.50 328 LEU A CA 1
ATOM 2526 C C . LEU A 1 328 ? 0.217 -12.729 -13.147 1.00 98.50 328 LEU A C 1
ATOM 2528 O O . LEU A 1 328 ? 0.569 -11.648 -13.608 1.00 98.50 328 LEU A O 1
ATOM 2532 N N . GLN A 1 329 ? 0.607 -13.891 -13.680 1.00 98.19 329 GLN A N 1
ATOM 2533 C CA . GLN A 1 329 ? 1.529 -13.967 -14.820 1.00 98.19 329 GLN A CA 1
ATOM 2534 C C . GLN A 1 329 ? 0.931 -13.346 -16.085 1.00 98.19 329 GLN A C 1
ATOM 2536 O O . GLN A 1 329 ? 1.622 -12.630 -16.809 1.00 98.19 329 GLN A O 1
ATOM 2541 N N . SER A 1 330 ? -0.365 -13.565 -16.325 1.00 96.38 330 SER A N 1
ATOM 2542 C CA . SER A 1 330 ? -1.046 -13.020 -17.502 1.00 96.38 330 SER A CA 1
ATOM 2543 C C . SER A 1 330 ? -1.140 -11.489 -17.442 1.00 96.38 330 SER A C 1
ATOM 2545 O O . SER A 1 330 ? -0.792 -10.817 -18.414 1.00 96.38 330 SER A O 1
ATOM 2547 N N . VAL A 1 331 ? -1.557 -10.930 -16.298 1.00 97.06 331 VAL A N 1
ATOM 2548 C CA . VAL A 1 331 ? -1.630 -9.476 -16.072 1.00 97.06 331 VAL A CA 1
ATOM 2549 C C . VAL A 1 331 ? -0.236 -8.856 -16.131 1.00 97.06 331 VAL A C 1
ATOM 2551 O O . VAL A 1 331 ? -0.038 -7.881 -16.850 1.00 97.06 331 VAL A O 1
ATOM 2554 N N . ALA A 1 332 ? 0.752 -9.441 -15.450 1.00 98.25 332 ALA A N 1
ATOM 2555 C CA . ALA A 1 332 ? 2.112 -8.909 -15.421 1.00 98.25 332 ALA A CA 1
ATOM 2556 C C . ALA A 1 332 ? 2.765 -8.869 -16.805 1.00 98.25 332 ALA A C 1
ATOM 2558 O O . ALA A 1 332 ? 3.438 -7.894 -17.140 1.00 98.25 332 ALA A O 1
ATOM 2559 N N . MET A 1 333 ? 2.562 -9.899 -17.630 1.00 96.88 333 MET A N 1
ATOM 2560 C CA . MET A 1 333 ? 3.049 -9.885 -19.008 1.00 96.88 333 MET A CA 1
ATOM 2561 C C . MET A 1 333 ? 2.318 -8.830 -19.845 1.00 96.88 333 MET A C 1
ATOM 2563 O O . MET A 1 333 ? 2.959 -8.095 -20.593 1.00 96.88 333 MET A O 1
ATOM 2567 N N . HIS A 1 334 ? 0.996 -8.703 -19.700 1.00 95.50 334 HIS A N 1
ATOM 2568 C CA . HIS A 1 334 ? 0.238 -7.689 -20.432 1.00 95.50 334 HIS A CA 1
ATOM 2569 C C . HIS A 1 334 ? 0.687 -6.268 -20.078 1.00 95.50 334 HIS A C 1
ATOM 2571 O O . HIS A 1 334 ? 0.954 -5.488 -20.986 1.00 95.50 334 HIS A O 1
ATOM 2577 N N . VAL A 1 335 ? 0.805 -5.937 -18.788 1.00 96.50 335 VAL A N 1
ATOM 2578 C CA . VAL A 1 335 ? 1.260 -4.614 -18.327 1.00 96.50 335 VAL A CA 1
ATOM 2579 C C . VAL A 1 335 ? 2.644 -4.299 -18.889 1.00 96.50 335 VAL A C 1
ATOM 2581 O O . VAL A 1 335 ? 2.854 -3.226 -19.452 1.00 96.50 335 VAL A O 1
ATOM 2584 N N . ALA A 1 336 ? 3.572 -5.256 -18.817 1.00 97.38 336 ALA A N 1
ATOM 2585 C CA . ALA A 1 336 ? 4.924 -5.063 -19.320 1.00 97.38 336 ALA A CA 1
ATOM 2586 C C . ALA A 1 336 ? 4.975 -4.837 -20.842 1.00 97.38 336 ALA A C 1
ATOM 2588 O O . ALA A 1 336 ? 5.766 -4.022 -21.318 1.00 97.38 336 ALA A O 1
ATOM 2589 N N . LEU A 1 337 ? 4.117 -5.515 -21.612 1.00 95.19 337 LEU A N 1
ATOM 2590 C CA . LEU A 1 337 ? 3.991 -5.290 -23.054 1.00 95.19 337 LEU A CA 1
ATOM 2591 C C . LEU A 1 337 ? 3.304 -3.953 -23.366 1.00 95.19 337 LEU A C 1
ATOM 2593 O O . LEU A 1 337 ? 3.785 -3.210 -24.217 1.00 95.19 337 LEU A O 1
ATOM 2597 N N . ALA A 1 338 ? 2.225 -3.611 -22.658 1.00 94.44 338 ALA A N 1
ATOM 2598 C CA . ALA A 1 338 ? 1.481 -2.366 -22.853 1.00 94.44 338 ALA A CA 1
ATOM 2599 C C . ALA A 1 338 ? 2.331 -1.120 -22.546 1.00 94.44 338 ALA A C 1
ATOM 2601 O O . ALA A 1 338 ? 2.232 -0.113 -23.246 1.00 94.44 338 ALA A O 1
ATOM 2602 N N . TRP A 1 339 ? 3.206 -1.201 -21.540 1.00 96.00 339 TRP A N 1
ATOM 2603 C CA . TRP A 1 339 ? 4.160 -0.147 -21.184 1.00 96.00 339 TRP A CA 1
ATOM 2604 C C . TRP A 1 339 ? 5.549 -0.314 -21.824 1.00 96.00 339 TRP A C 1
ATOM 2606 O O . TRP A 1 339 ? 6.466 0.430 -21.483 1.00 96.00 339 TRP A O 1
ATOM 2616 N N . ASN A 1 340 ? 5.711 -1.239 -22.779 1.00 96.38 340 ASN A N 1
ATOM 2617 C CA . ASN A 1 340 ? 6.943 -1.461 -23.548 1.00 96.38 340 ASN A CA 1
ATOM 2618 C C . ASN A 1 340 ? 8.207 -1.621 -22.678 1.00 96.38 340 ASN A C 1
ATOM 2620 O O . ASN A 1 340 ? 9.216 -0.948 -22.886 1.00 96.38 340 ASN A O 1
ATOM 2624 N N . PHE A 1 341 ? 8.168 -2.514 -21.688 1.00 97.00 341 PHE A N 1
ATOM 2625 C CA . PHE A 1 341 ? 9.275 -2.692 -20.743 1.00 97.00 341 PHE A CA 1
ATOM 2626 C C . PHE A 1 341 ? 10.566 -3.196 -21.389 1.00 97.00 341 PHE A C 1
ATOM 2628 O O . PHE A 1 341 ? 11.653 -2.827 -20.939 1.00 97.00 341 PHE A O 1
ATOM 2635 N N . PHE A 1 342 ? 10.464 -4.067 -22.387 1.00 96.94 342 PHE A N 1
ATOM 2636 C CA . PHE A 1 342 ? 11.595 -4.882 -22.821 1.00 96.94 342 PHE A CA 1
ATOM 2637 C C . PHE A 1 342 ? 12.202 -4.366 -24.119 1.00 96.94 342 PHE A C 1
ATOM 2639 O O . PHE A 1 342 ? 11.503 -4.187 -25.116 1.00 96.94 342 PHE A O 1
ATOM 2646 N N . ALA A 1 343 ? 13.522 -4.198 -24.119 1.00 94.81 343 ALA A N 1
ATOM 2647 C CA . ALA A 1 343 ? 14.301 -3.964 -25.330 1.00 94.81 343 ALA A CA 1
ATOM 2648 C C . ALA A 1 343 ? 14.750 -5.282 -25.985 1.00 94.81 343 ALA A C 1
ATOM 2650 O O . ALA A 1 343 ? 15.092 -5.304 -27.167 1.00 94.81 343 ALA A O 1
ATOM 2651 N N . SER A 1 344 ? 14.757 -6.387 -25.229 1.00 97.31 344 SER A N 1
ATOM 2652 C CA . SER A 1 344 ? 15.194 -7.701 -25.703 1.00 97.31 344 SER A CA 1
ATOM 2653 C C . SER A 1 344 ? 14.300 -8.839 -25.208 1.00 97.31 344 SER A C 1
ATOM 2655 O O . SER A 1 344 ? 13.605 -8.732 -24.197 1.00 97.31 344 SER A O 1
ATOM 2657 N N . GLN A 1 345 ? 14.350 -9.972 -25.911 1.00 96.81 345 GLN A N 1
ATOM 2658 C CA . GLN A 1 345 ? 13.657 -11.192 -25.494 1.00 96.81 345 GLN A CA 1
ATOM 2659 C C . GLN A 1 345 ? 14.211 -11.758 -24.176 1.00 96.81 345 GLN A C 1
ATOM 2661 O O . GLN A 1 345 ? 13.459 -12.371 -23.423 1.00 96.81 345 GLN A O 1
ATOM 2666 N N . GLU A 1 346 ? 15.496 -11.539 -23.881 1.00 97.62 346 GLU A N 1
ATOM 2667 C CA . GLU A 1 346 ? 16.119 -11.977 -22.627 1.00 97.62 346 GLU A CA 1
ATOM 2668 C C . GLU A 1 346 ? 15.474 -11.283 -21.419 1.00 97.62 346 GLU A C 1
ATOM 2670 O O . GLU A 1 346 ? 15.086 -11.951 -20.465 1.00 97.62 346 GLU A O 1
ATOM 2675 N N . GLU A 1 347 ? 15.274 -9.963 -21.479 1.00 98.00 347 GLU A N 1
ATOM 2676 C CA . GLU A 1 347 ? 14.592 -9.215 -20.412 1.00 98.00 347 GLU A CA 1
ATOM 2677 C C . GLU A 1 347 ? 13.151 -9.704 -20.213 1.00 98.00 347 GLU A C 1
ATOM 2679 O O . GLU A 1 347 ? 12.710 -9.889 -19.079 1.00 98.00 347 GLU A O 1
ATOM 2684 N N . ALA A 1 348 ? 12.436 -9.976 -21.311 1.00 97.94 348 ALA A N 1
ATOM 2685 C CA . ALA A 1 348 ? 11.078 -10.513 -21.260 1.00 97.94 348 ALA A CA 1
ATOM 2686 C C . ALA A 1 348 ? 11.029 -11.915 -20.625 1.00 97.94 348 ALA A C 1
ATOM 2688 O O . ALA A 1 348 ? 10.104 -12.227 -19.873 1.00 97.94 348 ALA A O 1
ATOM 2689 N N . GLN A 1 349 ? 12.029 -12.762 -20.895 1.00 97.81 349 GLN A N 1
ATOM 2690 C CA . GLN A 1 349 ? 12.162 -14.072 -20.256 1.00 97.81 349 GLN A CA 1
ATOM 2691 C C . GLN A 1 349 ? 12.458 -13.933 -18.764 1.00 97.81 349 GLN A C 1
ATOM 2693 O O . GLN A 1 349 ? 11.771 -14.567 -17.965 1.00 97.81 349 GLN A O 1
ATOM 2698 N N . LYS A 1 350 ? 13.412 -13.077 -18.378 1.00 98.56 350 LYS A N 1
ATOM 2699 C CA . LYS A 1 350 ? 13.730 -12.837 -16.963 1.00 98.56 350 LYS A CA 1
ATOM 2700 C C . LYS A 1 350 ? 12.521 -12.323 -16.189 1.00 98.56 350 LYS A C 1
ATOM 2702 O O . LYS A 1 350 ? 12.228 -12.830 -15.113 1.00 98.56 350 LYS A O 1
ATOM 2707 N N . TRP A 1 351 ? 11.748 -11.411 -16.782 1.00 98.75 351 TRP A N 1
ATOM 2708 C CA . TRP A 1 351 ? 10.470 -10.974 -16.222 1.00 98.75 351 TRP A CA 1
ATOM 2709 C C . TRP A 1 351 ? 9.475 -12.129 -16.056 1.00 98.75 351 TRP A C 1
ATOM 2711 O O . TRP A 1 351 ? 8.886 -12.280 -14.990 1.00 98.75 351 TRP A O 1
ATOM 2721 N N . ALA A 1 352 ? 9.301 -12.984 -17.067 1.00 98.50 352 ALA A N 1
ATOM 2722 C CA . ALA A 1 352 ? 8.382 -14.120 -16.972 1.00 98.50 352 ALA A CA 1
ATOM 2723 C C . ALA A 1 352 ? 8.767 -15.096 -15.843 1.00 98.50 352 ALA A C 1
ATOM 2725 O O . ALA A 1 352 ? 7.900 -15.530 -15.081 1.00 98.50 352 ALA A O 1
ATOM 2726 N N . PHE A 1 353 ? 10.058 -15.419 -15.709 1.00 98.56 353 PHE A N 1
ATOM 2727 C CA . PHE A 1 353 ? 10.564 -16.276 -14.631 1.00 98.56 353 PHE A CA 1
ATOM 2728 C C . PHE A 1 353 ? 10.469 -15.606 -13.256 1.00 98.56 353 PHE A C 1
ATOM 2730 O O . PHE A 1 353 ? 10.056 -16.262 -12.300 1.00 98.56 353 PHE A O 1
ATOM 2737 N N . LEU A 1 354 ? 10.763 -14.306 -13.162 1.00 98.88 354 LEU A N 1
ATOM 2738 C CA . LEU A 1 354 ? 10.572 -13.519 -11.944 1.00 98.88 354 LEU A CA 1
ATOM 2739 C C . LEU A 1 354 ? 9.121 -13.583 -11.466 1.00 98.88 354 LEU A C 1
ATOM 2741 O O . LEU A 1 354 ? 8.881 -13.912 -10.310 1.00 98.88 354 LEU A O 1
ATOM 2745 N N . VAL A 1 355 ? 8.145 -13.304 -12.336 1.00 98.81 355 VAL A N 1
ATOM 2746 C CA . VAL A 1 355 ? 6.725 -13.297 -11.943 1.00 98.81 355 VAL A CA 1
ATOM 2747 C C . VAL A 1 355 ? 6.279 -14.689 -11.489 1.00 98.81 355 VAL A C 1
ATOM 2749 O O . VAL A 1 355 ? 5.544 -14.810 -10.510 1.00 98.81 355 VAL A O 1
ATOM 2752 N N . ALA A 1 356 ? 6.754 -15.749 -12.148 1.00 98.69 356 ALA A N 1
ATOM 2753 C CA . ALA A 1 356 ? 6.481 -17.119 -11.724 1.00 98.69 356 ALA A CA 1
ATOM 2754 C C . ALA A 1 356 ? 7.068 -17.423 -10.331 1.00 98.69 356 ALA A C 1
ATOM 2756 O O . ALA A 1 356 ? 6.398 -18.039 -9.500 1.00 98.69 356 ALA A O 1
ATOM 2757 N N . ALA A 1 357 ? 8.288 -16.955 -10.047 1.00 98.75 357 ALA A N 1
ATOM 2758 C CA . ALA A 1 357 ? 8.919 -17.095 -8.737 1.00 98.75 357 ALA A CA 1
ATOM 2759 C C . ALA A 1 357 ? 8.223 -16.251 -7.654 1.00 98.75 357 ALA A C 1
ATOM 2761 O O . ALA A 1 357 ? 8.030 -16.734 -6.538 1.00 98.75 357 ALA A O 1
ATOM 2762 N N . VAL A 1 358 ? 7.786 -15.031 -7.978 1.00 98.88 358 VAL A N 1
ATOM 2763 C CA . VAL A 1 358 ? 6.985 -14.182 -7.083 1.00 98.88 358 VAL A CA 1
ATOM 2764 C C . VAL A 1 358 ? 5.661 -14.867 -6.738 1.00 98.88 358 VAL A C 1
ATOM 2766 O O . VAL A 1 358 ? 5.335 -14.984 -5.560 1.00 98.88 358 VAL A O 1
ATOM 2769 N N . GLU A 1 359 ? 4.933 -15.400 -7.727 1.00 98.81 359 GLU A N 1
ATOM 2770 C CA . GLU A 1 359 ? 3.699 -16.166 -7.492 1.00 98.81 359 GLU A CA 1
ATOM 2771 C C . GLU A 1 359 ? 3.941 -17.349 -6.542 1.00 98.81 359 GLU A C 1
ATOM 2773 O O . GLU A 1 359 ? 3.141 -17.594 -5.644 1.00 98.81 359 GLU A O 1
ATOM 2778 N N . ASN A 1 360 ? 5.071 -18.045 -6.694 1.00 98.56 360 ASN A N 1
ATOM 2779 C CA . ASN A 1 360 ? 5.461 -19.164 -5.834 1.00 98.56 360 ASN A CA 1
ATOM 2780 C C . ASN A 1 360 ? 5.816 -18.747 -4.388 1.00 98.56 360 ASN A C 1
ATOM 2782 O O . ASN A 1 360 ? 5.858 -19.593 -3.494 1.00 98.56 360 ASN A O 1
ATOM 2786 N N . ASN A 1 361 ? 6.067 -17.458 -4.146 1.00 98.75 361 ASN A N 1
ATOM 2787 C CA . ASN A 1 361 ? 6.323 -16.900 -2.817 1.00 98.75 361 ASN A CA 1
ATOM 2788 C C . ASN A 1 361 ? 5.072 -16.282 -2.166 1.00 98.75 361 ASN A C 1
ATOM 2790 O O . ASN A 1 361 ? 5.074 -16.036 -0.959 1.00 98.75 361 ASN A O 1
ATOM 2794 N N . TYR A 1 362 ? 3.976 -16.095 -2.905 1.00 98.81 362 TYR A N 1
ATOM 2795 C CA . TYR A 1 362 ? 2.683 -15.784 -2.297 1.00 98.81 362 TYR A CA 1
ATOM 2796 C C . TYR A 1 362 ? 2.091 -17.017 -1.611 1.00 98.81 362 TYR A C 1
ATOM 2798 O O . TYR A 1 362 ? 2.092 -18.129 -2.143 1.00 98.81 362 TYR A O 1
ATOM 2806 N N . ARG A 1 363 ? 1.555 -16.818 -0.406 1.00 97.88 363 ARG A N 1
ATOM 2807 C CA . ARG A 1 363 ? 0.877 -17.877 0.345 1.00 97.88 363 ARG A CA 1
ATOM 2808 C C . ARG A 1 363 ? -0.567 -18.027 -0.142 1.00 97.88 363 ARG A C 1
ATOM 2810 O O . ARG A 1 363 ? -1.152 -17.061 -0.633 1.00 97.88 363 ARG A O 1
ATOM 2817 N N . PRO A 1 364 ? -1.172 -19.220 -0.008 1.00 98.00 364 PRO A N 1
ATOM 2818 C CA . PRO A 1 364 ? -2.570 -19.448 -0.362 1.00 98.00 364 PRO A CA 1
ATOM 2819 C C . PRO A 1 364 ? -3.518 -18.880 0.713 1.00 98.00 364 PRO A C 1
ATOM 2821 O O . PRO A 1 364 ? -4.411 -19.580 1.187 1.00 98.00 364 PRO A O 1
ATOM 2824 N N . ASN A 1 365 ? -3.298 -17.631 1.131 1.00 98.56 365 ASN A N 1
ATOM 2825 C CA . ASN A 1 365 ? -4.161 -16.938 2.082 1.00 98.56 365 ASN A CA 1
ATOM 2826 C C . ASN A 1 365 ? -5.505 -16.586 1.416 1.00 98.56 365 ASN A C 1
ATOM 2828 O O . ASN A 1 365 ? -5.549 -16.439 0.191 1.00 98.56 365 ASN A O 1
ATOM 2832 N N . PRO A 1 366 ? -6.597 -16.407 2.176 1.00 98.56 366 PRO A N 1
ATOM 2833 C CA . PRO A 1 366 ? -7.878 -15.970 1.624 1.00 98.56 366 PRO A CA 1
ATOM 2834 C C . PRO A 1 366 ? -7.824 -14.653 0.823 1.00 98.56 366 PRO A C 1
ATOM 2836 O O . PRO A 1 366 ? -8.437 -14.584 -0.242 1.00 98.56 366 PRO A O 1
ATOM 2839 N N . TYR A 1 367 ? -7.091 -13.638 1.293 1.00 98.75 367 TYR A N 1
ATOM 2840 C CA . TYR A 1 367 ? -6.959 -12.310 0.679 1.00 98.75 367 TYR A CA 1
ATOM 2841 C C . TYR A 1 367 ? -5.532 -12.034 0.190 1.00 98.75 367 TYR A C 1
ATOM 2843 O O . TYR A 1 367 ? -5.349 -11.921 -1.018 1.00 98.75 367 TYR A O 1
ATOM 2851 N N . HIS A 1 368 ? -4.527 -11.980 1.074 1.00 98.81 368 HIS A N 1
ATOM 2852 C CA . HIS A 1 368 ? -3.152 -11.569 0.736 1.00 98.81 368 HIS A CA 1
ATOM 2853 C C . HIS A 1 368 ? -2.406 -12.702 0.006 1.00 98.81 368 HIS A C 1
ATOM 2855 O O . HIS A 1 368 ? -1.596 -13.436 0.581 1.00 98.81 368 HIS A O 1
ATOM 2861 N N . ASN A 1 369 ? -2.758 -12.905 -1.262 1.00 98.81 369 ASN A N 1
ATOM 2862 C CA . ASN A 1 369 ? -2.315 -13.991 -2.131 1.00 98.81 369 ASN A CA 1
ATOM 2863 C C . ASN A 1 369 ? -1.963 -13.467 -3.539 1.00 98.81 369 ASN A C 1
ATOM 2865 O O . ASN A 1 369 ? -2.081 -12.281 -3.839 1.00 98.81 369 ASN A O 1
ATOM 2869 N N . ALA A 1 370 ? -1.563 -14.359 -4.449 1.00 98.81 370 ALA A N 1
ATOM 2870 C CA . ALA A 1 370 ? -1.178 -13.971 -5.809 1.00 98.81 370 ALA A CA 1
ATOM 2871 C C . ALA A 1 370 ? -2.319 -13.355 -6.651 1.00 98.81 370 ALA A C 1
ATOM 2873 O O . ALA A 1 370 ? -2.044 -12.640 -7.614 1.00 98.81 370 ALA A O 1
ATOM 2874 N N . ILE A 1 371 ? -3.590 -13.628 -6.327 1.00 98.81 371 ILE A N 1
ATOM 2875 C CA . ILE A 1 371 ? -4.743 -12.990 -6.987 1.00 98.81 371 ILE A CA 1
ATOM 2876 C C . ILE A 1 371 ? -4.850 -11.536 -6.523 1.00 98.81 371 ILE A C 1
ATOM 2878 O O . ILE A 1 371 ? -5.086 -10.667 -7.355 1.00 98.81 371 ILE A O 1
ATOM 2882 N N . HIS A 1 372 ? -4.617 -11.255 -5.238 1.00 98.94 372 HIS A N 1
ATOM 2883 C CA . HIS A 1 372 ? -4.527 -9.882 -4.733 1.00 98.94 372 HIS A CA 1
ATOM 2884 C C . HIS A 1 372 ? -3.406 -9.105 -5.413 1.00 98.94 372 HIS A C 1
ATOM 2886 O O . HIS A 1 372 ? -3.673 -8.070 -6.013 1.00 98.94 372 HIS A O 1
ATOM 2892 N N . ALA A 1 373 ? -2.202 -9.672 -5.486 1.00 98.94 373 ALA A N 1
ATOM 2893 C CA . ALA A 1 373 ? -1.102 -9.063 -6.232 1.00 98.94 373 ALA A CA 1
ATOM 2894 C C . ALA A 1 373 ? -1.467 -8.742 -7.696 1.00 98.94 373 ALA A C 1
ATOM 2896 O O . ALA A 1 373 ? -1.070 -7.709 -8.234 1.00 98.94 373 ALA A O 1
ATOM 2897 N N . ALA A 1 374 ? -2.251 -9.610 -8.347 1.00 98.81 374 ALA A N 1
ATOM 2898 C CA . ALA A 1 374 ? -2.704 -9.391 -9.717 1.00 98.81 374 ALA A CA 1
ATOM 2899 C C . ALA A 1 374 ? -3.724 -8.245 -9.809 1.00 98.81 374 ALA A C 1
ATOM 2901 O O . ALA A 1 374 ? -3.657 -7.455 -10.751 1.00 98.81 374 ALA A O 1
ATOM 2902 N N . ASP A 1 375 ? -4.632 -8.141 -8.835 1.00 98.88 375 ASP A N 1
ATOM 2903 C CA . ASP A 1 375 ? -5.620 -7.063 -8.742 1.00 98.88 375 ASP A CA 1
ATOM 2904 C C . ASP A 1 375 ? -4.944 -5.712 -8.509 1.00 98.88 375 ASP A C 1
ATOM 2906 O O . ASP A 1 375 ? -5.248 -4.753 -9.213 1.00 98.88 375 ASP A O 1
ATOM 2910 N N . VAL A 1 376 ? -3.969 -5.646 -7.599 1.00 98.94 376 VAL A N 1
ATOM 2911 C CA . VAL A 1 376 ? -3.221 -4.416 -7.294 1.00 98.94 376 VAL A CA 1
ATOM 2912 C C . VAL A 1 376 ? -2.351 -3.986 -8.471 1.00 98.94 376 VAL A C 1
ATOM 2914 O O . VAL A 1 376 ? -2.312 -2.802 -8.815 1.00 98.94 376 VAL A O 1
ATOM 2917 N N . LEU A 1 377 ? -1.699 -4.932 -9.154 1.00 98.94 377 LEU A N 1
ATOM 2918 C CA . LEU A 1 377 ? -0.937 -4.653 -10.372 1.00 98.94 377 LEU A CA 1
ATOM 2919 C C . LEU A 1 377 ? -1.834 -4.113 -11.493 1.00 98.94 377 LEU A C 1
ATOM 2921 O O . LEU A 1 377 ? -1.517 -3.084 -12.093 1.00 98.94 377 LEU A O 1
ATOM 2925 N N . GLN A 1 378 ? -2.967 -4.769 -11.756 1.00 98.69 378 GLN A N 1
ATOM 2926 C CA . GLN A 1 378 ? -3.930 -4.299 -12.752 1.00 98.69 378 GLN A CA 1
ATOM 2927 C C . GLN A 1 378 ? -4.556 -2.958 -12.346 1.00 98.69 378 GLN A C 1
ATOM 2929 O O . GLN A 1 378 ? -4.714 -2.080 -13.190 1.00 98.69 378 GLN A O 1
ATOM 2934 N N . GLY A 1 379 ? -4.874 -2.770 -11.066 1.00 98.81 379 GLY A N 1
ATOM 2935 C CA . GLY A 1 379 ? -5.439 -1.534 -10.534 1.00 98.81 379 GLY A CA 1
ATOM 2936 C C . GLY A 1 379 ? -4.481 -0.362 -10.675 1.00 98.81 379 GLY A C 1
ATOM 2937 O O . GLY A 1 379 ? -4.862 0.693 -11.174 1.00 98.81 379 GLY A O 1
ATOM 2938 N N . THR A 1 380 ? -3.211 -0.569 -10.332 1.00 98.94 380 THR A N 1
ATOM 2939 C CA . THR A 1 380 ? -2.160 0.438 -10.508 1.00 98.94 380 THR A CA 1
ATOM 2940 C C . THR A 1 380 ? -2.009 0.790 -11.988 1.00 98.94 380 THR A C 1
ATOM 2942 O O . THR A 1 380 ? -1.974 1.966 -12.344 1.00 98.94 380 THR A O 1
ATOM 2945 N N . PHE A 1 381 ? -1.998 -0.211 -12.874 1.00 98.62 381 PHE A N 1
ATOM 2946 C CA . PHE A 1 381 ? -1.973 0.001 -14.322 1.00 98.62 381 PHE A CA 1
ATOM 2947 C C . PHE A 1 381 ? -3.186 0.802 -14.828 1.00 98.62 381 PHE A C 1
ATOM 2949 O O . PHE A 1 381 ? -3.014 1.742 -15.608 1.00 98.62 381 PHE A O 1
ATOM 2956 N N . SER A 1 382 ? -4.395 0.472 -14.365 1.00 98.56 382 SER A N 1
ATOM 2957 C CA . SER A 1 382 ? -5.642 1.168 -14.706 1.00 98.56 382 SER A CA 1
ATOM 2958 C C . SER A 1 382 ? -5.617 2.631 -14.245 1.00 98.56 382 SER A C 1
ATOM 2960 O O . SER A 1 382 ? -5.802 3.533 -15.064 1.00 98.56 382 SER A O 1
ATOM 2962 N N . LEU A 1 383 ? -5.286 2.887 -12.974 1.00 98.75 383 LEU A N 1
ATOM 2963 C CA . LEU A 1 383 ? -5.242 4.237 -12.404 1.00 98.75 383 LEU A CA 1
ATOM 2964 C C . LEU A 1 383 ? -4.178 5.114 -13.064 1.00 98.75 383 LEU A C 1
ATOM 2966 O O . LEU A 1 383 ? -4.464 6.253 -13.431 1.00 98.75 383 LEU A O 1
ATOM 2970 N N . VAL A 1 384 ? -2.966 4.587 -13.262 1.00 98.44 384 VAL A N 1
ATOM 2971 C CA . VAL A 1 384 ? -1.886 5.316 -13.945 1.00 98.44 384 VAL A CA 1
ATOM 2972 C C . VAL A 1 384 ? -2.292 5.649 -15.382 1.00 98.44 384 VAL A C 1
ATOM 2974 O O . VAL A 1 384 ? -2.106 6.781 -15.823 1.00 98.44 384 VAL A O 1
ATOM 2977 N N . SER A 1 385 ? -2.919 4.707 -16.094 1.00 95.75 385 SER A N 1
ATOM 2978 C CA . SER A 1 385 ? -3.403 4.933 -17.463 1.00 95.75 385 SER A CA 1
ATOM 2979 C C . SER A 1 385 ? -4.531 5.973 -17.533 1.00 95.75 385 SER A C 1
ATOM 2981 O O . SER A 1 385 ? -4.624 6.709 -18.516 1.00 95.75 385 SER A O 1
ATOM 2983 N N . ALA A 1 386 ? -5.378 6.057 -16.502 1.00 96.88 386 ALA A N 1
ATOM 2984 C CA . ALA A 1 386 ? -6.449 7.050 -16.395 1.00 96.88 386 ALA A CA 1
ATOM 2985 C C . ALA A 1 386 ? -5.939 8.446 -15.977 1.00 96.88 386 ALA A C 1
ATOM 2987 O O . ALA A 1 386 ? -6.551 9.469 -16.310 1.00 96.88 386 ALA A O 1
ATOM 2988 N N . ALA A 1 387 ? -4.798 8.515 -15.287 1.00 97.00 387 ALA A N 1
ATOM 2989 C CA . ALA A 1 387 ? -4.120 9.747 -14.896 1.00 97.00 387 ALA A CA 1
ATOM 2990 C C . ALA A 1 387 ? -3.260 10.303 -16.046 1.00 97.00 387 ALA A C 1
ATOM 2992 O O . ALA A 1 387 ? -2.030 10.302 -15.991 1.00 97.00 387 ALA A O 1
ATOM 2993 N N . LYS A 1 388 ? -3.909 10.837 -17.090 1.00 92.44 388 LYS A N 1
ATOM 2994 C CA . LYS A 1 388 ? -3.242 11.391 -18.285 1.00 92.44 388 LYS A CA 1
ATOM 2995 C C . LYS A 1 388 ? -1.997 12.265 -18.007 1.00 92.44 388 LYS A C 1
ATOM 2997 O O . LYS A 1 388 ? -0.963 11.968 -18.603 1.00 92.44 388 LYS A O 1
ATOM 3002 N N . PRO A 1 389 ? -2.031 13.295 -17.129 1.00 95.75 389 PRO A N 1
ATOM 3003 C CA . PRO A 1 389 ? -0.848 14.129 -16.890 1.00 95.75 389 PRO A CA 1
ATOM 3004 C C . PRO A 1 389 ? 0.325 13.343 -16.291 1.00 95.75 389 PRO A C 1
ATOM 3006 O O . PRO A 1 389 ? 1.473 13.634 -16.615 1.00 95.75 389 PRO A O 1
ATOM 3009 N N . LEU A 1 390 ? 0.052 12.331 -15.464 1.00 97.75 390 LEU A N 1
ATOM 3010 C CA . LEU A 1 390 ? 1.085 11.472 -14.892 1.00 97.75 390 LEU A CA 1
ATOM 3011 C C . LEU A 1 390 ? 1.683 10.563 -15.971 1.00 97.75 390 LEU A C 1
ATOM 3013 O O . LEU A 1 390 ? 2.899 10.530 -16.140 1.00 97.75 390 LEU A O 1
ATOM 3017 N N . MET A 1 391 ? 0.834 9.883 -16.746 1.00 95.88 391 MET A N 1
ATOM 3018 C CA . MET A 1 391 ? 1.264 8.948 -17.792 1.00 95.88 391 MET A CA 1
ATOM 3019 C C . MET A 1 391 ? 2.134 9.612 -18.872 1.00 95.88 391 MET A C 1
ATOM 3021 O O . MET A 1 391 ? 3.050 8.983 -19.390 1.00 95.88 391 MET A O 1
ATOM 3025 N N . GLU A 1 392 ? 1.889 10.886 -19.196 1.00 97.19 392 GLU A N 1
ATOM 3026 C CA . GLU A 1 392 ? 2.693 11.645 -20.168 1.00 97.19 392 GLU A CA 1
ATOM 3027 C C . GLU A 1 392 ? 4.119 11.970 -19.679 1.00 97.19 392 GLU A C 1
ATOM 3029 O O . GLU A 1 392 ? 4.994 12.234 -20.503 1.00 97.19 392 GLU A O 1
ATOM 3034 N N . HIS A 1 393 ? 4.366 11.940 -18.364 1.00 98.50 393 HIS A N 1
ATOM 3035 C CA . HIS A 1 393 ? 5.650 12.328 -17.764 1.00 98.50 393 HIS A CA 1
ATOM 3036 C C . HIS A 1 393 ? 6.399 11.178 -17.087 1.00 98.50 393 HIS A C 1
ATOM 3038 O O . HIS A 1 393 ? 7.582 11.329 -16.778 1.00 98.50 393 HIS A O 1
ATOM 3044 N N . LEU A 1 394 ? 5.738 10.044 -16.841 1.00 98.44 394 LEU A N 1
ATOM 3045 C CA . LEU A 1 394 ? 6.393 8.869 -16.282 1.00 98.44 394 LEU A CA 1
ATOM 3046 C C . LEU A 1 394 ? 7.477 8.346 -17.222 1.00 98.44 394 LEU A C 1
ATOM 3048 O O . LEU A 1 394 ? 7.272 8.125 -18.417 1.00 98.44 394 LEU A O 1
ATOM 3052 N N . THR A 1 395 ? 8.647 8.099 -16.650 1.00 98.50 395 THR A N 1
ATOM 3053 C CA . THR A 1 395 ? 9.743 7.439 -17.350 1.00 98.50 395 THR A CA 1
ATOM 3054 C C . THR A 1 395 ? 9.491 5.929 -17.444 1.00 98.50 395 THR A C 1
ATOM 3056 O O . THR A 1 395 ? 8.853 5.348 -16.563 1.00 98.50 395 THR A O 1
ATOM 3059 N N . PRO A 1 396 ? 10.063 5.231 -18.444 1.00 98.25 396 PRO A N 1
ATOM 3060 C CA . PRO A 1 396 ? 9.974 3.771 -18.516 1.00 98.25 396 PRO A CA 1
ATOM 3061 C C . PRO A 1 396 ? 10.504 3.062 -17.259 1.00 98.25 396 PRO A C 1
ATOM 3063 O O . PRO A 1 396 ? 10.016 1.993 -16.899 1.00 98.25 396 PRO A O 1
ATOM 3066 N N . LEU A 1 397 ? 11.491 3.658 -16.578 1.00 98.69 397 LEU A N 1
ATOM 3067 C CA . LEU A 1 397 ? 12.030 3.157 -15.313 1.00 98.69 397 LEU A CA 1
ATOM 3068 C C . LEU A 1 397 ? 10.995 3.253 -14.188 1.00 98.69 397 LEU A C 1
ATOM 3070 O O . LEU A 1 397 ? 10.785 2.268 -13.486 1.00 98.69 397 LEU A O 1
ATOM 3074 N N . GLU A 1 398 ? 10.323 4.398 -14.045 1.00 98.81 398 GLU A N 1
ATOM 3075 C CA . GLU A 1 398 ? 9.256 4.587 -13.054 1.00 98.81 398 GLU A CA 1
ATOM 3076 C C . GLU A 1 398 ? 8.078 3.634 -13.317 1.00 98.81 398 GLU A C 1
ATOM 3078 O O . GLU A 1 398 ? 7.569 3.032 -12.375 1.00 98.81 398 GLU A O 1
ATOM 3083 N N . CYS A 1 399 ? 7.703 3.395 -14.582 1.00 98.81 399 CYS A N 1
ATOM 3084 C CA . CYS A 1 399 ? 6.679 2.402 -14.933 1.00 98.81 399 CYS A CA 1
ATOM 3085 C C . CYS A 1 399 ? 7.089 0.973 -14.531 1.00 98.81 399 CYS A C 1
ATOM 3087 O O . CYS A 1 399 ? 6.286 0.239 -13.951 1.00 98.81 399 CYS A O 1
ATOM 3089 N N . LYS A 1 400 ? 8.347 0.579 -14.795 1.00 98.88 400 LYS A N 1
ATOM 3090 C CA . LYS A 1 400 ? 8.905 -0.710 -14.341 1.00 98.88 400 LYS A CA 1
ATOM 3091 C C . LYS A 1 400 ? 8.876 -0.825 -12.821 1.00 98.88 400 LYS A C 1
ATOM 3093 O O . LYS A 1 400 ? 8.489 -1.868 -12.303 1.00 98.88 400 LYS A O 1
ATOM 3098 N N . ALA A 1 401 ? 9.272 0.235 -12.119 1.00 98.94 401 ALA A N 1
ATOM 3099 C CA . ALA A 1 401 ? 9.297 0.274 -10.662 1.00 98.94 401 ALA A CA 1
ATOM 3100 C C . ALA A 1 401 ? 7.886 0.165 -10.066 1.00 98.94 401 ALA A C 1
ATOM 3102 O O . ALA A 1 401 ? 7.686 -0.621 -9.148 1.00 98.94 401 ALA A O 1
ATOM 3103 N N . ALA A 1 402 ? 6.899 0.870 -10.626 1.00 98.94 402 ALA A N 1
ATOM 3104 C CA . ALA A 1 402 ? 5.506 0.797 -10.186 1.00 98.94 402 ALA A CA 1
ATOM 3105 C C . ALA A 1 402 ? 4.902 -0.602 -10.388 1.00 98.94 402 ALA A C 1
ATOM 3107 O O . ALA A 1 402 ? 4.296 -1.150 -9.469 1.00 98.94 402 ALA A O 1
ATOM 3108 N N . ALA A 1 403 ? 5.114 -1.213 -11.559 1.00 98.94 403 ALA A N 1
ATOM 3109 C CA . ALA A 1 403 ? 4.633 -2.568 -11.827 1.00 98.94 403 ALA A CA 1
ATOM 3110 C C . ALA A 1 403 ? 5.321 -3.616 -10.940 1.00 98.94 403 ALA A C 1
ATOM 3112 O O . ALA A 1 403 ? 4.659 -4.506 -10.414 1.00 98.94 403 ALA A O 1
ATOM 3113 N N . PHE A 1 404 ? 6.641 -3.514 -10.755 1.00 98.94 404 PHE A N 1
ATOM 3114 C CA . PHE A 1 404 ? 7.381 -4.421 -9.881 1.00 98.94 404 PHE A CA 1
ATOM 3115 C C . PHE A 1 404 ? 6.955 -4.267 -8.416 1.00 98.94 404 PHE A C 1
ATOM 3117 O O . PHE A 1 404 ? 6.696 -5.271 -7.762 1.00 98.94 404 PHE A O 1
ATOM 3124 N N . ALA A 1 405 ? 6.802 -3.032 -7.927 1.00 98.94 405 ALA A N 1
ATOM 3125 C CA . ALA A 1 405 ? 6.310 -2.766 -6.579 1.00 98.94 405 ALA A CA 1
ATOM 3126 C C . ALA A 1 405 ? 4.920 -3.378 -6.358 1.00 98.94 405 ALA A C 1
ATOM 3128 O O . ALA A 1 405 ? 4.761 -4.159 -5.428 1.00 98.94 405 ALA A O 1
ATOM 3129 N N . ALA A 1 406 ? 3.950 -3.117 -7.242 1.00 98.94 406 ALA A N 1
ATOM 3130 C CA . ALA A 1 406 ? 2.604 -3.687 -7.133 1.00 98.94 406 ALA A CA 1
ATOM 3131 C C . ALA A 1 406 ? 2.604 -5.227 -7.168 1.00 98.94 406 ALA A C 1
ATOM 3133 O O . ALA A 1 406 ? 1.907 -5.874 -6.389 1.00 98.94 406 ALA A O 1
ATOM 3134 N N . LEU A 1 407 ? 3.431 -5.822 -8.034 1.00 98.94 407 LEU A N 1
ATOM 3135 C CA . LEU A 1 407 ? 3.607 -7.271 -8.141 1.00 98.94 407 LEU A CA 1
ATOM 3136 C C . LEU A 1 407 ? 4.088 -7.899 -6.819 1.00 98.94 407 LEU A C 1
ATOM 3138 O O . LEU A 1 407 ? 3.639 -8.988 -6.455 1.00 98.94 407 LEU A O 1
ATOM 3142 N N . THR A 1 408 ? 5.000 -7.240 -6.103 1.00 98.94 408 THR A N 1
ATOM 3143 C CA . THR A 1 408 ? 5.672 -7.809 -4.924 1.00 98.94 408 THR A CA 1
ATOM 3144 C C . THR A 1 408 ? 5.258 -7.195 -3.590 1.00 98.94 408 THR A C 1
ATOM 3146 O O . THR A 1 408 ? 5.847 -7.573 -2.582 1.00 98.94 408 THR A O 1
ATOM 3149 N N . HIS A 1 409 ? 4.306 -6.259 -3.557 1.00 98.94 409 HIS A N 1
ATOM 3150 C CA . HIS A 1 409 ? 4.030 -5.457 -2.357 1.00 98.94 409 HIS A CA 1
ATOM 3151 C C . HIS A 1 409 ? 3.646 -6.287 -1.123 1.00 98.94 409 HIS A C 1
ATOM 3153 O O . HIS A 1 409 ? 3.966 -5.854 -0.027 1.00 98.94 409 HIS A O 1
ATOM 3159 N N . ASP A 1 410 ? 3.089 -7.489 -1.322 1.00 98.88 410 ASP A N 1
ATOM 3160 C CA . ASP A 1 410 ? 2.648 -8.426 -0.276 1.00 98.88 410 ASP A CA 1
ATOM 3161 C C . ASP A 1 410 ? 3.335 -9.806 -0.350 1.00 98.88 410 ASP A C 1
ATOM 3163 O O . ASP A 1 410 ? 2.863 -10.818 0.188 1.00 98.88 410 ASP A O 1
ATOM 3167 N N . VAL A 1 411 ? 4.455 -9.920 -1.070 1.00 98.88 411 VAL A N 1
ATOM 3168 C CA . VAL A 1 411 ? 5.118 -11.219 -1.266 1.00 98.88 411 VAL A CA 1
ATOM 3169 C C . VAL A 1 411 ? 5.516 -11.842 0.083 1.00 98.88 411 VAL A C 1
ATOM 3171 O O . VAL A 1 411 ? 6.101 -11.181 0.934 1.00 98.88 411 VAL A O 1
ATOM 3174 N N . CYS A 1 412 ? 5.223 -13.128 0.297 1.00 98.62 412 CYS A N 1
ATOM 3175 C CA . CYS A 1 412 ? 5.392 -13.826 1.583 1.00 98.62 412 CYS A CA 1
ATOM 3176 C C . CYS A 1 412 ? 4.483 -13.361 2.746 1.00 98.62 412 CYS A C 1
ATOM 3178 O O . CYS A 1 412 ? 4.739 -13.765 3.884 1.00 98.62 412 CYS A O 1
ATOM 3180 N N . HIS A 1 413 ? 3.407 -12.598 2.502 1.00 98.75 413 HIS A N 1
ATOM 3181 C CA . HIS A 1 413 ? 2.457 -12.214 3.556 1.00 98.75 413 HIS A CA 1
ATOM 3182 C C . HIS A 1 413 ? 1.897 -13.449 4.310 1.00 98.75 413 HIS A C 1
ATOM 3184 O O . HIS A 1 413 ? 1.446 -14.410 3.673 1.00 98.75 413 HIS A O 1
ATOM 3190 N N . PRO A 1 414 ? 1.912 -13.476 5.662 1.00 98.44 414 PRO A N 1
ATOM 3191 C CA . PRO A 1 414 ? 1.516 -14.650 6.454 1.00 98.44 414 PRO A CA 1
ATOM 3192 C C . PRO A 1 414 ? 0.010 -14.743 6.743 1.00 98.44 414 PRO A C 1
ATOM 3194 O O . PRO A 1 414 ? -0.422 -15.633 7.472 1.00 98.44 414 PRO A O 1
ATOM 3197 N N . GLY A 1 415 ? -0.781 -13.793 6.244 1.00 98.38 415 GLY A N 1
ATOM 3198 C CA . GLY A 1 415 ? -2.201 -13.660 6.583 1.00 98.38 415 GLY A CA 1
ATOM 3199 C C . GLY A 1 415 ? -2.426 -13.184 8.023 1.00 98.38 415 GLY A C 1
ATOM 3200 O O . GLY A 1 415 ? -3.383 -13.591 8.684 1.00 98.38 415 GLY A O 1
ATOM 3201 N N . ARG A 1 416 ? -1.485 -12.392 8.553 1.00 98.25 416 ARG A N 1
ATOM 3202 C CA . ARG A 1 416 ? -1.491 -11.817 9.905 1.00 98.25 416 ARG A CA 1
ATOM 3203 C C . ARG A 1 416 ? -0.946 -10.399 9.855 1.00 98.25 416 ARG A C 1
ATOM 3205 O O . ARG A 1 416 ? -0.060 -10.130 9.055 1.00 98.25 416 ARG A O 1
ATOM 3212 N N . THR A 1 417 ? -1.426 -9.524 10.731 1.00 98.06 417 THR A N 1
ATOM 3213 C CA . THR A 1 417 ? -1.016 -8.112 10.750 1.00 98.06 417 THR A CA 1
ATOM 3214 C C . THR A 1 417 ? 0.356 -7.887 11.393 1.00 98.06 417 THR A C 1
ATOM 3216 O O . THR A 1 417 ? 0.809 -8.669 12.232 1.00 98.06 417 THR A O 1
ATOM 3219 N N . ASN A 1 418 ? 0.975 -6.735 11.099 1.00 96.50 418 ASN A N 1
ATOM 3220 C CA . ASN A 1 418 ? 2.169 -6.237 11.799 1.00 96.50 418 ASN A CA 1
ATOM 3221 C C . ASN A 1 418 ? 2.011 -6.263 13.337 1.00 96.50 418 ASN A C 1
ATOM 3223 O O . ASN A 1 418 ? 2.924 -6.664 14.061 1.00 96.50 418 ASN A O 1
ATOM 3227 N N . ALA A 1 419 ? 0.830 -5.888 13.846 1.00 91.88 419 ALA A N 1
ATOM 3228 C CA . ALA A 1 419 ? 0.530 -5.902 15.279 1.00 91.88 419 ALA A CA 1
ATOM 3229 C C . ALA A 1 419 ? 0.520 -7.325 15.868 1.00 91.88 419 ALA A C 1
ATOM 3231 O O . ALA A 1 419 ? 1.013 -7.530 16.978 1.00 91.88 419 ALA A O 1
ATOM 3232 N N . PHE A 1 420 ? 0.018 -8.311 15.118 1.00 97.00 420 PHE A N 1
ATOM 3233 C CA . PHE A 1 420 ? 0.058 -9.713 15.530 1.00 97.00 420 PHE A CA 1
ATOM 3234 C C . PHE A 1 420 ? 1.494 -10.233 15.618 1.00 97.00 420 PHE A C 1
ATOM 3236 O O . PHE A 1 420 ? 1.852 -10.839 16.627 1.00 97.00 420 PHE A O 1
ATOM 3243 N N . LEU A 1 421 ? 2.331 -9.954 14.609 1.00 96.06 421 LEU A N 1
ATOM 3244 C CA . LEU A 1 421 ? 3.744 -10.359 14.602 1.00 96.06 421 LEU A CA 1
ATOM 3245 C C . LEU A 1 421 ? 4.495 -9.818 15.825 1.00 96.06 421 LEU A C 1
ATOM 3247 O O . LEU A 1 421 ? 5.206 -10.565 16.502 1.00 96.06 421 LEU A O 1
ATOM 3251 N N . ALA A 1 422 ? 4.260 -8.548 16.168 1.00 92.19 422 ALA A N 1
ATOM 3252 C CA . ALA A 1 422 ? 4.817 -7.941 17.371 1.00 92.19 422 ALA A CA 1
ATOM 3253 C C . ALA A 1 422 ? 4.307 -8.626 18.655 1.00 92.19 422 ALA A C 1
ATOM 3255 O O . ALA A 1 422 ? 5.100 -8.923 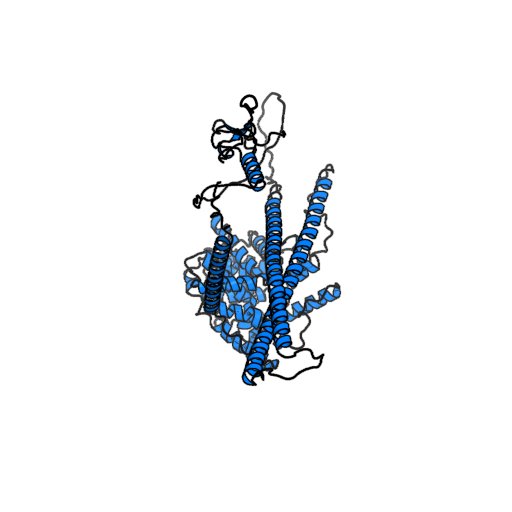19.550 1.00 92.19 422 ALA A O 1
ATOM 3256 N N . ALA A 1 423 ? 3.005 -8.923 18.742 1.00 90.25 423 ALA A N 1
ATOM 3257 C CA . ALA A 1 423 ? 2.396 -9.558 19.914 1.00 90.25 423 ALA A CA 1
ATOM 3258 C C . ALA A 1 423 ? 2.919 -10.984 20.164 1.00 90.25 423 ALA A C 1
ATOM 3260 O O . ALA A 1 423 ? 3.152 -11.365 21.314 1.00 90.25 423 ALA A O 1
ATOM 3261 N N . VAL A 1 424 ? 3.154 -11.762 19.101 1.00 92.44 424 VAL A N 1
ATOM 3262 C CA . VAL A 1 424 ? 3.739 -13.112 19.202 1.00 92.44 424 VAL A CA 1
ATOM 3263 C C . VAL A 1 424 ? 5.266 -13.106 19.270 1.00 92.44 424 VAL A C 1
ATOM 3265 O O . VAL A 1 424 ? 5.856 -14.176 19.410 1.00 92.44 424 VAL A O 1
ATOM 3268 N N . GLN A 1 425 ? 5.900 -11.929 19.208 1.00 93.06 425 GLN A N 1
ATOM 3269 C CA . GLN A 1 425 ? 7.356 -11.764 19.184 1.00 93.06 425 GLN A CA 1
ATOM 3270 C C . GLN A 1 425 ? 7.998 -12.577 18.050 1.00 93.06 425 GLN A C 1
ATOM 3272 O O . GLN A 1 425 ? 8.995 -13.276 18.257 1.00 93.06 425 GLN A O 1
ATOM 3277 N N . ASP A 1 426 ? 7.408 -12.503 16.856 1.00 96.38 426 ASP A N 1
ATOM 3278 C CA . ASP A 1 426 ? 7.952 -13.162 15.673 1.00 96.38 426 ASP A CA 1
ATOM 3279 C C . ASP A 1 426 ? 9.372 -12.629 15.379 1.00 96.38 426 ASP A C 1
ATOM 3281 O O . ASP A 1 426 ? 9.580 -11.411 15.423 1.00 96.38 426 ASP A O 1
ATOM 3285 N N . PRO A 1 427 ? 10.364 -13.488 15.065 1.00 94.06 427 PRO A N 1
ATOM 3286 C CA . PRO A 1 427 ? 11.716 -13.055 14.705 1.00 94.06 427 PRO A CA 1
ATOM 3287 C C . PRO A 1 427 ? 11.770 -11.972 13.624 1.00 94.06 427 PRO A C 1
ATOM 3289 O O . PRO A 1 427 ? 12.674 -11.133 13.643 1.00 94.06 427 PRO A O 1
ATOM 3292 N N . VAL A 1 428 ? 10.802 -11.954 12.705 1.00 94.12 428 VAL A N 1
ATOM 3293 C CA . VAL A 1 428 ? 10.705 -10.946 11.644 1.00 94.12 428 VAL A CA 1
ATOM 3294 C C . VAL A 1 428 ? 10.495 -9.540 12.214 1.00 94.12 428 VAL A C 1
ATOM 3296 O O . VAL A 1 428 ? 11.125 -8.608 11.720 1.00 94.12 428 VAL A O 1
ATOM 3299 N N . SER A 1 429 ? 9.735 -9.379 13.303 1.00 91.75 429 SER A N 1
ATOM 3300 C CA . SER A 1 429 ? 9.548 -8.082 13.980 1.00 91.75 429 SER A CA 1
ATOM 3301 C C . SER A 1 429 ? 10.821 -7.539 14.632 1.00 91.75 429 SER A C 1
ATOM 3303 O O . SER A 1 429 ? 10.919 -6.341 14.877 1.00 91.75 429 SER A O 1
ATOM 3305 N N . PHE A 1 430 ? 11.809 -8.399 14.905 1.00 90.12 430 PHE A N 1
ATOM 3306 C CA . PHE A 1 430 ? 13.132 -7.979 15.385 1.00 90.12 430 PHE A CA 1
ATOM 3307 C C . PHE A 1 430 ? 14.110 -7.723 14.238 1.00 90.12 430 PHE A C 1
ATOM 3309 O O . PHE A 1 430 ? 15.007 -6.891 14.365 1.00 90.12 430 PHE A O 1
ATOM 3316 N N . LYS A 1 431 ? 13.968 -8.460 13.130 1.00 91.88 431 LYS A N 1
ATOM 3317 C CA . LYS A 1 431 ? 14.769 -8.258 11.918 1.00 91.88 431 LYS A CA 1
ATOM 3318 C C . LYS A 1 431 ? 14.416 -6.930 11.242 1.00 91.88 431 LYS A C 1
ATOM 3320 O O . LYS A 1 431 ? 15.320 -6.218 10.813 1.00 91.88 431 LYS A O 1
ATOM 3325 N N . PHE A 1 432 ? 13.126 -6.607 11.176 1.00 91.56 432 PHE A N 1
ATOM 3326 C CA . PHE A 1 432 ? 12.580 -5.390 10.580 1.00 91.56 432 PHE A CA 1
ATOM 3327 C C . PHE A 1 432 ? 11.865 -4.560 11.650 1.00 91.56 432 PHE A C 1
ATOM 3329 O O . PHE A 1 432 ? 10.649 -4.636 11.840 1.00 91.56 432 PHE A O 1
ATOM 3336 N N . SER A 1 433 ? 12.673 -3.800 12.387 1.00 83.19 433 SER A N 1
ATOM 3337 C CA . SER A 1 433 ? 12.231 -2.930 13.476 1.00 83.19 433 SER A CA 1
ATOM 3338 C C . SER A 1 433 ? 11.544 -1.659 12.965 1.00 83.19 433 SER A C 1
ATOM 3340 O O . SER A 1 433 ? 11.754 -1.225 11.833 1.00 83.19 433 SER A O 1
ATOM 3342 N N . GLY A 1 434 ? 10.785 -1.001 13.843 1.00 82.75 434 GLY A N 1
ATOM 3343 C CA . GLY A 1 434 ? 10.063 0.234 13.524 1.00 82.75 434 GLY A CA 1
ATOM 3344 C C . GLY A 1 434 ? 8.656 -0.031 12.987 1.00 82.75 434 GLY A C 1
ATOM 3345 O O . GLY A 1 434 ? 8.049 -1.050 13.307 1.00 82.75 434 GLY A O 1
ATOM 3346 N N . LYS A 1 435 ? 8.116 0.923 12.221 1.00 85.81 435 LYS A N 1
ATOM 3347 C CA . LYS A 1 435 ? 6.843 0.746 11.506 1.00 85.81 435 LYS A CA 1
ATOM 3348 C C . LYS A 1 435 ? 7.047 -0.109 10.251 1.00 85.81 435 LYS A C 1
ATOM 3350 O O . LYS A 1 435 ? 8.164 -0.210 9.745 1.00 85.81 435 LYS A O 1
ATOM 3355 N N . GLY A 1 436 ? 5.962 -0.693 9.759 1.00 92.81 436 GLY A N 1
ATOM 3356 C CA . GLY A 1 436 ? 5.944 -1.438 8.508 1.00 92.81 436 GLY A CA 1
ATOM 3357 C C . GLY A 1 436 ? 6.824 -2.696 8.482 1.00 92.81 436 GLY A C 1
ATOM 3358 O O . GLY A 1 436 ? 7.668 -2.838 7.600 1.00 92.81 436 GLY A O 1
ATOM 3359 N N . THR A 1 437 ? 6.716 -3.581 9.482 1.00 97.62 437 THR A N 1
ATOM 3360 C CA . THR A 1 437 ? 7.532 -4.813 9.557 1.00 97.62 437 THR A CA 1
ATOM 3361 C C . THR A 1 437 ? 7.349 -5.697 8.316 1.00 97.62 437 THR A C 1
ATOM 3363 O O . THR A 1 437 ? 8.332 -6.191 7.761 1.00 97.62 437 THR A O 1
ATOM 3366 N N . LEU A 1 438 ? 6.104 -5.897 7.884 1.00 98.56 438 LEU A N 1
ATOM 3367 C CA . LEU A 1 438 ? 5.743 -6.685 6.710 1.00 98.56 438 LEU A CA 1
ATOM 3368 C C . LEU A 1 438 ? 6.183 -5.994 5.424 1.00 98.56 438 LEU A C 1
ATOM 3370 O O . LEU A 1 438 ? 6.849 -6.611 4.608 1.00 98.56 438 LEU A O 1
ATOM 3374 N N . GLU A 1 439 ? 5.947 -4.696 5.292 1.00 98.69 439 GLU A N 1
ATOM 3375 C CA . GLU A 1 439 ? 6.283 -3.902 4.111 1.00 98.69 439 GLU A CA 1
ATOM 3376 C C . GLU A 1 439 ? 7.807 -3.853 3.884 1.00 98.69 439 GLU A C 1
ATOM 3378 O O . GLU A 1 439 ? 8.296 -3.962 2.753 1.00 98.69 439 GLU A O 1
ATOM 3383 N N . GLN A 1 440 ? 8.593 -3.790 4.967 1.00 98.50 440 GLN A N 1
ATOM 3384 C CA . GLN A 1 440 ? 10.049 -3.955 4.917 1.00 98.50 440 GLN A CA 1
ATOM 3385 C C . GLN A 1 440 ? 10.459 -5.367 4.470 1.00 98.50 440 GLN A C 1
ATOM 3387 O O . GLN A 1 440 ? 11.395 -5.512 3.677 1.00 98.50 440 GLN A O 1
ATOM 3392 N N . LEU A 1 441 ? 9.765 -6.409 4.942 1.00 98.62 441 LEU A N 1
ATOM 3393 C CA . LEU A 1 441 ? 10.000 -7.783 4.502 1.00 98.62 441 LEU A CA 1
ATOM 3394 C C . LEU A 1 441 ? 9.651 -7.974 3.026 1.00 98.62 441 LEU A C 1
ATOM 3396 O O . LEU A 1 441 ? 10.476 -8.514 2.295 1.00 98.62 441 LEU A O 1
ATOM 3400 N N . HIS A 1 442 ? 8.490 -7.502 2.576 1.00 98.81 442 HIS A N 1
ATOM 3401 C CA . HIS A 1 442 ? 8.048 -7.577 1.186 1.00 98.81 442 HIS A CA 1
ATOM 3402 C C . HIS A 1 442 ? 9.074 -6.909 0.269 1.00 98.81 442 HIS A C 1
ATOM 3404 O O . HIS A 1 442 ? 9.515 -7.505 -0.713 1.00 98.81 442 HIS A O 1
ATOM 3410 N N . THR A 1 443 ? 9.568 -5.731 0.664 1.00 98.81 443 THR A N 1
ATOM 3411 C CA . THR A 1 443 ? 10.651 -5.022 -0.031 1.00 98.81 443 THR A CA 1
ATOM 3412 C C . THR A 1 443 ? 11.942 -5.848 -0.085 1.00 98.81 443 THR A C 1
ATOM 3414 O O . THR A 1 443 ? 12.559 -5.981 -1.145 1.00 98.81 443 THR A O 1
ATOM 3417 N N . ALA A 1 444 ? 12.372 -6.422 1.043 1.00 98.75 444 ALA A N 1
ATOM 3418 C CA . ALA A 1 444 ? 13.591 -7.226 1.102 1.00 98.75 444 ALA A CA 1
ATOM 3419 C C . ALA A 1 444 ? 13.487 -8.490 0.234 1.00 98.75 444 ALA A C 1
ATOM 3421 O O . ALA A 1 444 ? 14.398 -8.769 -0.545 1.00 98.75 444 ALA A O 1
ATOM 3422 N N . THR A 1 445 ? 12.371 -9.215 0.324 1.00 98.75 445 THR A N 1
ATOM 3423 C CA . THR A 1 445 ? 12.095 -10.420 -0.465 1.00 98.75 445 THR A CA 1
ATOM 3424 C C . THR A 1 445 ? 11.979 -10.104 -1.956 1.00 98.75 445 THR A C 1
ATOM 3426 O O . THR A 1 445 ? 12.515 -10.852 -2.774 1.00 98.75 445 THR A O 1
ATOM 3429 N N . ALA A 1 446 ? 11.363 -8.980 -2.332 1.00 98.88 446 ALA A N 1
ATOM 3430 C CA . ALA A 1 446 ? 11.298 -8.535 -3.722 1.00 98.88 446 ALA A CA 1
ATOM 3431 C C . ALA A 1 446 ? 12.703 -8.393 -4.330 1.00 98.88 446 ALA A C 1
ATOM 3433 O O . ALA A 1 446 ? 12.983 -8.943 -5.397 1.00 98.88 446 ALA A O 1
ATOM 3434 N N . PHE A 1 447 ? 13.621 -7.715 -3.633 1.00 98.88 447 PHE A N 1
ATOM 3435 C CA . PHE A 1 447 ? 14.997 -7.567 -4.113 1.00 98.88 447 PHE A CA 1
ATOM 3436 C C . PHE A 1 447 ? 15.829 -8.844 -4.002 1.00 98.88 447 PHE A C 1
ATOM 3438 O O . PHE A 1 447 ? 16.730 -9.038 -4.814 1.00 98.88 447 PHE A O 1
ATOM 3445 N N . GLU A 1 448 ? 15.545 -9.716 -3.035 1.00 98.75 448 GLU A N 1
ATOM 3446 C CA . GLU A 1 448 ? 16.189 -11.027 -2.943 1.00 98.75 448 GLU A CA 1
ATOM 3447 C C . GLU A 1 448 ? 15.859 -11.891 -4.169 1.00 98.75 448 GLU A C 1
ATOM 3449 O O . GLU A 1 448 ? 16.762 -12.483 -4.760 1.00 98.75 448 GLU A O 1
ATOM 3454 N N . LEU A 1 449 ? 14.593 -11.886 -4.604 1.00 98.75 449 LEU A N 1
ATOM 3455 C CA . LEU A 1 449 ? 14.161 -12.533 -5.842 1.00 98.75 449 LEU A CA 1
ATOM 3456 C C . LEU A 1 449 ? 14.790 -11.865 -7.069 1.00 98.75 449 LEU A C 1
ATOM 3458 O O . LEU A 1 449 ? 15.374 -12.552 -7.901 1.00 98.75 449 LEU A O 1
ATOM 3462 N N . LEU A 1 450 ? 14.743 -10.534 -7.172 1.00 98.69 450 LEU A N 1
ATOM 3463 C CA . LEU A 1 450 ? 15.319 -9.819 -8.318 1.00 98.69 450 LEU A CA 1
ATOM 3464 C C . LEU A 1 450 ? 16.832 -10.052 -8.474 1.00 98.69 450 LEU A C 1
ATOM 3466 O O . LEU A 1 450 ? 17.344 -9.981 -9.581 1.00 98.69 450 LEU A O 1
ATOM 3470 N N . ASN A 1 451 ? 17.544 -10.357 -7.387 1.00 98.06 451 ASN A N 1
ATOM 3471 C CA . ASN A 1 451 ? 18.982 -10.633 -7.399 1.00 98.06 451 ASN A CA 1
ATOM 3472 C C . ASN A 1 451 ? 19.347 -12.023 -7.971 1.00 98.06 451 ASN A C 1
ATOM 3474 O O . ASN A 1 451 ? 20.528 -12.328 -8.147 1.00 98.06 451 ASN A O 1
ATOM 3478 N N . VAL A 1 452 ? 18.370 -12.888 -8.254 1.00 98.50 452 VAL A N 1
ATOM 3479 C CA . VAL A 1 452 ? 18.603 -14.151 -8.968 1.00 98.50 452 VAL A CA 1
ATOM 3480 C C . VAL A 1 452 ? 18.777 -13.856 -10.459 1.00 98.50 452 VAL A C 1
ATOM 3482 O O . VAL A 1 452 ? 17.931 -13.214 -11.076 1.00 98.50 452 VAL A O 1
ATOM 3485 N N . SER A 1 453 ? 19.858 -14.353 -11.067 1.00 97.88 453 SER A N 1
ATOM 3486 C CA . SER A 1 453 ? 20.243 -14.034 -12.453 1.00 97.88 453 SER A CA 1
ATOM 3487 C C . SER A 1 453 ? 19.156 -14.305 -13.498 1.00 97.88 453 SER A C 1
ATOM 3489 O O . SER A 1 453 ? 19.026 -13.567 -14.474 1.00 97.88 453 SER A O 1
ATOM 3491 N N . GLU A 1 454 ? 18.376 -15.361 -13.295 1.00 98.12 454 GLU A N 1
ATOM 3492 C CA . GLU A 1 454 ? 17.276 -15.792 -14.152 1.00 98.12 454 GLU A CA 1
ATOM 3493 C C . GLU A 1 454 ? 16.034 -14.907 -14.009 1.00 98.12 454 GLU A C 1
ATOM 3495 O O . GLU A 1 454 ? 15.158 -14.959 -14.867 1.00 98.12 454 GLU A O 1
ATOM 3500 N N . PHE A 1 455 ? 15.945 -14.112 -12.940 1.00 98.38 455 PHE A N 1
ATOM 3501 C CA . PHE A 1 455 ? 14.815 -13.233 -12.625 1.00 98.38 455 PHE A CA 1
ATOM 3502 C C . PHE A 1 455 ? 15.160 -11.751 -12.853 1.00 98.38 455 PHE A C 1
ATOM 3504 O O . PHE A 1 455 ? 14.260 -10.922 -13.003 1.00 98.38 455 PHE A O 1
ATOM 3511 N N . ASP A 1 456 ? 16.451 -11.409 -12.911 1.00 98.56 456 ASP A N 1
ATOM 3512 C CA . ASP A 1 456 ? 16.959 -10.036 -12.987 1.00 98.56 456 ASP A CA 1
ATOM 3513 C C . ASP A 1 456 ? 16.706 -9.356 -14.347 1.00 98.56 456 ASP A C 1
ATOM 3515 O O . ASP A 1 456 ? 17.607 -9.149 -15.165 1.00 98.56 456 ASP A O 1
ATOM 3519 N N . PHE A 1 457 ? 15.457 -8.967 -14.603 1.00 98.69 457 PHE A N 1
ATOM 3520 C CA . PHE A 1 457 ? 15.076 -8.182 -15.783 1.00 98.69 457 PHE A CA 1
ATOM 3521 C C . PHE A 1 457 ? 15.666 -6.757 -15.779 1.00 98.69 457 PHE A C 1
ATOM 3523 O O . PHE A 1 457 ? 15.525 -6.030 -16.764 1.00 98.69 457 PHE A O 1
ATOM 3530 N N . THR A 1 458 ? 16.312 -6.352 -14.680 1.00 98.25 458 THR A N 1
ATOM 3531 C CA . THR A 1 458 ? 16.978 -5.057 -14.513 1.00 98.25 458 THR A CA 1
ATOM 3532 C C . THR A 1 458 ? 18.485 -5.123 -14.743 1.00 98.25 458 THR A C 1
ATOM 3534 O O . THR A 1 458 ? 19.135 -4.083 -14.716 1.00 98.25 458 THR A O 1
ATOM 3537 N N . SER A 1 459 ? 19.043 -6.299 -15.055 1.00 97.12 459 SER A N 1
ATOM 3538 C CA . SER A 1 459 ? 20.490 -6.505 -15.205 1.00 97.12 459 SER A CA 1
ATOM 3539 C C . SER A 1 459 ? 21.148 -5.632 -16.284 1.00 97.12 459 SER A C 1
ATOM 3541 O O . SER A 1 459 ? 22.367 -5.482 -16.305 1.00 97.12 459 SER A O 1
ATOM 3543 N N . SER A 1 460 ? 20.358 -5.107 -17.227 1.00 96.75 460 SER A N 1
ATOM 3544 C CA . SER A 1 460 ? 20.793 -4.199 -18.296 1.00 96.75 460 SER A CA 1
ATOM 3545 C C . SER A 1 460 ? 20.800 -2.718 -17.888 1.00 96.75 460 SER A C 1
ATOM 3547 O O . SER A 1 460 ? 21.338 -1.891 -18.627 1.00 96.75 460 SER A O 1
ATOM 3549 N N . MET A 1 461 ? 20.215 -2.364 -16.737 1.00 97.94 461 MET A N 1
ATOM 3550 C CA . MET A 1 461 ? 20.245 -1.005 -16.200 1.00 97.94 461 MET A CA 1
ATOM 3551 C C . MET A 1 461 ? 21.661 -0.634 -15.754 1.00 97.94 461 MET A C 1
ATOM 3553 O O . MET A 1 461 ? 22.400 -1.454 -15.209 1.00 97.94 461 MET A O 1
ATOM 3557 N N . ASP A 1 462 ? 22.038 0.631 -15.930 1.00 96.88 462 ASP A N 1
ATOM 3558 C CA . ASP A 1 462 ? 23.244 1.149 -15.292 1.00 96.88 462 ASP A CA 1
ATOM 3559 C C . ASP A 1 462 ? 23.050 1.276 -13.769 1.00 96.88 462 ASP A C 1
ATOM 3561 O O . ASP A 1 462 ? 21.929 1.302 -13.256 1.00 96.88 462 ASP A O 1
ATOM 3565 N N . ASN A 1 463 ? 24.155 1.398 -13.032 1.00 95.12 463 ASN A N 1
ATOM 3566 C CA . ASN A 1 463 ? 24.128 1.438 -11.568 1.00 95.12 463 ASN A CA 1
ATOM 3567 C C . ASN A 1 463 ? 23.276 2.583 -10.994 1.00 95.12 463 ASN A C 1
ATOM 3569 O O . ASN A 1 463 ? 22.687 2.412 -9.928 1.00 95.12 463 ASN A O 1
ATOM 3573 N N . ALA A 1 464 ? 23.223 3.746 -11.656 1.00 96.62 464 ALA A N 1
ATOM 3574 C CA . ALA A 1 464 ? 22.424 4.872 -11.183 1.00 96.62 464 ALA A CA 1
ATOM 3575 C C . ALA A 1 464 ? 20.933 4.614 -11.429 1.00 96.62 464 ALA A C 1
ATOM 3577 O O . ALA A 1 464 ? 20.129 4.816 -10.521 1.00 96.62 464 ALA A O 1
ATOM 3578 N N . SER A 1 465 ? 20.579 4.084 -12.604 1.00 97.12 465 SER A N 1
ATOM 3579 C CA . SER A 1 465 ? 19.211 3.651 -12.914 1.00 97.12 465 SER A CA 1
ATOM 3580 C C . SER A 1 465 ? 18.728 2.539 -11.980 1.00 97.12 465 SER A C 1
ATOM 3582 O O . SER A 1 465 ? 17.619 2.610 -11.458 1.00 97.12 465 SER A O 1
ATOM 3584 N N . PHE A 1 466 ? 19.554 1.530 -11.698 1.00 98.50 466 PHE A N 1
ATOM 3585 C CA . PHE A 1 466 ? 19.169 0.463 -10.774 1.00 98.50 466 PHE A CA 1
ATOM 3586 C C . PHE A 1 466 ? 19.013 0.972 -9.334 1.00 98.50 466 PHE A C 1
ATOM 3588 O O . PHE A 1 466 ? 18.063 0.601 -8.648 1.00 98.50 466 PHE A O 1
ATOM 3595 N N . LEU A 1 467 ? 19.895 1.867 -8.871 1.00 97.56 467 LEU A N 1
ATOM 3596 C CA . LEU A 1 467 ? 19.739 2.506 -7.562 1.00 97.56 467 LEU A CA 1
ATOM 3597 C C . LEU A 1 467 ? 18.435 3.310 -7.481 1.00 97.56 467 LEU A C 1
ATOM 3599 O O . LEU A 1 467 ? 17.715 3.216 -6.489 1.00 97.56 467 LEU A O 1
ATOM 3603 N N . GLU A 1 468 ? 18.118 4.063 -8.532 1.00 98.25 468 GLU A N 1
ATOM 3604 C CA . GLU A 1 468 ? 16.868 4.809 -8.630 1.00 98.25 468 GLU A CA 1
ATOM 3605 C C . GLU A 1 468 ? 15.648 3.885 -8.580 1.00 98.25 468 GLU A C 1
ATOM 3607 O O . GLU A 1 468 ? 14.744 4.095 -7.774 1.00 98.25 468 GLU A O 1
ATOM 3612 N N . PHE A 1 469 ? 15.660 2.815 -9.377 1.00 98.81 469 PHE A N 1
ATOM 3613 C CA . PHE A 1 469 ? 14.623 1.788 -9.378 1.00 98.81 469 PHE A CA 1
ATOM 3614 C C . PHE A 1 469 ? 14.406 1.217 -7.974 1.00 98.81 469 PHE A C 1
ATOM 3616 O O . PHE A 1 469 ? 13.270 1.148 -7.505 1.00 98.81 469 PHE A O 1
ATOM 3623 N N . LYS A 1 470 ? 15.488 0.879 -7.259 1.00 98.56 470 LYS A N 1
ATOM 3624 C CA . LYS A 1 470 ? 15.394 0.373 -5.885 1.00 98.56 470 LYS A CA 1
ATOM 3625 C C . LYS A 1 470 ? 14.760 1.388 -4.936 1.00 98.56 470 LYS A C 1
ATOM 3627 O O . LYS A 1 470 ? 13.932 1.000 -4.112 1.00 98.56 470 LYS A O 1
ATOM 3632 N N . ASN A 1 471 ? 15.136 2.661 -5.038 1.00 98.38 471 ASN A N 1
ATOM 3633 C CA . ASN A 1 471 ? 14.608 3.716 -4.173 1.00 98.38 471 ASN A CA 1
ATOM 3634 C C . ASN A 1 471 ? 13.111 3.938 -4.407 1.00 98.38 471 ASN A C 1
ATOM 3636 O O . ASN A 1 471 ? 12.357 4.016 -3.439 1.00 98.38 471 ASN A O 1
ATOM 3640 N N . ILE A 1 472 ? 12.678 3.965 -5.673 1.00 98.88 472 ILE A N 1
ATOM 3641 C CA . ILE A 1 472 ? 11.259 4.065 -6.034 1.00 98.88 472 ILE A CA 1
ATOM 3642 C C . ILE A 1 472 ? 10.497 2.863 -5.474 1.00 98.88 472 ILE A C 1
ATOM 3644 O O . ILE A 1 472 ? 9.546 3.050 -4.727 1.00 98.88 472 ILE A O 1
ATOM 3648 N N . VAL A 1 473 ? 10.935 1.633 -5.760 1.00 98.94 473 VAL A N 1
ATOM 3649 C CA . VAL A 1 473 ? 10.253 0.413 -5.289 1.00 98.94 473 VAL A CA 1
ATOM 3650 C C . VAL A 1 473 ? 10.159 0.371 -3.761 1.00 98.94 473 VAL A C 1
ATOM 3652 O O . VAL A 1 473 ? 9.093 0.083 -3.227 1.00 98.94 473 VAL A O 1
ATOM 3655 N N . SER A 1 474 ? 11.244 0.711 -3.056 1.00 98.75 474 SER A N 1
ATOM 3656 C CA . SER A 1 474 ? 11.268 0.724 -1.586 1.00 98.75 474 SER A CA 1
ATOM 3657 C C . SER A 1 474 ? 10.297 1.757 -1.015 1.00 98.75 474 SER A C 1
ATOM 3659 O O . SER A 1 474 ? 9.623 1.492 -0.024 1.00 98.75 474 SER A O 1
ATOM 3661 N N . HIS A 1 475 ? 10.204 2.931 -1.648 1.00 98.75 475 HIS A N 1
ATOM 3662 C CA . HIS A 1 475 ? 9.239 3.954 -1.263 1.00 98.75 475 HIS A CA 1
ATOM 3663 C C . HIS A 1 475 ? 7.802 3.484 -1.506 1.00 98.75 475 HIS A C 1
ATOM 3665 O O . HIS A 1 475 ? 6.978 3.603 -0.606 1.00 98.75 475 HIS A O 1
ATOM 3671 N N . LEU A 1 476 ? 7.516 2.937 -2.690 1.00 98.88 476 LEU A N 1
ATOM 3672 C CA . LEU A 1 476 ? 6.178 2.493 -3.078 1.00 98.88 476 LEU A CA 1
ATOM 3673 C C . LEU A 1 476 ? 5.659 1.377 -2.165 1.00 98.88 476 LEU A C 1
ATOM 3675 O O . LEU A 1 476 ? 4.585 1.529 -1.597 1.00 98.88 476 LEU A O 1
ATOM 3679 N N . ILE A 1 477 ? 6.435 0.305 -1.962 1.00 98.88 477 ILE A N 1
ATOM 3680 C CA . ILE A 1 477 ? 6.032 -0.792 -1.068 1.00 98.88 477 ILE A CA 1
ATOM 3681 C C . ILE A 1 477 ? 5.936 -0.284 0.376 1.00 98.88 477 ILE A C 1
ATOM 3683 O O . ILE A 1 477 ? 4.943 -0.535 1.047 1.00 98.88 477 ILE A O 1
ATOM 3687 N N . GLY A 1 478 ? 6.908 0.500 0.854 1.00 98.31 478 GLY A N 1
ATOM 3688 C CA . GLY A 1 478 ? 6.893 1.019 2.226 1.00 98.31 478 GLY A CA 1
ATOM 3689 C C . GLY A 1 478 ? 5.684 1.903 2.567 1.00 98.31 478 GLY A C 1
ATOM 3690 O O . GLY A 1 478 ? 5.313 1.988 3.733 1.00 98.31 478 GLY A O 1
ATOM 3691 N N . HIS A 1 479 ? 5.057 2.544 1.573 1.00 98.31 479 HIS A N 1
ATOM 3692 C CA . HIS A 1 479 ? 3.869 3.387 1.767 1.00 98.31 479 HIS A CA 1
ATOM 3693 C C . HIS A 1 479 ? 2.537 2.635 1.632 1.00 98.31 479 HIS A C 1
ATOM 3695 O O . HIS A 1 479 ? 1.493 3.263 1.790 1.00 98.31 479 HIS A O 1
ATOM 3701 N N . THR A 1 480 ? 2.563 1.315 1.409 1.00 98.50 480 THR A N 1
ATOM 3702 C CA . THR A 1 480 ? 1.371 0.454 1.549 1.00 98.50 480 THR A CA 1
ATOM 3703 C C . THR A 1 480 ? 1.024 0.165 3.019 1.00 98.50 480 THR A C 1
ATOM 3705 O O . THR A 1 480 ? -0.082 -0.275 3.318 1.00 98.50 480 THR A O 1
ATOM 3708 N N . ASP A 1 481 ? 1.910 0.507 3.972 1.00 97.75 481 ASP A N 1
ATOM 3709 C CA . ASP A 1 481 ? 1.637 0.367 5.409 1.00 97.75 481 ASP A CA 1
ATOM 3710 C C . ASP A 1 481 ? 0.421 1.214 5.820 1.00 97.75 481 ASP A C 1
ATOM 3712 O O . ASP A 1 481 ? 0.475 2.445 5.938 1.00 97.75 481 ASP A O 1
ATOM 3716 N N . MET A 1 482 ? -0.678 0.528 6.137 1.00 91.94 482 MET A N 1
ATOM 3717 C CA . MET A 1 482 ? -1.934 1.135 6.580 1.00 91.94 482 MET A CA 1
ATOM 3718 C C . MET A 1 482 ? -1.786 2.002 7.843 1.00 91.94 482 MET A C 1
ATOM 3720 O O . MET A 1 482 ? -2.630 2.869 8.091 1.00 91.94 482 MET A O 1
ATOM 3724 N N . SER A 1 483 ? -0.717 1.836 8.634 1.00 89.94 483 SER A N 1
ATOM 3725 C CA . SER A 1 483 ? -0.413 2.696 9.787 1.00 89.94 483 SER A CA 1
ATOM 3726 C C . SER A 1 483 ? -0.052 4.137 9.399 1.00 89.94 483 SER A C 1
ATOM 3728 O O . SER A 1 483 ? -0.134 5.042 10.239 1.00 89.94 483 SER A O 1
ATOM 3730 N N . LEU A 1 484 ? 0.320 4.365 8.135 1.00 90.50 484 LEU A N 1
ATOM 3731 C CA . LEU A 1 484 ? 0.666 5.674 7.578 1.00 90.50 484 LEU A CA 1
ATOM 3732 C C . LEU A 1 484 ? -0.538 6.396 6.964 1.00 90.50 484 LEU A C 1
ATOM 3734 O O . LEU A 1 484 ? -0.450 7.591 6.697 1.00 90.50 484 LEU A O 1
ATOM 3738 N N . HIS A 1 485 ? -1.677 5.718 6.791 1.00 90.12 485 HIS A N 1
ATOM 3739 C CA . HIS A 1 485 ? -2.833 6.233 6.052 1.00 90.12 485 HIS A CA 1
ATOM 3740 C C . HIS A 1 485 ? -3.228 7.670 6.436 1.00 90.12 485 HIS A C 1
ATOM 3742 O O . HIS A 1 485 ? -3.320 8.542 5.575 1.00 90.12 485 HIS A O 1
ATOM 3748 N N . SER A 1 486 ? -3.411 7.952 7.730 1.00 82.44 486 SER A N 1
ATOM 3749 C CA . SER A 1 486 ? -3.809 9.286 8.206 1.00 82.44 486 SER A CA 1
ATOM 3750 C C . SER A 1 486 ? -2.780 10.374 7.876 1.00 82.44 486 SER A C 1
ATOM 3752 O O . SER A 1 486 ? -3.154 11.498 7.540 1.00 82.44 486 SER A O 1
ATOM 3754 N N . GLU A 1 487 ? -1.490 10.047 7.973 1.00 85.81 487 GLU A N 1
ATOM 3755 C CA . GLU A 1 487 ? -0.385 10.952 7.639 1.00 85.81 487 GLU A CA 1
ATOM 3756 C C . GLU A 1 487 ? -0.338 11.204 6.126 1.00 85.81 487 GLU A C 1
ATOM 3758 O O . GLU A 1 487 ? -0.277 12.355 5.694 1.00 85.81 487 GLU A O 1
ATOM 3763 N N . THR A 1 488 ? -0.481 10.146 5.327 1.00 87.56 488 THR A N 1
ATOM 3764 C CA . THR A 1 488 ? -0.528 10.192 3.861 1.00 87.56 488 THR A CA 1
ATOM 3765 C C . THR A 1 488 ? -1.704 11.029 3.350 1.00 87.56 488 THR A C 1
ATOM 3767 O O . THR A 1 488 ? -1.512 11.924 2.525 1.00 87.56 488 THR A O 1
ATOM 3770 N N . ILE A 1 489 ? -2.915 10.826 3.884 1.00 89.81 489 ILE A N 1
ATOM 3771 C CA . ILE A 1 489 ? -4.100 11.625 3.530 1.00 89.81 489 ILE A CA 1
ATOM 3772 C C . ILE A 1 489 ? -3.899 13.102 3.890 1.00 89.81 489 ILE A C 1
ATOM 3774 O O . ILE A 1 489 ? -4.245 13.980 3.099 1.00 89.81 489 ILE A O 1
ATOM 3778 N N . ALA A 1 490 ? -3.317 13.406 5.054 1.00 86.25 490 ALA A N 1
ATOM 3779 C CA . ALA A 1 490 ? -3.035 14.787 5.448 1.00 86.25 490 ALA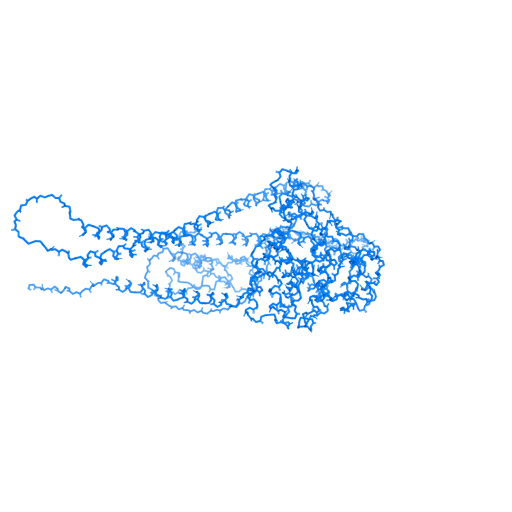 A CA 1
ATOM 3780 C C . ALA A 1 490 ? -1.993 15.445 4.528 1.00 86.25 490 ALA A C 1
ATOM 3782 O O . ALA A 1 490 ? -2.201 16.570 4.066 1.00 86.25 490 ALA A O 1
ATOM 3783 N N . LYS A 1 491 ? -0.905 14.729 4.219 1.00 90.38 491 LYS A N 1
ATOM 3784 C CA . LYS A 1 491 ? 0.161 15.186 3.321 1.00 90.38 491 LYS A CA 1
ATOM 3785 C C . LYS A 1 491 ? -0.378 15.494 1.923 1.00 90.38 491 LYS A C 1
ATOM 3787 O O . LYS A 1 491 ? -0.136 16.578 1.394 1.00 90.38 491 LYS A O 1
ATOM 3792 N N . HIS A 1 492 ? -1.138 14.578 1.332 1.00 93.44 492 HIS A N 1
ATOM 3793 C CA . HIS A 1 492 ? -1.704 14.776 -0.002 1.00 93.44 492 HIS A CA 1
ATOM 3794 C C . HIS A 1 492 ? -2.844 15.802 -0.016 1.00 93.44 492 HIS A C 1
ATOM 3796 O O . HIS A 1 492 ? -2.991 16.526 -0.998 1.00 93.44 492 HIS A O 1
ATOM 3802 N N . GLY A 1 493 ? -3.589 15.952 1.084 1.00 88.31 493 GLY A N 1
ATOM 3803 C CA . GLY A 1 493 ? -4.527 17.060 1.264 1.00 88.31 493 GLY A CA 1
ATOM 3804 C C . GLY A 1 493 ? -3.831 18.425 1.211 1.00 88.31 493 GLY A C 1
ATOM 3805 O O . GLY A 1 493 ? -4.290 19.325 0.513 1.00 88.31 493 GLY A O 1
ATOM 3806 N N . ALA A 1 494 ? -2.677 18.570 1.873 1.00 86.00 494 ALA A N 1
ATOM 3807 C CA . ALA A 1 494 ? -1.858 19.781 1.771 1.00 86.00 494 ALA A CA 1
ATOM 3808 C C . ALA A 1 494 ? -1.299 19.981 0.350 1.00 86.00 494 ALA A C 1
ATOM 3810 O O . ALA A 1 494 ? -1.310 21.095 -0.174 1.00 86.00 494 ALA A O 1
ATOM 3811 N N . LYS A 1 495 ? -0.870 18.899 -0.314 1.00 90.31 495 LYS A N 1
ATOM 3812 C CA . LYS A 1 495 ? -0.400 18.942 -1.708 1.00 90.31 495 LYS A CA 1
ATOM 3813 C C . LYS A 1 495 ? -1.485 19.435 -2.667 1.00 90.31 495 LYS A C 1
ATOM 3815 O O . LYS A 1 495 ? -1.218 20.284 -3.515 1.00 90.31 495 LYS A O 1
ATOM 3820 N N . LEU A 1 496 ? -2.718 18.959 -2.500 1.00 89.94 496 LEU A N 1
ATOM 3821 C CA . LEU A 1 496 ? -3.880 19.423 -3.253 1.00 89.94 496 LEU A CA 1
ATOM 3822 C C . LEU A 1 496 ? -4.131 20.925 -3.043 1.00 89.94 496 LEU A C 1
ATOM 3824 O O . LEU A 1 496 ? -4.372 21.651 -4.012 1.00 89.94 496 LEU A O 1
ATOM 3828 N N . SER A 1 497 ? -4.051 21.404 -1.799 1.00 82.44 497 SER A N 1
ATOM 3829 C CA . SER A 1 497 ? -4.210 22.829 -1.480 1.00 82.44 497 SER A CA 1
ATOM 3830 C C . SER A 1 497 ? -3.093 23.698 -2.067 1.00 82.44 497 SER A C 1
ATOM 3832 O O . SER A 1 497 ? -3.352 24.822 -2.496 1.00 82.44 497 SER A O 1
ATOM 3834 N N . ALA A 1 498 ? -1.881 23.153 -2.187 1.00 86.81 498 ALA A N 1
ATOM 3835 C CA . ALA A 1 498 ? -0.736 23.803 -2.823 1.00 86.81 498 ALA A CA 1
ATOM 3836 C C . ALA A 1 498 ? -0.779 23.809 -4.367 1.00 86.81 498 ALA A C 1
ATOM 3838 O O . ALA A 1 498 ? 0.133 24.348 -4.992 1.00 86.81 498 ALA A O 1
ATOM 3839 N N . GLY A 1 499 ? -1.820 23.246 -4.991 1.00 87.31 499 GLY A N 1
ATOM 3840 C CA . GLY A 1 499 ? -1.999 23.231 -6.448 1.00 87.31 499 GLY A CA 1
ATOM 3841 C C . GLY A 1 499 ? -1.974 21.844 -7.095 1.00 87.31 499 GLY A C 1
ATOM 3842 O O . GLY A 1 499 ? -2.176 21.753 -8.303 1.00 87.31 499 GLY A O 1
ATOM 3843 N N . GLY A 1 500 ? -1.794 20.775 -6.312 1.00 93.56 500 GLY A N 1
ATOM 3844 C CA . GLY A 1 500 ? -1.757 19.392 -6.793 1.00 93.56 500 GLY A CA 1
ATOM 3845 C C . GLY A 1 500 ? -0.355 18.921 -7.185 1.00 93.56 500 GLY A C 1
ATOM 3846 O O . GLY A 1 500 ? 0.647 19.505 -6.776 1.00 93.56 500 GLY A O 1
ATOM 3847 N N . PHE A 1 501 ? -0.289 17.824 -7.943 1.00 96.94 501 PHE A N 1
ATOM 3848 C CA . PHE A 1 501 ? 0.974 17.255 -8.418 1.00 96.94 501 PHE A CA 1
ATOM 3849 C C . PHE A 1 501 ? 1.467 17.949 -9.693 1.00 96.94 501 PHE A C 1
ATOM 3851 O O . PHE A 1 501 ? 0.778 17.952 -10.715 1.00 96.94 501 PHE A O 1
ATOM 3858 N N . ASP A 1 502 ? 2.694 18.460 -9.663 1.00 97.25 502 ASP A N 1
ATOM 3859 C CA . ASP A 1 502 ? 3.442 18.853 -10.855 1.00 97.25 502 ASP A CA 1
ATOM 3860 C C . ASP A 1 502 ? 4.139 17.617 -11.435 1.00 97.25 502 ASP A C 1
ATOM 3862 O O . ASP A 1 502 ? 5.208 17.217 -10.985 1.00 97.25 502 ASP A O 1
ATOM 3866 N N . CYS A 1 503 ? 3.554 16.999 -12.461 1.00 97.62 503 CYS A N 1
ATOM 3867 C CA . CYS A 1 503 ? 4.093 15.763 -13.040 1.00 97.62 503 CYS A CA 1
ATOM 3868 C C . CYS A 1 503 ? 5.463 15.945 -13.733 1.00 97.62 503 CYS A C 1
ATOM 3870 O O . CYS A 1 503 ? 6.140 14.955 -14.023 1.00 97.62 503 CYS A O 1
ATOM 3872 N N . THR A 1 504 ? 5.921 17.182 -13.963 1.00 97.06 504 THR A N 1
ATOM 3873 C CA . THR A 1 504 ? 7.291 17.435 -14.441 1.00 97.06 504 THR A CA 1
ATOM 3874 C C . THR A 1 504 ? 8.332 17.212 -13.335 1.00 97.06 504 THR A C 1
ATOM 3876 O O . THR A 1 504 ? 9.461 16.797 -13.616 1.00 97.06 504 THR A O 1
ATOM 3879 N N . CYS A 1 505 ? 7.930 17.384 -12.072 1.00 98.00 505 CYS A N 1
ATOM 3880 C CA . CYS A 1 505 ? 8.719 17.115 -10.876 1.00 98.00 505 CYS A CA 1
ATOM 3881 C C . CYS A 1 505 ? 8.750 15.608 -10.573 1.00 98.00 505 CYS A C 1
ATOM 3883 O O . CYS A 1 505 ? 7.723 14.930 -10.533 1.00 98.00 505 CYS A O 1
ATOM 3885 N N . LYS A 1 506 ? 9.948 15.059 -10.357 1.00 97.19 506 LYS A N 1
ATOM 3886 C CA . LYS A 1 506 ? 10.141 13.623 -10.113 1.00 97.19 506 LYS A CA 1
ATOM 3887 C C . LYS A 1 506 ? 9.582 13.193 -8.758 1.00 97.19 506 LYS A C 1
ATOM 3889 O O . LYS A 1 506 ? 8.971 12.135 -8.647 1.00 97.19 506 LYS A O 1
ATOM 3894 N N . GLU A 1 507 ? 9.775 14.021 -7.742 1.00 97.50 507 GLU A N 1
ATOM 3895 C CA . GLU A 1 507 ? 9.291 13.788 -6.386 1.00 97.50 507 GLU A CA 1
ATOM 3896 C C . GLU A 1 507 ? 7.756 13.735 -6.367 1.00 97.50 507 GLU A C 1
ATOM 3898 O O . GLU A 1 507 ? 7.175 12.844 -5.753 1.00 97.50 507 GLU A O 1
ATOM 3903 N N . ASP A 1 508 ? 7.100 14.610 -7.131 1.00 98.31 508 ASP A N 1
ATOM 3904 C CA . ASP A 1 508 ? 5.645 14.609 -7.299 1.00 98.31 508 ASP A CA 1
ATOM 3905 C C . ASP A 1 508 ? 5.147 13.366 -8.045 1.00 98.31 508 ASP A C 1
ATOM 3907 O O . ASP A 1 508 ? 4.113 12.814 -7.671 1.00 98.31 508 ASP A O 1
ATOM 3911 N N . ARG A 1 509 ? 5.876 12.881 -9.063 1.00 98.69 509 ARG A N 1
ATOM 3912 C CA . ARG A 1 509 ? 5.535 11.609 -9.728 1.00 98.69 509 ARG A CA 1
ATOM 3913 C C . ARG A 1 509 ? 5.648 10.421 -8.777 1.00 98.69 509 ARG A C 1
ATOM 3915 O O . ARG A 1 509 ? 4.783 9.550 -8.813 1.00 98.69 509 ARG A O 1
ATOM 3922 N N . LEU A 1 510 ? 6.671 10.387 -7.920 1.00 98.75 510 LEU A N 1
ATOM 3923 C CA . LEU A 1 510 ? 6.821 9.342 -6.904 1.00 98.75 510 LEU A CA 1
ATOM 3924 C C . LEU A 1 510 ? 5.667 9.377 -5.894 1.00 98.75 510 LEU A C 1
ATOM 3926 O O . LEU A 1 510 ? 5.086 8.336 -5.594 1.00 98.75 510 LEU A O 1
ATOM 3930 N N . GLU A 1 511 ? 5.301 10.565 -5.409 1.00 98.50 511 GLU A N 1
ATOM 3931 C CA . GLU A 1 511 ? 4.158 10.739 -4.507 1.00 98.50 511 GLU A CA 1
ATOM 3932 C C . GLU A 1 511 ? 2.830 10.343 -5.163 1.00 98.50 511 GLU A C 1
ATOM 3934 O O . GLU A 1 511 ? 2.010 9.677 -4.533 1.00 98.50 511 GLU A O 1
ATOM 3939 N N . ALA A 1 512 ? 2.632 10.702 -6.433 1.00 98.75 512 ALA A N 1
ATOM 3940 C CA . ALA A 1 512 ? 1.465 10.295 -7.200 1.00 98.75 512 ALA A CA 1
ATOM 3941 C C . ALA A 1 512 ? 1.404 8.770 -7.363 1.00 98.75 512 ALA A C 1
ATOM 3943 O O . ALA A 1 512 ? 0.376 8.172 -7.062 1.00 98.75 512 ALA A O 1
ATOM 3944 N N . LEU A 1 513 ? 2.500 8.124 -7.780 1.00 98.88 513 LEU A N 1
ATOM 3945 C CA . LEU A 1 513 ? 2.573 6.663 -7.893 1.00 98.88 513 LEU A CA 1
ATOM 3946 C C . LEU A 1 513 ? 2.302 5.967 -6.555 1.00 98.88 513 LEU A C 1
ATOM 3948 O O . LEU A 1 513 ? 1.593 4.966 -6.535 1.00 98.88 513 LEU A O 1
ATOM 3952 N N . SER A 1 514 ? 2.830 6.508 -5.455 1.00 98.81 514 SER A N 1
ATOM 3953 C CA . SER A 1 514 ? 2.605 5.994 -4.100 1.00 98.81 514 SER A CA 1
ATOM 3954 C C . SER A 1 514 ? 1.120 6.035 -3.726 1.00 98.81 514 SER A C 1
ATOM 3956 O O . SER A 1 514 ? 0.553 5.020 -3.326 1.00 98.81 514 SER A O 1
ATOM 3958 N N . LEU A 1 515 ? 0.446 7.167 -3.972 1.00 98.75 515 LEU A N 1
ATOM 3959 C CA . LEU A 1 515 ? -0.997 7.299 -3.750 1.00 98.75 515 LEU A CA 1
ATOM 3960 C C . LEU A 1 515 ? -1.818 6.353 -4.638 1.00 98.75 515 LEU A C 1
ATOM 3962 O O . LEU A 1 515 ? -2.785 5.762 -4.159 1.00 98.75 515 LEU A O 1
ATOM 3966 N N . LEU A 1 516 ? -1.464 6.214 -5.921 1.00 98.88 516 LEU A N 1
ATOM 3967 C CA . LEU A 1 516 ? -2.183 5.334 -6.847 1.00 98.88 516 LEU A CA 1
ATOM 3968 C C . LEU A 1 516 ? -2.001 3.852 -6.490 1.00 98.88 516 LEU A C 1
ATOM 3970 O O . LEU A 1 516 ? -2.971 3.104 -6.570 1.00 98.88 516 LEU A O 1
ATOM 3974 N N . LEU A 1 517 ? -0.802 3.436 -6.066 1.00 98.88 517 LEU A N 1
ATOM 3975 C CA . LEU A 1 517 ? -0.551 2.074 -5.587 1.00 98.88 517 LEU A CA 1
ATOM 3976 C C . LEU A 1 517 ? -1.342 1.790 -4.308 1.00 98.88 517 LEU A C 1
ATOM 3978 O O . LEU A 1 517 ? -2.062 0.799 -4.252 1.00 98.88 517 LEU A O 1
ATOM 3982 N N . HIS A 1 518 ? -1.273 2.691 -3.323 1.00 98.81 518 HIS A N 1
ATOM 3983 C CA . HIS A 1 518 ? -2.052 2.587 -2.087 1.00 98.81 518 HIS A CA 1
ATOM 3984 C C . HIS A 1 518 ? -3.555 2.493 -2.376 1.00 98.81 518 HIS A C 1
ATOM 3986 O O . HIS A 1 518 ? -4.262 1.668 -1.807 1.00 98.81 518 HIS A O 1
ATOM 3992 N N . ALA A 1 519 ? -4.061 3.313 -3.302 1.00 98.81 519 ALA A N 1
ATOM 3993 C CA . ALA A 1 519 ? -5.457 3.260 -3.720 1.00 98.81 519 ALA A CA 1
ATOM 3994 C C . ALA A 1 519 ? -5.812 1.957 -4.450 1.00 98.81 519 ALA A C 1
ATOM 3996 O O . ALA A 1 519 ? -6.925 1.469 -4.275 1.00 98.81 519 ALA A O 1
ATOM 3997 N N . ALA A 1 520 ? -4.907 1.393 -5.254 1.00 98.88 520 ALA A N 1
ATOM 3998 C CA . ALA A 1 520 ? -5.113 0.103 -5.909 1.00 98.88 520 ALA A CA 1
ATOM 3999 C C . ALA A 1 520 ? -5.175 -1.049 -4.898 1.00 98.88 520 ALA A C 1
ATOM 4001 O O . ALA A 1 520 ? -6.075 -1.881 -5.000 1.00 98.88 520 ALA A O 1
ATOM 4002 N N . ASP A 1 521 ? -4.280 -1.046 -3.909 1.00 98.88 521 ASP A N 1
ATOM 4003 C CA . ASP A 1 521 ? -4.204 -2.029 -2.824 1.00 98.88 521 ASP A CA 1
ATOM 4004 C C . ASP A 1 521 ? -5.535 -2.137 -2.055 1.00 98.88 521 ASP A C 1
ATOM 4006 O O . ASP A 1 521 ? -6.197 -3.180 -2.046 1.00 98.88 521 ASP A O 1
ATOM 4010 N N . ILE A 1 522 ? -6.052 -1.010 -1.559 1.00 98.50 522 ILE A N 1
ATOM 4011 C CA . ILE A 1 522 ? -7.348 -0.980 -0.856 1.00 98.50 522 ILE A CA 1
ATOM 4012 C C . ILE A 1 522 ? -8.559 -0.800 -1.796 1.00 98.50 522 ILE A C 1
ATOM 4014 O O . ILE A 1 522 ? -9.690 -0.559 -1.355 1.00 98.50 522 ILE A O 1
ATOM 4018 N N . GLY A 1 523 ? -8.335 -0.889 -3.110 1.00 98.50 523 GLY A N 1
ATOM 4019 C CA . GLY A 1 523 ? -9.243 -0.412 -4.154 1.00 98.50 523 GLY A CA 1
ATOM 4020 C C . GLY A 1 523 ? -10.314 -1.392 -4.598 1.00 98.50 523 GLY A C 1
ATOM 4021 O O . GLY A 1 523 ? -11.314 -0.974 -5.183 1.00 98.50 523 GLY A O 1
ATOM 4022 N N . ALA A 1 524 ? -10.166 -2.677 -4.287 1.00 98.50 524 ALA A N 1
ATOM 4023 C CA . ALA A 1 524 ? -11.057 -3.747 -4.732 1.00 98.50 524 ALA A CA 1
ATOM 4024 C C . ALA A 1 524 ? -12.558 -3.478 -4.480 1.00 98.50 524 ALA A C 1
ATOM 4026 O O . ALA A 1 524 ? -13.413 -3.787 -5.316 1.00 98.50 524 ALA A O 1
ATOM 4027 N N . SER A 1 525 ? -12.899 -2.852 -3.349 1.00 98.19 525 SER A N 1
ATOM 4028 C CA . SER A 1 525 ? -14.289 -2.508 -3.006 1.00 98.19 525 SER A CA 1
ATOM 4029 C C . SER A 1 525 ? -14.894 -1.398 -3.885 1.00 98.19 525 SER A C 1
ATOM 4031 O O . SER A 1 525 ? -16.113 -1.272 -3.985 1.00 98.19 525 SER A O 1
ATOM 4033 N N . SER A 1 526 ? -14.063 -0.628 -4.586 1.00 98.62 526 SER A N 1
ATOM 4034 C CA . SER A 1 526 ? -14.481 0.447 -5.492 1.00 98.62 526 SER A CA 1
ATOM 4035 C C . SER A 1 526 ? -14.669 -0.007 -6.948 1.00 98.62 526 SER A C 1
ATOM 4037 O O . SER A 1 526 ? -15.046 0.790 -7.804 1.00 98.62 526 SER A O 1
ATOM 4039 N N . ARG A 1 527 ? -14.451 -1.290 -7.255 1.00 98.38 527 ARG A N 1
ATOM 4040 C CA . ARG A 1 527 ? -14.571 -1.849 -8.619 1.00 98.38 527 ARG A CA 1
ATOM 4041 C C . ARG A 1 527 ? -15.999 -2.263 -8.995 1.00 98.38 527 ARG A C 1
ATOM 4043 O O . ARG A 1 527 ? -16.250 -2.820 -10.054 1.00 98.38 527 ARG A O 1
ATOM 4050 N N . GLY A 1 528 ? -16.958 -2.006 -8.106 1.00 97.88 528 GLY A N 1
ATOM 4051 C CA . GLY A 1 528 ? -18.363 -2.369 -8.269 1.00 97.88 528 GLY A CA 1
ATOM 4052 C C . GLY A 1 528 ? -18.814 -3.456 -7.294 1.00 97.88 528 GLY A C 1
ATOM 4053 O O . GLY A 1 528 ? -18.025 -4.225 -6.751 1.00 97.88 528 GLY A O 1
ATOM 4054 N N . VAL A 1 529 ? -20.127 -3.522 -7.059 1.00 98.06 529 VAL A N 1
ATOM 4055 C CA . VAL A 1 529 ? -20.732 -4.321 -5.974 1.00 98.06 529 VAL A CA 1
ATOM 4056 C C . VAL A 1 529 ? -20.405 -5.816 -6.068 1.00 98.06 529 VAL A C 1
ATOM 4058 O O . VAL A 1 529 ? -20.191 -6.467 -5.044 1.00 98.06 529 VAL A O 1
ATOM 4061 N N . ALA A 1 530 ? -20.390 -6.372 -7.282 1.00 98.00 530 ALA A N 1
ATOM 4062 C CA . ALA A 1 530 ? -20.117 -7.791 -7.494 1.00 98.00 530 ALA A CA 1
ATOM 4063 C C . ALA A 1 530 ? -18.676 -8.154 -7.105 1.00 98.00 530 ALA A C 1
ATOM 4065 O O . ALA A 1 530 ? -18.473 -9.120 -6.368 1.00 98.00 530 ALA A O 1
ATOM 4066 N N . ILE A 1 531 ? -17.706 -7.342 -7.536 1.00 98.50 531 ILE A N 1
ATOM 4067 C CA . ILE A 1 531 ? -16.284 -7.516 -7.224 1.00 98.50 531 ILE A CA 1
ATOM 4068 C C . ILE A 1 531 ? -16.039 -7.269 -5.734 1.00 98.50 531 ILE A C 1
ATOM 4070 O O . ILE A 1 531 ? -15.470 -8.126 -5.062 1.00 98.50 531 ILE A O 1
ATOM 4074 N N . ALA A 1 532 ? -16.571 -6.173 -5.181 1.00 98.50 532 ALA A N 1
ATOM 4075 C CA . ALA A 1 532 ? -16.439 -5.835 -3.764 1.00 98.50 532 ALA A CA 1
ATOM 4076 C C . ALA A 1 532 ? -16.859 -6.986 -2.837 1.00 98.50 532 ALA A C 1
ATOM 4078 O O . ALA A 1 532 ? -16.212 -7.249 -1.828 1.00 98.50 532 ALA A O 1
ATOM 4079 N N . ARG A 1 533 ? -17.920 -7.721 -3.201 1.00 98.06 533 ARG A N 1
ATOM 4080 C CA . ARG A 1 533 ? -18.373 -8.893 -2.442 1.00 98.06 533 ARG A CA 1
ATOM 4081 C C . ARG A 1 533 ? -17.356 -10.035 -2.449 1.00 98.06 533 ARG A C 1
ATOM 4083 O O . ARG A 1 533 ? -17.213 -10.694 -1.424 1.00 98.06 533 ARG A O 1
ATOM 4090 N N . LYS A 1 534 ? -16.686 -10.297 -3.576 1.00 98.56 534 LYS A N 1
ATOM 4091 C CA . LYS A 1 534 ? -15.684 -11.373 -3.688 1.00 98.56 534 LYS A CA 1
ATOM 4092 C C . LYS A 1 534 ? -14.490 -11.111 -2.768 1.00 98.56 534 LYS A C 1
ATOM 4094 O O . LYS A 1 534 ? -14.007 -12.034 -2.128 1.00 98.56 534 LYS A O 1
ATOM 4099 N N . TRP A 1 535 ? -14.096 -9.848 -2.624 1.00 98.56 535 TRP A N 1
ATOM 4100 C CA . TRP A 1 535 ? -12.977 -9.428 -1.778 1.00 98.56 535 TRP A CA 1
ATOM 4101 C C . TRP A 1 535 ? -13.274 -9.397 -0.271 1.00 98.56 535 TRP A C 1
ATOM 4103 O O . TRP A 1 535 ? -12.359 -9.226 0.530 1.00 98.56 535 TRP A O 1
ATOM 4113 N N . LEU A 1 536 ? -14.512 -9.686 0.157 1.00 98.00 536 LEU A N 1
ATOM 4114 C CA . LEU A 1 536 ? -14.838 -9.887 1.579 1.00 98.00 536 LEU A CA 1
ATOM 4115 C C . LEU A 1 536 ? -14.151 -11.120 2.197 1.00 98.00 536 LEU A C 1
ATOM 4117 O O . LEU A 1 536 ? -14.265 -11.334 3.403 1.00 98.00 536 LEU A O 1
ATOM 4121 N N . VAL A 1 537 ? -13.410 -11.905 1.405 1.00 97.69 537 VAL A N 1
ATOM 4122 C CA . VAL A 1 537 ? -12.493 -12.953 1.885 1.00 97.69 537 VAL A CA 1
ATOM 4123 C C . VAL A 1 537 ? -11.454 -12.436 2.885 1.00 97.69 537 VAL A C 1
ATOM 4125 O O . VAL A 1 537 ? -11.000 -13.225 3.706 1.00 97.69 537 VAL A O 1
ATOM 4128 N N . ILE A 1 538 ? -11.165 -11.126 2.924 1.00 97.75 538 ILE A N 1
ATOM 4129 C CA . ILE A 1 538 ? -10.344 -10.508 3.985 1.00 97.75 538 ILE A CA 1
ATOM 4130 C C . ILE A 1 538 ? -10.871 -10.804 5.397 1.00 97.75 538 ILE A C 1
ATOM 4132 O O . ILE A 1 538 ? -10.101 -10.992 6.334 1.00 97.75 538 ILE A O 1
ATOM 4136 N N . LEU A 1 539 ? -12.192 -10.937 5.556 1.00 95.81 539 LEU A N 1
ATOM 4137 C CA . LEU A 1 539 ? -12.802 -11.259 6.847 1.00 95.81 539 LEU A CA 1
ATOM 4138 C C . LEU A 1 539 ? -12.467 -12.677 7.321 1.00 95.81 539 LEU A C 1
ATOM 4140 O O . LEU A 1 539 ? -12.559 -12.943 8.517 1.00 95.81 539 LEU A O 1
ATOM 4144 N N . GLN A 1 540 ? -12.088 -13.582 6.412 1.00 96.94 540 GLN A N 1
ATOM 4145 C CA . GLN A 1 540 ? -11.606 -14.911 6.788 1.00 96.94 540 GLN A CA 1
ATOM 4146 C C . GLN A 1 540 ? -10.229 -14.809 7.442 1.00 96.94 540 GLN A C 1
ATOM 4148 O O . GLN A 1 540 ? -10.026 -15.406 8.490 1.00 96.94 540 GLN A O 1
ATOM 4153 N N . GLU A 1 541 ? -9.324 -13.982 6.910 1.00 98.19 541 GLU A N 1
ATOM 4154 C CA . GLU A 1 541 ? -8.017 -13.754 7.542 1.00 98.19 541 GLU A CA 1
ATOM 4155 C C . GLU A 1 541 ? -8.137 -13.079 8.906 1.00 98.19 541 GLU A C 1
ATOM 4157 O O . GLU A 1 541 ? -7.446 -13.466 9.848 1.00 98.19 541 GLU A O 1
ATOM 4162 N N . PHE A 1 542 ? -9.049 -12.113 9.038 1.00 96.50 542 PHE A N 1
ATOM 4163 C CA . PHE A 1 542 ? -9.331 -11.489 10.330 1.00 96.50 542 PHE A CA 1
ATOM 4164 C C . PHE A 1 542 ? -9.854 -12.513 11.342 1.00 96.50 542 PHE A C 1
ATOM 4166 O O . PHE A 1 542 ? -9.337 -12.585 12.457 1.00 96.50 542 PHE A O 1
ATOM 4173 N N . ALA A 1 543 ? -10.809 -13.358 10.943 1.00 95.00 543 ALA A N 1
ATOM 4174 C CA . ALA A 1 543 ? -11.339 -14.409 11.808 1.00 95.00 543 ALA A CA 1
ATOM 4175 C C . ALA A 1 543 ? -10.267 -15.452 12.178 1.00 95.00 543 ALA A C 1
ATOM 4177 O O . ALA A 1 543 ? -10.182 -15.862 13.338 1.00 95.00 543 ALA A O 1
ATOM 4178 N N . ASP A 1 544 ? -9.419 -15.838 11.223 1.00 97.62 544 ASP A N 1
ATOM 4179 C CA . ASP A 1 544 ? -8.303 -16.756 11.450 1.00 97.62 544 ASP A CA 1
ATOM 4180 C C . ASP A 1 544 ? -7.286 -16.167 12.430 1.00 97.62 544 ASP A C 1
ATOM 4182 O O . ASP A 1 544 ? -6.790 -16.884 13.300 1.00 97.62 544 ASP A O 1
ATOM 4186 N N . GLN A 1 545 ? -6.990 -14.868 12.330 1.00 98.19 545 GLN A N 1
ATOM 4187 C CA . GLN A 1 545 ? -6.129 -14.181 13.286 1.00 98.19 545 GLN A CA 1
ATOM 4188 C C . GLN A 1 545 ? -6.771 -14.101 14.676 1.00 98.19 545 GLN A C 1
ATOM 4190 O O . GLN A 1 545 ? -6.100 -14.425 15.654 1.00 98.19 545 GLN A O 1
ATOM 4195 N N . ALA A 1 546 ? -8.051 -13.732 14.784 1.00 95.38 546 ALA A N 1
ATOM 4196 C CA . ALA A 1 546 ? -8.755 -13.666 16.068 1.00 95.38 546 ALA A CA 1
ATOM 4197 C C . ALA A 1 546 ? -8.747 -15.019 16.800 1.00 95.38 546 ALA A C 1
ATOM 4199 O O . ALA A 1 546 ? -8.552 -15.097 18.017 1.00 95.38 546 ALA A O 1
ATOM 4200 N N . GLU A 1 547 ? -8.928 -16.109 16.056 1.00 97.50 547 GLU A N 1
ATOM 4201 C CA . GLU A 1 547 ? -8.850 -17.458 16.603 1.00 97.50 547 GLU A CA 1
ATOM 4202 C C . GLU A 1 547 ? -7.416 -17.866 16.979 1.00 97.50 547 GLU A C 1
ATOM 4204 O O . GLU A 1 547 ? -7.208 -18.531 17.996 1.00 97.50 547 GLU A O 1
ATOM 4209 N N . ASP A 1 548 ? -6.409 -17.442 16.218 1.00 97.94 548 ASP A N 1
ATOM 4210 C CA . ASP A 1 548 ? -4.994 -17.654 16.546 1.00 97.94 548 ASP A CA 1
ATOM 4211 C C . ASP A 1 548 ? -4.588 -16.905 17.831 1.00 97.94 548 ASP A C 1
ATOM 4213 O O . ASP A 1 548 ? -3.976 -17.484 18.732 1.00 97.94 548 ASP A O 1
ATOM 4217 N N . GLU A 1 549 ? -5.014 -15.648 17.980 1.00 97.06 549 GLU A N 1
ATOM 4218 C CA . GLU A 1 549 ? -4.838 -14.845 19.198 1.00 97.06 549 GLU A CA 1
ATOM 4219 C C . GLU A 1 549 ? -5.461 -15.549 20.411 1.00 97.06 549 GLU A C 1
ATOM 4221 O O . GLU A 1 549 ? -4.796 -15.730 21.436 1.00 97.06 549 GLU A O 1
ATOM 4226 N N . ARG A 1 550 ? -6.696 -16.053 20.267 1.00 97.06 550 ARG A N 1
ATOM 4227 C CA . ARG A 1 550 ? -7.400 -16.809 21.313 1.00 97.06 550 ARG A CA 1
ATOM 4228 C C . ARG A 1 550 ? -6.647 -18.076 21.716 1.00 97.06 550 ARG A C 1
ATOM 4230 O O . ARG A 1 550 ? -6.472 -18.327 22.909 1.00 97.06 550 ARG A O 1
ATOM 4237 N N . ARG A 1 551 ? -6.159 -18.857 20.747 1.00 98.00 551 ARG A N 1
ATOM 4238 C CA . ARG A 1 551 ? -5.376 -20.084 21.001 1.00 98.00 551 ARG A CA 1
ATOM 4239 C C . ARG A 1 551 ? -4.055 -19.807 21.709 1.00 98.00 551 ARG A C 1
ATOM 4241 O O . ARG A 1 551 ? -3.599 -20.641 22.487 1.00 98.00 551 ARG A O 1
ATOM 4248 N N . ARG A 1 552 ? -3.448 -18.648 21.452 1.00 93.50 552 ARG A N 1
ATOM 4249 C CA . ARG A 1 552 ? -2.189 -18.209 22.073 1.00 93.50 552 ARG A CA 1
ATOM 4250 C C . ARG A 1 552 ? -2.383 -17.492 23.410 1.00 93.50 552 ARG A C 1
ATOM 4252 O O . ARG A 1 552 ? -1.392 -17.153 24.050 1.00 93.50 552 ARG A O 1
ATOM 4259 N N . GLY A 1 553 ? -3.627 -17.273 23.842 1.00 92.56 553 GLY A N 1
ATOM 4260 C CA . GLY A 1 553 ? -3.935 -16.530 25.064 1.00 92.56 553 GLY A CA 1
ATOM 4261 C C . GLY A 1 553 ? -3.615 -15.035 24.967 1.00 92.56 553 GLY A C 1
ATOM 4262 O O . GLY A 1 553 ? -3.358 -14.402 25.990 1.00 92.56 553 GLY A O 1
ATOM 4263 N N . LEU A 1 554 ? -3.602 -14.478 23.753 1.00 90.06 554 LEU A N 1
ATOM 4264 C CA . LEU A 1 554 ? -3.440 -13.047 23.503 1.00 90.06 554 LEU A CA 1
ATOM 4265 C C . LEU A 1 554 ? -4.804 -12.335 23.524 1.00 90.06 554 LEU A C 1
ATOM 4267 O O . LEU A 1 554 ? -5.833 -12.966 23.267 1.00 90.06 554 LEU A O 1
ATOM 4271 N N . PRO A 1 555 ? -4.843 -11.018 23.806 1.00 90.44 555 PRO A N 1
ATOM 4272 C CA . PRO A 1 555 ? -6.040 -10.219 23.574 1.00 90.44 555 PRO A CA 1
ATOM 4273 C C . PRO A 1 555 ? -6.460 -10.301 22.104 1.00 90.44 555 PRO A C 1
ATOM 4275 O O . PRO A 1 555 ? -5.640 -10.066 21.220 1.00 90.44 555 PRO A O 1
ATOM 4278 N N . VAL A 1 556 ? -7.732 -10.618 21.858 1.00 89.50 556 VAL A N 1
ATOM 4279 C CA . VAL A 1 556 ? -8.285 -10.676 20.500 1.00 89.50 556 VAL A CA 1
ATOM 4280 C C . VAL A 1 556 ? -8.402 -9.263 19.930 1.00 89.50 556 VAL A C 1
ATOM 4282 O O . VAL A 1 556 ? -8.928 -8.362 20.593 1.00 89.50 556 VAL A O 1
ATOM 4285 N N . THR A 1 557 ? -7.931 -9.072 18.701 1.00 85.50 557 THR A N 1
ATOM 4286 C CA . THR A 1 557 ? -7.956 -7.799 17.986 1.00 85.50 557 THR A CA 1
ATOM 4287 C C . THR A 1 557 ? -9.406 -7.324 17.805 1.00 85.50 557 THR A C 1
ATOM 4289 O O . THR A 1 557 ? -10.242 -8.049 17.253 1.00 85.50 557 THR A O 1
ATOM 4292 N N . PRO A 1 558 ? -9.752 -6.101 18.255 1.00 83.44 558 PRO A N 1
ATOM 4293 C CA . PRO A 1 558 ? -11.108 -5.584 18.123 1.00 83.44 558 PRO A CA 1
ATOM 4294 C C . PRO A 1 558 ? -11.589 -5.563 16.668 1.00 83.44 558 PRO A C 1
ATOM 4296 O O . PRO A 1 558 ? -10.937 -5.003 15.792 1.00 83.44 558 PRO A O 1
ATOM 4299 N N . GLY A 1 559 ? -12.766 -6.142 16.425 1.00 84.75 559 GLY A N 1
ATOM 4300 C CA . GLY A 1 559 ? -13.394 -6.174 15.101 1.00 84.75 559 GLY A CA 1
ATOM 4301 C C . GLY A 1 559 ? -12.933 -7.306 14.177 1.00 84.75 559 GLY A C 1
ATOM 4302 O O . GLY A 1 559 ? -13.435 -7.372 13.058 1.00 84.75 559 GLY A O 1
ATOM 4303 N N . PHE A 1 560 ? -12.026 -8.186 14.623 1.00 87.69 560 PHE A N 1
ATOM 4304 C CA . PHE A 1 560 ? -11.544 -9.318 13.818 1.00 87.69 560 PHE A CA 1
ATOM 4305 C C . PHE A 1 560 ? -12.377 -10.600 13.985 1.00 87.69 560 PHE A C 1
ATOM 4307 O O . PHE A 1 560 ? -12.398 -11.435 13.082 1.00 87.69 560 PHE A O 1
ATOM 4314 N N . ASP A 1 561 ? -13.123 -10.747 15.086 1.00 85.38 561 ASP A N 1
ATOM 4315 C CA . ASP A 1 561 ? -14.165 -11.778 15.179 1.00 85.38 561 ASP A CA 1
ATOM 4316 C C . ASP A 1 561 ? -15.229 -11.567 14.086 1.00 85.38 561 ASP A C 1
ATOM 4318 O O . ASP A 1 561 ? -15.508 -10.438 13.667 1.00 85.38 561 ASP A O 1
ATOM 4322 N N . THR A 1 562 ? -15.873 -12.655 13.646 1.00 83.88 562 THR A N 1
ATOM 4323 C CA . THR A 1 562 ? -16.921 -12.579 12.621 1.00 83.88 562 THR A CA 1
ATOM 4324 C C . THR A 1 562 ? -18.028 -11.611 13.062 1.00 83.88 562 THR A C 1
ATOM 4326 O O . THR A 1 562 ? -18.680 -11.846 14.085 1.00 83.88 562 THR A O 1
ATOM 4329 N N . PRO A 1 563 ? -18.272 -10.519 12.315 1.00 82.69 563 PRO A N 1
ATOM 4330 C CA . PRO A 1 563 ? -19.218 -9.504 12.742 1.00 82.69 563 PRO A CA 1
ATOM 4331 C C . PRO A 1 563 ? -20.654 -10.013 12.626 1.00 82.69 563 PRO A C 1
ATOM 4333 O O . PRO A 1 563 ? -20.998 -10.765 11.715 1.00 82.69 563 PRO A O 1
ATOM 4336 N N . SER A 1 564 ? -21.534 -9.520 13.500 1.00 81.19 564 SER A N 1
ATOM 4337 C CA . SER A 1 564 ? -22.974 -9.799 13.416 1.00 81.19 564 SER A CA 1
ATOM 4338 C C . SER A 1 564 ? -23.619 -9.221 12.149 1.00 81.19 564 SER A C 1
ATOM 4340 O O . SER A 1 564 ? -24.622 -9.745 11.672 1.00 81.19 564 SER A O 1
ATOM 4342 N N . SER A 1 565 ? -23.033 -8.160 11.585 1.00 87.62 565 SER A N 1
ATOM 4343 C CA . SER A 1 565 ? -23.360 -7.631 10.260 1.00 87.62 565 SER A CA 1
ATOM 4344 C C . SER A 1 565 ? -22.079 -7.232 9.537 1.00 87.62 565 SER A C 1
ATOM 4346 O O . SER A 1 565 ? -21.429 -6.250 9.897 1.00 87.62 565 SER A O 1
ATOM 4348 N N . VAL A 1 566 ? -21.747 -7.987 8.489 1.00 90.25 566 VAL A N 1
ATOM 4349 C CA . VAL A 1 566 ? -20.614 -7.693 7.602 1.00 90.25 566 VAL A CA 1
ATOM 4350 C C . VAL A 1 566 ? -20.765 -6.308 6.979 1.00 90.25 566 VAL A C 1
ATOM 4352 O O . VAL A 1 566 ? -19.824 -5.524 6.995 1.00 90.25 566 VAL A O 1
ATOM 4355 N N . GLU A 1 567 ? -21.960 -5.968 6.499 1.00 90.06 567 GLU A N 1
ATOM 4356 C CA . GLU A 1 567 ? -22.244 -4.683 5.860 1.00 90.06 567 GLU A CA 1
ATOM 4357 C C . GLU A 1 567 ? -22.002 -3.510 6.805 1.00 90.06 567 GLU A C 1
ATOM 4359 O O . GLU A 1 567 ? -21.388 -2.522 6.411 1.00 90.06 567 GLU A O 1
ATOM 4364 N N . LYS A 1 568 ? -22.424 -3.629 8.071 1.00 84.19 568 LYS A N 1
ATOM 4365 C CA . LYS A 1 568 ? -22.212 -2.577 9.068 1.00 84.19 568 LYS A CA 1
ATOM 4366 C C . LYS A 1 568 ? -20.726 -2.354 9.350 1.00 84.19 568 LYS A C 1
ATOM 4368 O O . LYS A 1 568 ? -20.298 -1.205 9.405 1.00 84.19 568 LYS A O 1
ATOM 4373 N N . SER A 1 569 ? -19.947 -3.427 9.493 1.00 85.50 569 SER A N 1
ATOM 4374 C CA . SER A 1 569 ? -18.494 -3.321 9.683 1.00 85.50 569 SER A CA 1
ATOM 4375 C C . SER A 1 569 ? -17.798 -2.731 8.455 1.00 85.50 569 SER A C 1
ATOM 4377 O O . SER A 1 569 ? -16.891 -1.912 8.592 1.00 85.50 569 SER A O 1
ATOM 4379 N N . GLN A 1 570 ? -18.254 -3.091 7.253 1.00 91.25 570 GLN A N 1
ATOM 4380 C CA . GLN A 1 570 ? -17.709 -2.551 6.010 1.00 91.25 570 GLN A CA 1
ATOM 4381 C C . GLN A 1 570 ? -17.991 -1.055 5.851 1.00 91.25 570 GLN A C 1
ATOM 4383 O O . GLN A 1 570 ? -17.113 -0.346 5.380 1.00 91.25 570 GLN A O 1
ATOM 4388 N N . ILE A 1 571 ? -19.143 -0.536 6.299 1.00 89.75 571 ILE A N 1
ATOM 4389 C CA . ILE A 1 571 ? -19.411 0.915 6.269 1.00 89.75 571 ILE A CA 1
ATOM 4390 C C . ILE A 1 571 ? -18.309 1.696 6.992 1.00 89.75 571 ILE A C 1
ATOM 4392 O O . ILE A 1 571 ? -17.825 2.684 6.451 1.00 89.75 571 ILE A O 1
ATOM 4396 N N . SER A 1 572 ? -17.869 1.247 8.172 1.00 86.69 572 SER A N 1
ATOM 4397 C CA . SER A 1 572 ? -16.782 1.917 8.896 1.00 86.69 572 SER A CA 1
ATOM 4398 C C . SER A 1 572 ? -15.466 1.880 8.119 1.00 86.69 572 SER A C 1
ATOM 4400 O O . SER A 1 572 ? -14.805 2.905 8.001 1.00 86.69 572 SER A O 1
ATOM 4402 N N . PHE A 1 573 ? -15.099 0.733 7.545 1.00 88.75 573 PHE A N 1
ATOM 4403 C CA . PHE A 1 573 ? -13.891 0.633 6.722 1.00 88.75 573 PHE A CA 1
ATOM 4404 C C . PHE A 1 573 ? -13.944 1.563 5.497 1.00 88.75 573 PHE A C 1
ATOM 4406 O O . PHE A 1 573 ? -12.984 2.285 5.223 1.00 88.75 573 PHE A O 1
ATOM 4413 N N . LEU A 1 574 ? -15.088 1.605 4.807 1.00 93.50 574 LEU A N 1
ATOM 4414 C CA . LEU A 1 574 ? -15.303 2.500 3.674 1.00 93.50 574 LEU A CA 1
ATOM 4415 C C . LEU A 1 574 ? -15.200 3.971 4.095 1.00 93.50 574 LEU A C 1
ATOM 4417 O O . LEU A 1 574 ? -14.488 4.728 3.447 1.00 93.50 574 LEU A O 1
ATOM 4421 N N . ASP A 1 575 ? -15.868 4.368 5.179 1.00 88.19 575 ASP A N 1
ATOM 4422 C CA . ASP A 1 575 ? -15.934 5.766 5.623 1.00 88.19 575 ASP A CA 1
ATOM 4423 C C . ASP A 1 575 ? -14.596 6.300 6.145 1.00 88.19 575 ASP A C 1
ATOM 4425 O O . ASP A 1 575 ? -14.310 7.484 5.971 1.00 88.19 575 ASP A O 1
ATOM 4429 N N . PHE A 1 576 ? -13.784 5.453 6.784 1.00 85.75 576 PHE A N 1
ATOM 4430 C CA . PHE A 1 576 ? -12.527 5.883 7.402 1.00 85.75 576 PHE A CA 1
ATOM 4431 C C . PHE A 1 576 ? -11.301 5.744 6.505 1.00 85.75 576 PHE A C 1
ATOM 4433 O O . PHE A 1 576 ? -10.374 6.530 6.675 1.00 85.75 576 PHE A O 1
ATOM 4440 N N . PHE A 1 577 ? -11.285 4.785 5.574 1.00 90.81 577 PHE A N 1
ATOM 4441 C CA . PHE A 1 577 ? -10.100 4.501 4.760 1.00 90.81 577 PHE A CA 1
ATOM 4442 C C . PHE A 1 577 ? -10.365 4.675 3.267 1.00 90.81 577 PHE A C 1
ATOM 4444 O O . PHE A 1 577 ? -9.746 5.511 2.612 1.00 90.81 577 PHE A O 1
ATOM 4451 N N . VAL A 1 578 ? -11.310 3.911 2.716 1.00 97.19 578 VAL A N 1
ATOM 4452 C CA . VAL A 1 578 ? -11.436 3.782 1.257 1.00 97.19 578 VAL A CA 1
ATOM 4453 C C . VAL A 1 578 ? -12.019 5.043 0.616 1.00 97.19 578 VAL A C 1
ATOM 4455 O O . VAL A 1 578 ? -11.433 5.594 -0.313 1.00 97.19 578 VAL A O 1
ATOM 4458 N N . ILE A 1 579 ? -13.157 5.539 1.110 1.00 96.12 579 ILE A N 1
ATOM 4459 C CA . ILE A 1 579 ? -13.813 6.736 0.565 1.00 96.12 579 ILE A CA 1
ATOM 4460 C C . ILE A 1 579 ? -12.891 7.961 0.656 1.00 96.12 579 ILE A C 1
ATOM 4462 O O . ILE A 1 579 ? -12.734 8.614 -0.374 1.00 96.12 579 ILE A O 1
ATOM 4466 N N . PRO A 1 580 ? -12.232 8.267 1.795 1.00 94.62 580 PRO A N 1
ATOM 4467 C CA . PRO A 1 580 ? -11.275 9.373 1.863 1.00 94.62 580 PRO A CA 1
ATOM 4468 C C . PRO A 1 580 ? -10.124 9.263 0.856 1.00 94.62 580 PRO A C 1
ATOM 4470 O O . PRO A 1 580 ? -9.774 10.264 0.234 1.00 94.62 580 PRO A O 1
ATOM 4473 N N . THR A 1 581 ? -9.565 8.063 0.641 1.00 97.44 581 THR A N 1
ATOM 4474 C CA . THR A 1 581 ? -8.520 7.853 -0.374 1.00 97.44 581 THR A CA 1
ATOM 4475 C C . THR A 1 581 ? -9.022 8.182 -1.774 1.00 97.44 581 THR A C 1
ATOM 4477 O O . THR A 1 581 ? -8.371 8.946 -2.482 1.00 97.44 581 THR A O 1
ATOM 4480 N N . PHE A 1 582 ? -10.174 7.645 -2.179 1.00 98.00 582 PHE A N 1
ATOM 4481 C CA . PHE A 1 582 ? -10.688 7.858 -3.535 1.00 98.00 582 PHE A CA 1
ATOM 4482 C C . PHE A 1 582 ? -11.291 9.249 -3.752 1.00 98.00 582 PHE A C 1
ATOM 4484 O O . PHE A 1 582 ? -11.256 9.749 -4.874 1.00 98.00 582 PHE A O 1
ATOM 4491 N N . ASP A 1 583 ? -11.794 9.903 -2.703 1.00 95.50 583 ASP A N 1
ATOM 4492 C CA . ASP A 1 583 ? -12.185 11.313 -2.759 1.00 95.50 583 ASP A CA 1
ATOM 4493 C C . ASP A 1 583 ? -10.961 12.199 -3.012 1.00 95.50 583 ASP A C 1
ATOM 4495 O O . ASP A 1 583 ? -10.953 12.984 -3.959 1.00 95.50 583 ASP A O 1
ATOM 4499 N N . LEU A 1 584 ? -9.884 12.012 -2.242 1.00 95.50 584 LEU A N 1
ATOM 4500 C CA . LEU A 1 584 ? -8.635 12.750 -2.429 1.00 95.50 584 LEU A CA 1
ATOM 4501 C C . LEU A 1 584 ? -7.991 12.466 -3.793 1.00 95.50 584 LEU A C 1
ATOM 4503 O O . LEU A 1 584 ? -7.529 13.388 -4.465 1.00 95.50 584 LEU A O 1
ATOM 4507 N N . LEU A 1 585 ? -7.999 11.204 -4.224 1.00 97.31 585 LEU A N 1
ATOM 4508 C CA . LEU A 1 585 ? -7.491 10.791 -5.529 1.00 97.31 585 LEU A CA 1
ATOM 4509 C C . LEU A 1 585 ? -8.272 11.461 -6.665 1.00 97.31 585 LEU A C 1
ATOM 4511 O O . LEU A 1 585 ? -7.647 12.003 -7.569 1.00 97.31 585 LEU A O 1
ATOM 4515 N N . HIS A 1 586 ? -9.606 11.506 -6.593 1.00 96.75 586 HIS A N 1
ATOM 4516 C CA . HIS A 1 586 ? -10.436 12.221 -7.567 1.00 96.75 586 HIS A CA 1
ATOM 4517 C C . HIS A 1 586 ? -10.167 13.736 -7.559 1.00 96.75 586 HIS A C 1
ATOM 4519 O O . HIS A 1 586 ? -10.118 14.364 -8.614 1.00 96.75 586 HIS A O 1
ATOM 4525 N N . GLN A 1 587 ? -9.936 14.341 -6.389 1.00 94.19 587 GLN A N 1
ATOM 4526 C CA . GLN A 1 587 ? -9.590 15.764 -6.306 1.00 94.19 587 GLN A CA 1
ATOM 4527 C C . GLN A 1 587 ? -8.217 16.081 -6.934 1.00 94.19 587 GLN A C 1
ATOM 4529 O O . GLN A 1 587 ? -8.055 17.140 -7.543 1.00 94.19 587 GLN A O 1
ATOM 4534 N N . LEU A 1 588 ? -7.238 15.178 -6.811 1.00 95.94 588 LEU A N 1
ATO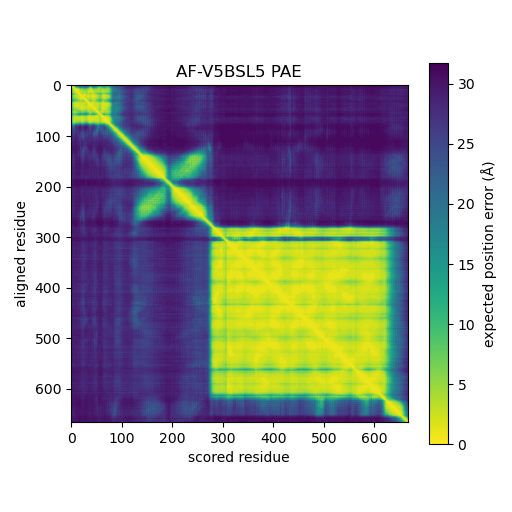M 4535 C CA . LEU A 1 588 ? -5.903 15.311 -7.416 1.00 95.94 588 LEU A CA 1
ATOM 4536 C C . LEU A 1 588 ? -5.887 14.938 -8.907 1.00 95.94 588 LEU A C 1
ATOM 4538 O O . LEU A 1 588 ? -5.160 15.551 -9.688 1.00 95.94 588 LEU A O 1
ATOM 4542 N N . PHE A 1 589 ? -6.713 13.971 -9.308 1.00 96.88 589 PHE A N 1
ATOM 4543 C CA . PHE A 1 589 ? -6.859 13.478 -10.676 1.00 96.88 589 PHE A CA 1
ATOM 4544 C C . PHE A 1 589 ? -8.345 13.428 -11.072 1.00 96.88 589 PHE A C 1
ATOM 4546 O O . PHE A 1 589 ? -8.965 12.365 -11.013 1.00 96.88 589 PHE A O 1
ATOM 4553 N N . PRO A 1 590 ? -8.923 14.550 -11.547 1.00 94.81 590 PRO A N 1
ATOM 4554 C CA . PRO A 1 590 ? -10.357 14.639 -11.849 1.00 94.81 590 PRO A CA 1
ATOM 4555 C C . PRO A 1 590 ? -10.874 13.656 -12.907 1.00 94.81 590 PRO A C 1
ATOM 4557 O O . PRO A 1 590 ? -12.075 13.443 -13.007 1.00 94.81 590 PRO A O 1
ATOM 4560 N N . SER A 1 591 ? -9.994 13.055 -13.717 1.00 94.88 591 SER A N 1
ATOM 4561 C CA . SER A 1 591 ? -10.377 12.006 -14.670 1.00 94.88 591 SER A CA 1
ATOM 4562 C C . SER A 1 591 ? -10.761 10.682 -14.001 1.00 94.88 591 SER A C 1
ATOM 4564 O O . SER A 1 591 ? -11.374 9.839 -14.653 1.00 94.88 591 SER A O 1
ATOM 4566 N N . ILE A 1 592 ? -10.422 10.482 -12.723 1.00 97.50 592 ILE A N 1
ATOM 4567 C CA . ILE A 1 592 ? -10.653 9.238 -11.984 1.00 97.50 592 ILE A CA 1
ATOM 4568 C C . ILE A 1 592 ? -11.875 9.402 -11.070 1.00 97.50 592 ILE A C 1
ATOM 4570 O O . ILE A 1 592 ? -11.759 9.605 -9.864 1.00 97.50 592 ILE A O 1
ATOM 4574 N N . GLU A 1 593 ? -13.070 9.332 -11.656 1.00 95.94 593 GLU A N 1
ATOM 4575 C CA . GLU A 1 593 ? -14.342 9.487 -10.927 1.00 95.94 593 GLU A CA 1
ATOM 4576 C C . GLU A 1 593 ? -15.020 8.142 -10.604 1.00 95.94 593 GLU A C 1
ATOM 4578 O O . GLU A 1 593 ? -15.650 7.982 -9.554 1.00 95.94 593 GLU A O 1
ATOM 4583 N N . GLU A 1 594 ? -14.887 7.158 -11.499 1.00 97.81 594 GLU A N 1
ATOM 4584 C CA . GLU A 1 594 ? -15.603 5.879 -11.423 1.00 97.81 594 GLU A CA 1
ATOM 4585 C C . GLU A 1 594 ? -15.469 5.154 -10.067 1.00 97.81 594 GLU A C 1
ATOM 4587 O O . GLU A 1 594 ? -16.505 4.748 -9.522 1.00 97.81 594 GLU A O 1
ATOM 4592 N N . PRO A 1 595 ? -14.268 5.027 -9.461 1.00 98.44 595 PRO A N 1
ATOM 4593 C CA . PRO A 1 595 ? -14.127 4.353 -8.172 1.00 98.44 595 PRO A CA 1
ATOM 4594 C C . PRO A 1 595 ? -14.977 5.002 -7.072 1.00 98.44 595 PRO A C 1
ATOM 4596 O O . PRO A 1 595 ? -15.670 4.318 -6.316 1.00 98.44 595 PRO A O 1
ATOM 4599 N N . LEU A 1 596 ? -14.990 6.338 -7.011 1.00 96.62 596 LEU A N 1
ATOM 4600 C CA . LEU A 1 596 ? -15.742 7.090 -6.007 1.00 96.62 596 LEU A CA 1
ATOM 4601 C C . LEU A 1 596 ? -17.257 6.931 -6.204 1.00 96.62 596 LEU A C 1
ATOM 4603 O O . LEU A 1 596 ? -18.007 6.790 -5.233 1.00 96.62 596 LEU A O 1
ATOM 4607 N N . HIS A 1 597 ? -17.720 6.891 -7.455 1.00 96.94 597 HIS A N 1
ATOM 4608 C CA . HIS A 1 597 ? -19.120 6.600 -7.780 1.00 96.94 597 HIS A CA 1
ATOM 4609 C C . HIS A 1 597 ? -19.540 5.192 -7.351 1.00 96.94 597 HIS A C 1
ATOM 4611 O O . HIS A 1 597 ? -20.609 4.999 -6.763 1.00 96.94 597 HIS A O 1
ATOM 4617 N N . ASN A 1 598 ? -18.689 4.199 -7.597 1.00 98.44 598 ASN A N 1
ATOM 4618 C CA . ASN A 1 598 ? -18.934 2.824 -7.179 1.00 98.44 598 ASN A CA 1
ATOM 4619 C C . ASN A 1 598 ? -18.969 2.689 -5.650 1.00 98.44 598 ASN A C 1
ATOM 4621 O O . ASN A 1 598 ? -19.841 1.993 -5.124 1.00 98.44 598 ASN A O 1
ATOM 4625 N N . LEU A 1 599 ? -18.100 3.406 -4.928 1.00 98.19 599 LEU A N 1
ATOM 4626 C CA . LEU A 1 599 ? -18.102 3.445 -3.462 1.00 98.19 599 LEU A CA 1
ATOM 4627 C C . LEU A 1 599 ? -19.381 4.062 -2.893 1.00 98.19 599 LEU A C 1
ATOM 4629 O O . LEU A 1 599 ? -19.928 3.527 -1.929 1.00 98.19 599 LEU A O 1
ATOM 4633 N N . ARG A 1 600 ? -19.913 5.129 -3.510 1.00 95.50 600 ARG A N 1
ATOM 4634 C CA . ARG A 1 600 ? -21.222 5.702 -3.134 1.00 95.50 600 ARG A CA 1
ATOM 4635 C C . ARG A 1 600 ? -22.324 4.652 -3.197 1.00 95.50 600 ARG A C 1
ATOM 4637 O O . ARG A 1 600 ? -23.017 4.436 -2.205 1.00 95.50 600 ARG A O 1
ATOM 4644 N N . LYS A 1 601 ? -22.423 3.945 -4.326 1.00 96.88 601 LYS A N 1
ATOM 4645 C CA . LYS A 1 601 ? -23.414 2.876 -4.530 1.00 96.88 601 LYS A CA 1
ATOM 4646 C C . LYS A 1 601 ? -23.227 1.712 -3.557 1.00 96.88 601 LYS A C 1
ATOM 4648 O O . LYS A 1 601 ? -24.205 1.205 -3.012 1.00 96.88 601 LYS A O 1
ATOM 4653 N N . LEU A 1 602 ? -21.986 1.272 -3.339 1.00 97.75 602 LEU A N 1
ATOM 4654 C CA . LEU A 1 602 ? -21.688 0.168 -2.427 1.00 97.75 602 LEU A CA 1
ATOM 4655 C C . LEU A 1 602 ? -22.070 0.524 -0.990 1.00 97.75 602 LEU A C 1
ATOM 4657 O O . LEU A 1 602 ? -22.725 -0.262 -0.304 1.00 97.75 602 LEU A O 1
ATOM 4661 N N . ARG A 1 603 ? -21.689 1.723 -0.544 1.00 95.94 603 ARG A N 1
ATOM 4662 C CA . ARG A 1 603 ? -22.001 2.202 0.797 1.00 95.94 603 ARG A CA 1
ATOM 4663 C C . ARG A 1 603 ? -23.506 2.372 0.994 1.00 95.94 603 ARG A C 1
ATOM 4665 O O . ARG A 1 603 ? -24.013 1.987 2.041 1.00 95.94 603 ARG A O 1
ATOM 4672 N N . GLU A 1 604 ? -24.224 2.905 0.006 1.00 94.50 604 GLU A N 1
ATOM 4673 C CA . GLU A 1 604 ? -25.689 3.016 0.033 1.00 94.50 604 GLU A CA 1
ATOM 4674 C C . GLU A 1 604 ? -26.356 1.638 0.157 1.00 94.50 604 GLU A C 1
ATOM 4676 O O . GLU A 1 604 ? -27.235 1.444 0.998 1.00 94.50 604 GLU A O 1
ATOM 4681 N N . LEU A 1 605 ? -25.876 0.646 -0.601 1.00 96.25 605 LEU A N 1
ATOM 4682 C CA . LEU A 1 605 ? -26.349 -0.735 -0.509 1.00 96.25 605 LEU A CA 1
ATOM 4683 C C . LEU A 1 605 ? -26.125 -1.330 0.890 1.00 96.25 605 LEU A C 1
ATOM 4685 O O . LEU A 1 605 ? -27.034 -1.944 1.456 1.00 96.25 605 LEU A O 1
ATOM 4689 N N . TYR A 1 606 ? -24.927 -1.164 1.455 1.00 95.69 606 TYR A N 1
ATOM 4690 C CA . TYR A 1 606 ? -24.622 -1.639 2.806 1.00 95.69 606 TYR A CA 1
ATOM 4691 C C . TYR A 1 606 ? -25.434 -0.905 3.869 1.00 95.69 606 TYR A C 1
ATOM 4693 O O . TYR A 1 606 ? -25.945 -1.547 4.785 1.00 95.69 606 TYR A O 1
ATOM 4701 N N . ALA A 1 607 ? -25.623 0.406 3.724 1.00 92.62 607 ALA A N 1
ATOM 4702 C CA . ALA A 1 607 ? -26.433 1.206 4.630 1.00 92.62 607 ALA A CA 1
ATOM 4703 C C . ALA A 1 607 ? -27.895 0.738 4.635 1.00 92.62 607 ALA A C 1
ATOM 4705 O O . ALA A 1 607 ? -28.450 0.482 5.705 1.00 92.62 607 ALA A O 1
ATOM 4706 N N . ALA A 1 608 ? -28.481 0.511 3.455 1.00 93.75 608 ALA A N 1
ATOM 4707 C CA . ALA A 1 608 ? -29.832 -0.027 3.320 1.00 93.75 608 ALA A CA 1
ATOM 4708 C C . ALA A 1 608 ? -29.965 -1.424 3.948 1.00 93.75 608 ALA A C 1
ATOM 4710 O O . ALA A 1 608 ? -30.928 -1.692 4.666 1.00 93.75 608 ALA A O 1
ATOM 4711 N N . LYS A 1 609 ? -28.981 -2.309 3.732 1.00 93.06 609 LYS A N 1
ATOM 4712 C CA . LYS A 1 609 ? -29.001 -3.678 4.272 1.00 93.06 609 LYS A CA 1
ATOM 4713 C C . LYS A 1 609 ? -28.777 -3.734 5.788 1.00 93.06 609 LYS A C 1
ATOM 4715 O O . LYS A 1 609 ? -29.350 -4.595 6.450 1.00 93.06 609 LYS A O 1
ATOM 4720 N N . ALA A 1 610 ? -27.975 -2.824 6.337 1.00 91.31 610 ALA A N 1
ATOM 4721 C CA . ALA A 1 610 ? -27.669 -2.747 7.765 1.00 91.31 610 ALA A CA 1
ATOM 4722 C C . ALA A 1 610 ? -28.623 -1.832 8.561 1.00 91.31 610 ALA A C 1
ATOM 4724 O O . ALA A 1 610 ? -28.468 -1.711 9.777 1.00 91.31 610 ALA A O 1
ATOM 4725 N N . GLY A 1 611 ? -29.581 -1.167 7.902 1.00 90.25 611 GLY A N 1
ATOM 4726 C CA . GLY A 1 611 ? -30.480 -0.199 8.540 1.00 90.25 611 GLY A CA 1
ATOM 4727 C C . GLY A 1 611 ? -29.763 1.052 9.064 1.00 90.25 611 GLY A C 1
ATOM 4728 O O . GLY A 1 611 ? -30.180 1.634 10.063 1.00 90.25 611 GLY A O 1
ATOM 4729 N N . VAL A 1 612 ? -28.657 1.447 8.430 1.00 86.94 612 VAL A N 1
ATOM 4730 C CA . VAL A 1 612 ? -27.867 2.629 8.798 1.00 86.94 612 VAL A CA 1
ATOM 4731 C C . VAL A 1 612 ? -28.368 3.833 8.005 1.00 86.94 612 VAL A C 1
ATOM 4733 O O . VAL A 1 612 ? -28.446 3.789 6.783 1.00 86.94 612 VAL A O 1
ATOM 4736 N N . THR A 1 613 ? -28.680 4.931 8.693 1.00 83.00 613 THR A N 1
ATOM 4737 C CA . THR A 1 613 ? -29.215 6.160 8.077 1.00 83.00 613 THR A CA 1
ATOM 4738 C C . THR A 1 613 ? -28.168 7.259 7.903 1.00 83.00 613 THR A C 1
ATOM 4740 O O . THR A 1 613 ? -28.518 8.378 7.530 1.00 83.00 613 THR A O 1
ATOM 4743 N N . THR A 1 614 ? -26.894 6.990 8.215 1.00 81.06 614 THR A N 1
ATOM 4744 C CA . THR A 1 614 ? -25.834 7.989 8.043 1.00 81.06 614 THR A CA 1
ATOM 4745 C C . THR A 1 614 ? -25.629 8.273 6.552 1.00 81.06 614 THR A C 1
ATOM 4747 O O . THR A 1 614 ? -25.475 7.322 5.773 1.00 81.06 614 THR A O 1
ATOM 4750 N N . PRO A 1 615 ? -25.652 9.557 6.141 1.00 80.50 615 PRO A N 1
ATOM 4751 C CA . PRO A 1 615 ? -25.483 9.927 4.743 1.00 80.50 615 PRO A CA 1
ATOM 4752 C C . PRO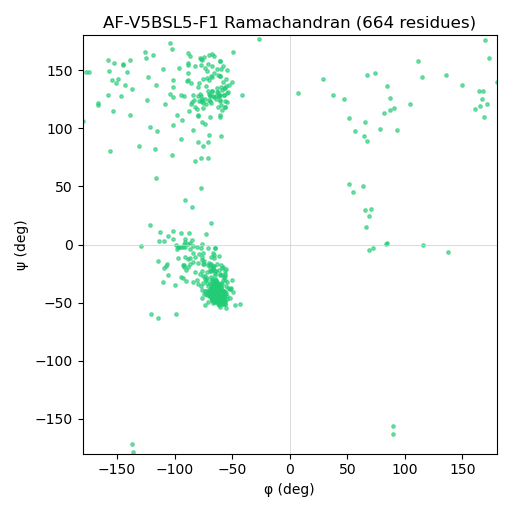 A 1 615 ? -24.076 9.571 4.256 1.00 80.50 615 PRO A C 1
ATOM 4754 O O . PRO A 1 615 ? -23.163 9.361 5.056 1.00 80.50 615 PRO A O 1
ATOM 4757 N N . PHE A 1 616 ? -23.906 9.518 2.933 1.00 81.81 616 PHE A N 1
ATOM 4758 C CA . PHE A 1 616 ? -22.579 9.397 2.334 1.00 81.81 616 PHE A CA 1
ATOM 4759 C C . PHE A 1 616 ? -21.679 10.548 2.830 1.00 81.81 616 PHE A C 1
ATOM 4761 O O . PHE A 1 616 ? -22.165 11.685 2.884 1.00 81.81 616 PHE A O 1
ATOM 4768 N N . PRO A 1 617 ? -20.411 10.284 3.205 1.00 79.44 617 PRO A N 1
ATOM 4769 C CA . PRO A 1 617 ? -19.508 11.325 3.682 1.00 79.44 617 PRO A CA 1
ATOM 4770 C C . PRO A 1 617 ? -19.417 12.482 2.674 1.00 79.44 617 PRO A C 1
ATOM 4772 O O . PRO A 1 617 ? -19.255 12.229 1.477 1.00 79.44 617 PRO A O 1
ATOM 4775 N N . PRO A 1 618 ? -19.550 13.750 3.106 1.00 72.56 618 PRO A N 1
ATOM 4776 C CA . PRO A 1 618 ? -19.344 14.871 2.199 1.00 72.56 618 PRO A CA 1
ATOM 4777 C C . PRO A 1 618 ? -17.887 14.876 1.702 1.00 72.56 618 PRO A C 1
ATOM 4779 O O . PRO A 1 618 ? -17.007 14.437 2.448 1.00 72.56 618 PRO A O 1
ATOM 4782 N N . PRO A 1 619 ? -17.613 15.393 0.486 1.00 70.75 619 PRO A N 1
ATOM 4783 C CA . PRO A 1 619 ? -16.244 15.594 0.021 1.00 70.75 619 PRO A CA 1
ATOM 4784 C C . PRO A 1 619 ? -15.447 16.392 1.049 1.00 70.75 619 PRO A C 1
ATOM 4786 O O . PRO A 1 619 ? -15.955 17.371 1.612 1.00 70.75 619 PRO A O 1
ATOM 4789 N N . VAL A 1 620 ? -14.208 15.981 1.306 1.00 68.81 620 VAL A N 1
ATOM 4790 C CA . VAL A 1 620 ? -13.364 16.703 2.257 1.00 68.81 620 VAL A CA 1
ATOM 4791 C C . VAL A 1 620 ? -12.793 17.919 1.538 1.00 68.81 620 VAL A C 1
ATOM 4793 O O . VAL A 1 620 ? -11.967 17.793 0.638 1.00 68.81 620 VAL A O 1
ATOM 4796 N N . ASP A 1 621 ? -13.232 19.114 1.932 1.00 67.12 621 ASP A N 1
ATOM 4797 C CA . ASP A 1 621 ? -12.678 20.363 1.412 1.00 67.12 621 ASP A CA 1
ATOM 4798 C C . ASP A 1 621 ? -11.361 20.694 2.127 1.00 67.12 621 ASP A C 1
ATOM 4800 O O . ASP A 1 621 ? -11.307 21.377 3.156 1.00 67.12 621 ASP A O 1
ATOM 4804 N N . TYR A 1 622 ? -10.270 20.166 1.575 1.00 62.22 622 TYR A N 1
ATOM 4805 C CA . TYR A 1 622 ? -8.923 20.409 2.082 1.00 62.22 622 TYR A CA 1
ATOM 4806 C C . TYR A 1 622 ? -8.493 21.882 1.941 1.00 62.22 622 TYR A C 1
ATOM 4808 O O . TYR A 1 622 ? -7.659 22.342 2.726 1.00 62.22 622 TYR A O 1
ATOM 4816 N N . ARG A 1 623 ? -9.101 22.653 1.024 1.00 54.56 623 ARG A N 1
ATOM 4817 C CA . ARG A 1 623 ? -8.784 24.076 0.811 1.00 54.56 623 ARG A CA 1
ATOM 4818 C C . ARG A 1 623 ? -9.387 24.960 1.901 1.00 54.56 623 ARG A C 1
ATOM 4820 O O . ARG A 1 623 ? -8.667 25.777 2.480 1.00 54.56 623 ARG A O 1
ATOM 4827 N N . SER A 1 624 ? -10.661 24.766 2.258 1.00 53.16 624 SER A N 1
ATOM 4828 C CA . SER A 1 624 ? -11.276 25.536 3.356 1.00 53.16 624 SER A CA 1
ATOM 4829 C C . SER A 1 624 ? -10.683 25.200 4.720 1.00 53.16 624 SER A C 1
ATOM 4831 O O . SER A 1 624 ? -10.599 26.072 5.586 1.00 53.16 624 SER A O 1
ATOM 4833 N N . ARG A 1 625 ? -10.205 23.967 4.926 1.00 51.03 625 ARG A N 1
ATOM 4834 C CA . ARG A 1 625 ? -9.495 23.593 6.157 1.00 51.03 625 ARG A CA 1
ATOM 4835 C C . ARG A 1 625 ? -8.212 24.406 6.336 1.00 51.03 625 ARG A C 1
ATOM 4837 O O . ARG A 1 625 ? -7.918 24.835 7.447 1.00 51.03 625 ARG A O 1
ATOM 4844 N N . GLU A 1 626 ? -7.492 24.677 5.254 1.00 47.31 626 GLU A N 1
ATOM 4845 C CA . GLU A 1 626 ? -6.275 25.487 5.271 1.00 47.31 626 GLU A CA 1
ATOM 4846 C C . GLU A 1 626 ? -6.570 26.992 5.381 1.00 47.31 626 GLU A C 1
ATOM 4848 O O . GLU A 1 626 ? -5.871 27.712 6.087 1.00 47.31 626 GLU A O 1
ATOM 4853 N N . GLU A 1 627 ? -7.648 27.490 4.767 1.00 48.28 627 GLU A N 1
ATOM 4854 C CA . GLU A 1 627 ? -8.162 28.842 5.049 1.00 48.28 627 GLU A CA 1
ATOM 4855 C C . GLU A 1 627 ? -8.565 29.004 6.517 1.00 48.28 627 GLU A C 1
ATOM 4857 O O . GLU A 1 627 ? -8.275 30.031 7.131 1.00 48.28 627 GLU A O 1
ATOM 4862 N N . LYS A 1 628 ? -9.167 27.971 7.114 1.00 46.28 628 LYS A N 1
ATOM 4863 C CA . LYS A 1 628 ? -9.503 27.951 8.537 1.00 46.28 628 LYS A CA 1
ATOM 4864 C C . LYS A 1 628 ? -8.248 27.942 9.406 1.00 46.28 628 LYS A C 1
ATOM 4866 O O . LYS A 1 628 ? -8.202 28.695 10.372 1.00 46.28 628 LYS A O 1
ATOM 4871 N N . ILE A 1 629 ? -7.232 27.151 9.053 1.00 47.34 629 ILE A N 1
ATOM 4872 C CA . ILE A 1 629 ? -5.933 27.143 9.743 1.00 47.34 629 ILE A CA 1
ATOM 4873 C C . ILE A 1 629 ? -5.271 28.520 9.636 1.00 47.34 629 ILE A C 1
ATOM 4875 O O . ILE A 1 629 ? -4.958 29.102 10.667 1.00 47.34 629 ILE A O 1
ATOM 4879 N N . ARG A 1 630 ? -5.173 29.108 8.438 1.00 49.06 630 ARG A N 1
ATOM 4880 C CA . ARG A 1 630 ? -4.625 30.462 8.233 1.00 49.06 630 ARG A CA 1
ATOM 4881 C C . ARG A 1 630 ? -5.401 31.532 8.998 1.00 49.06 630 ARG A C 1
ATOM 4883 O O . ARG A 1 630 ? -4.804 32.444 9.564 1.00 49.06 630 ARG A O 1
ATOM 4890 N N . SER A 1 631 ? -6.729 31.420 9.048 1.00 44.50 631 SER A N 1
ATOM 4891 C CA . SER A 1 631 ? -7.581 32.299 9.853 1.00 44.50 631 SER A CA 1
ATOM 4892 C C . SER A 1 631 ? -7.263 32.167 11.343 1.00 44.50 631 SER A C 1
ATOM 4894 O O . SER A 1 631 ? -7.133 33.183 12.018 1.00 44.50 631 SER A O 1
ATOM 4896 N N . LEU A 1 632 ? -7.119 30.941 11.853 1.00 42.38 632 LEU A N 1
ATOM 4897 C CA . LEU A 1 632 ? -6.784 30.677 13.254 1.00 42.38 632 LEU A CA 1
ATOM 4898 C C . LEU A 1 632 ? -5.359 31.129 13.595 1.00 42.38 632 LEU A C 1
ATOM 4900 O O . LEU A 1 632 ? -5.144 31.693 14.661 1.00 42.38 632 LEU A O 1
ATOM 4904 N N . GLU A 1 633 ? -4.394 30.949 12.692 1.00 46.78 633 GLU A N 1
ATOM 4905 C CA . GLU A 1 633 ? -3.022 31.449 12.833 1.00 46.78 633 GLU A CA 1
ATOM 4906 C C . GLU A 1 633 ? -2.976 32.981 12.859 1.00 46.78 633 GLU A C 1
ATOM 4908 O O . GLU A 1 633 ? -2.273 33.568 13.684 1.00 46.78 633 GLU A O 1
ATOM 4913 N N . ALA A 1 634 ? -3.760 33.646 12.005 1.00 49.62 634 ALA A N 1
ATOM 4914 C CA . ALA A 1 634 ? -3.900 35.100 12.012 1.00 49.62 634 ALA A CA 1
ATOM 4915 C C . ALA A 1 634 ? -4.543 35.609 13.314 1.00 49.62 634 ALA A C 1
ATOM 4917 O O . ALA A 1 634 ? -4.120 36.637 13.855 1.00 49.62 634 ALA A O 1
ATOM 4918 N N . GLU A 1 635 ? -5.525 34.877 13.841 1.00 45.81 635 GLU A N 1
ATOM 4919 C CA . GLU A 1 635 ? -6.180 35.160 15.117 1.00 45.81 635 GLU A CA 1
ATOM 4920 C C . GLU A 1 635 ? -5.209 34.966 16.298 1.00 45.81 635 GLU A C 1
ATOM 4922 O O . GLU A 1 635 ? -5.068 35.848 17.147 1.00 45.81 635 GLU A O 1
ATOM 4927 N N . LEU A 1 636 ? -4.428 33.882 16.294 1.00 43.09 636 LEU A N 1
ATOM 4928 C CA . LEU A 1 636 ? -3.334 33.631 17.239 1.00 43.09 636 LEU A CA 1
ATOM 4929 C C . LEU A 1 636 ? -2.272 34.736 17.197 1.00 43.09 636 LEU A C 1
ATOM 4931 O O . LEU A 1 636 ? -1.848 35.228 18.243 1.00 43.09 636 LEU A O 1
ATOM 4935 N N . ALA A 1 637 ? -1.863 35.171 16.005 1.00 50.75 637 ALA A N 1
ATOM 4936 C CA . ALA A 1 637 ? -0.921 36.275 15.839 1.00 50.75 637 ALA A CA 1
ATOM 4937 C C . ALA A 1 637 ? -1.496 37.607 16.353 1.00 50.75 637 ALA A C 1
ATOM 4939 O O . ALA A 1 637 ? -0.766 38.424 16.917 1.00 50.75 637 ALA A O 1
ATOM 4940 N N . TYR A 1 638 ? -2.802 37.836 16.192 1.00 60.28 638 TYR A N 1
ATOM 4941 C CA . TYR A 1 638 ? -3.490 38.986 16.778 1.00 60.28 638 TYR A CA 1
ATOM 4942 C C . TYR A 1 638 ? -3.468 38.948 18.312 1.00 60.28 638 TYR A C 1
ATOM 4944 O O . TYR A 1 638 ? -3.133 39.958 18.936 1.00 60.28 638 TYR A O 1
ATOM 4952 N N . PHE A 1 639 ? -3.754 37.794 18.920 1.00 44.66 639 PHE A N 1
ATOM 4953 C CA . PHE A 1 639 ? -3.704 37.642 20.374 1.00 44.66 639 PHE A CA 1
ATOM 4954 C C . PHE A 1 639 ? -2.290 37.825 20.931 1.00 44.66 639 PHE A C 1
ATOM 4956 O O . PHE A 1 639 ? -2.129 38.577 21.891 1.00 44.66 639 PHE A O 1
ATOM 4963 N N . ARG A 1 640 ? -1.261 37.269 20.277 1.00 51.00 640 ARG A N 1
ATOM 4964 C CA . ARG A 1 640 ? 0.147 37.491 20.662 1.00 51.00 640 ARG A CA 1
ATOM 4965 C C . ARG A 1 640 ? 0.527 38.972 20.646 1.00 51.00 640 ARG A C 1
ATOM 4967 O O . ARG A 1 640 ? 1.117 39.465 21.600 1.00 51.00 640 ARG A O 1
ATOM 4974 N N . ARG A 1 641 ? 0.106 39.728 19.623 1.00 61.03 641 ARG A N 1
ATOM 4975 C CA . ARG A 1 641 ? 0.331 41.187 19.576 1.00 61.03 641 ARG A CA 1
ATOM 4976 C C . ARG A 1 641 ? -0.357 41.932 20.725 1.00 61.03 641 ARG A C 1
ATOM 4978 O O . ARG A 1 641 ? 0.214 42.875 21.270 1.00 61.03 641 ARG A O 1
ATOM 4985 N N . ARG A 1 642 ? -1.576 41.533 21.109 1.00 58.09 642 ARG A N 1
ATOM 4986 C CA . ARG A 1 642 ? -2.271 42.122 22.272 1.00 58.09 642 ARG A CA 1
ATOM 4987 C C . ARG A 1 642 ? -1.584 41.787 23.586 1.00 58.09 642 ARG A C 1
ATOM 4989 O O . ARG A 1 642 ? -1.533 42.633 24.472 1.00 58.09 642 ARG A O 1
ATOM 4996 N N . GLU A 1 643 ? -1.071 40.575 23.709 1.00 43.97 643 GLU A N 1
ATOM 4997 C CA . GLU A 1 643 ? -0.323 40.140 24.879 1.00 43.97 643 GLU A CA 1
ATOM 4998 C C . GLU A 1 643 ? 0.987 40.930 25.020 1.00 43.97 643 GLU A C 1
ATOM 5000 O O . GLU A 1 643 ? 1.294 41.430 26.102 1.00 43.97 643 GLU A O 1
ATOM 5005 N N . GLU A 1 644 ? 1.715 41.140 23.923 1.00 55.38 644 GLU A N 1
ATOM 5006 C CA . GLU A 1 644 ? 2.920 41.977 23.890 1.00 55.38 644 GLU A CA 1
ATOM 5007 C C . GLU A 1 644 ? 2.634 43.442 24.263 1.00 55.38 644 GLU A C 1
ATOM 5009 O O . GLU A 1 644 ? 3.403 44.053 25.013 1.00 55.38 644 GLU A O 1
ATOM 5014 N N . GLU A 1 645 ? 1.524 44.005 23.772 1.00 56.81 645 GLU A N 1
ATOM 5015 C CA . GLU A 1 645 ? 1.029 45.343 24.128 1.00 56.81 645 GLU A CA 1
ATOM 5016 C C . GLU A 1 645 ? 0.691 45.441 25.619 1.00 56.81 645 GLU A C 1
ATOM 5018 O O . GLU A 1 645 ? 1.157 46.350 26.304 1.00 56.81 645 GLU A O 1
ATOM 5023 N N . PHE A 1 646 ? -0.055 44.474 26.150 1.00 46.50 646 PHE A N 1
ATOM 5024 C CA . PHE A 1 646 ? -0.413 44.423 27.564 1.00 46.50 646 PHE A CA 1
ATOM 5025 C C . PHE A 1 646 ? 0.829 44.353 28.461 1.00 46.50 646 PHE A C 1
ATOM 5027 O O . PHE A 1 646 ? 0.965 45.123 29.413 1.00 46.50 646 PHE A O 1
ATOM 5034 N N . HIS A 1 647 ? 1.795 43.501 28.112 1.00 47.78 647 HIS A N 1
ATOM 5035 C CA . HIS A 1 647 ? 3.066 43.416 28.824 1.00 47.78 647 HIS A CA 1
ATOM 5036 C C . HIS A 1 647 ? 3.890 44.706 28.715 1.00 47.78 647 HIS A C 1
ATOM 5038 O O . HIS A 1 647 ? 4.623 45.045 29.646 1.00 47.78 647 HIS A O 1
ATOM 5044 N N . ARG A 1 648 ? 3.780 45.452 27.609 1.00 62.47 648 ARG A N 1
ATOM 5045 C CA . ARG A 1 648 ? 4.408 46.773 27.465 1.00 62.47 648 ARG A CA 1
ATOM 5046 C C . ARG A 1 648 ? 3.792 47.791 28.421 1.00 62.47 648 ARG A C 1
ATOM 5048 O O . ARG A 1 648 ? 4.534 48.423 29.167 1.00 62.47 648 ARG A O 1
ATOM 5055 N N . GLN A 1 649 ? 2.467 47.871 28.472 1.00 54.19 649 GLN A N 1
ATOM 5056 C CA . GLN A 1 649 ? 1.735 48.770 29.371 1.00 54.19 649 GLN A CA 1
ATOM 5057 C C . GLN A 1 649 ? 2.010 48.446 30.848 1.00 54.19 649 GLN A C 1
ATOM 5059 O O . GLN A 1 649 ? 2.216 49.339 31.667 1.00 54.19 649 GLN A O 1
ATOM 5064 N N . LEU A 1 650 ? 2.117 47.160 31.191 1.00 45.56 650 LEU A N 1
ATOM 5065 C CA . LEU A 1 650 ? 2.528 46.704 32.522 1.00 45.56 650 LEU A CA 1
ATOM 5066 C C . LEU A 1 650 ? 3.951 47.134 32.894 1.00 45.56 650 LEU A C 1
ATOM 5068 O O . LEU A 1 650 ? 4.208 47.463 34.053 1.00 45.56 650 LEU A O 1
ATOM 5072 N N . ARG A 1 651 ? 4.885 47.139 31.935 1.00 52.44 651 ARG A N 1
ATOM 5073 C CA . ARG A 1 651 ? 6.252 47.642 32.154 1.00 52.44 651 ARG A CA 1
ATOM 5074 C C . ARG A 1 651 ? 6.276 49.156 32.359 1.00 52.44 651 ARG A C 1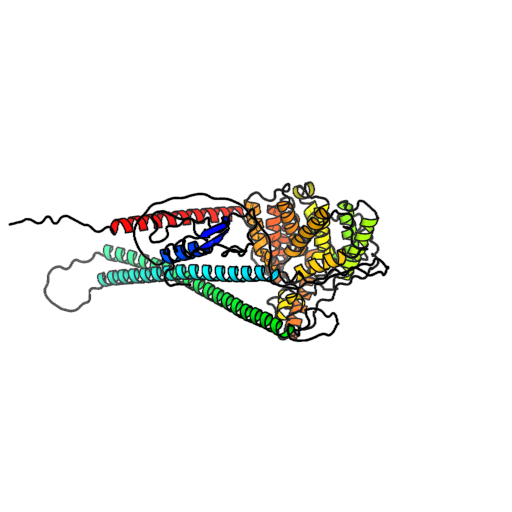
ATOM 5076 O O . ARG A 1 651 ? 7.032 49.626 33.204 1.00 52.44 651 ARG A O 1
ATOM 5083 N N . GLU A 1 652 ? 5.435 49.900 31.647 1.00 56.34 652 GLU A N 1
ATOM 5084 C CA . GLU A 1 652 ? 5.293 51.354 31.806 1.00 56.34 652 GLU A CA 1
ATOM 5085 C C . GLU A 1 652 ? 4.684 51.723 33.168 1.00 56.34 652 GLU A C 1
ATOM 5087 O O . GLU A 1 652 ? 5.200 52.603 33.855 1.00 56.34 652 GLU A O 1
ATOM 5092 N N . LEU A 1 653 ? 3.670 50.981 33.625 1.00 49.50 653 LEU A N 1
ATOM 5093 C CA . LEU A 1 653 ? 3.058 51.149 34.951 1.00 49.50 653 LEU A CA 1
ATOM 5094 C C . LEU A 1 653 ? 3.988 50.759 36.114 1.00 49.50 653 LEU A C 1
ATOM 5096 O O . LEU A 1 653 ? 3.795 51.218 37.239 1.00 49.50 653 LEU A O 1
ATOM 5100 N N . ARG A 1 654 ? 4.994 49.912 35.862 1.00 44.41 654 ARG A N 1
ATOM 5101 C CA . ARG A 1 654 ? 5.987 49.472 36.858 1.00 44.41 654 ARG A CA 1
ATOM 5102 C C . ARG A 1 654 ? 7.215 50.382 36.956 1.00 44.41 654 ARG A C 1
ATOM 5104 O O . ARG A 1 654 ? 8.086 50.105 37.781 1.00 44.41 654 ARG A O 1
ATOM 5111 N N . GLN A 1 655 ? 7.306 51.467 36.180 1.00 45.75 655 GLN A N 1
ATOM 5112 C CA . GLN A 1 655 ? 8.364 52.456 36.398 1.00 45.75 655 GLN A CA 1
ATOM 5113 C C . GLN A 1 655 ? 8.107 53.232 37.706 1.00 45.75 655 GLN A C 1
ATOM 5115 O O . GLN A 1 655 ? 7.038 53.819 37.878 1.00 45.75 655 GLN A O 1
ATOM 5120 N N . PRO A 1 656 ? 9.061 53.267 38.655 1.00 44.00 656 PRO A N 1
ATOM 5121 C CA . PRO A 1 656 ? 8.869 53.977 39.912 1.00 44.00 656 PRO A CA 1
ATOM 5122 C C . PRO A 1 656 ? 8.835 55.493 39.686 1.00 44.00 656 PRO A C 1
ATOM 5124 O O . PRO A 1 656 ? 9.773 56.072 39.136 1.00 44.00 656 PRO A O 1
ATOM 5127 N N . VAL A 1 657 ? 7.789 56.152 40.200 1.00 50.94 657 VAL A N 1
ATOM 5128 C CA . VAL A 1 657 ? 7.734 57.611 40.380 1.00 50.94 657 VAL A CA 1
ATOM 5129 C C . VAL A 1 657 ? 8.880 58.018 41.311 1.00 50.94 657 VAL A C 1
ATOM 5131 O O . VAL A 1 657 ? 8.754 57.985 42.535 1.00 50.94 657 VAL A O 1
ATOM 5134 N N . LYS A 1 658 ? 10.033 58.385 40.748 1.00 39.09 658 LYS A N 1
ATOM 5135 C CA . LYS A 1 658 ? 11.133 59.002 41.492 1.00 39.09 658 LYS A CA 1
ATOM 5136 C C . LYS A 1 658 ? 11.255 60.481 41.136 1.00 39.09 658 LYS A C 1
ATOM 5138 O O . LYS A 1 658 ? 11.571 60.853 40.015 1.00 39.09 658 LYS A O 1
ATOM 5143 N N . MET A 1 659 ? 11.109 61.269 42.202 1.00 38.09 659 MET A N 1
ATOM 5144 C CA . MET A 1 659 ? 11.513 62.661 42.418 1.00 38.09 659 MET A CA 1
ATOM 5145 C C . MET A 1 659 ? 10.499 63.769 42.114 1.00 38.09 659 MET A C 1
ATOM 5147 O O . MET A 1 659 ? 10.461 64.332 41.026 1.00 38.09 659 MET A O 1
ATOM 5151 N N . ARG A 1 660 ? 9.854 64.241 43.191 1.00 36.19 660 ARG A N 1
ATOM 5152 C CA . ARG A 1 660 ? 9.957 65.645 43.636 1.00 36.19 660 ARG A CA 1
ATOM 5153 C C . ARG A 1 660 ? 9.630 65.760 45.134 1.00 36.19 660 ARG A C 1
ATOM 5155 O O . ARG A 1 660 ? 8.545 66.167 45.517 1.00 36.19 660 ARG A O 1
ATOM 5162 N N . ILE A 1 661 ? 10.604 65.450 45.987 1.00 37.62 661 ILE A N 1
ATOM 5163 C CA . ILE A 1 661 ? 10.702 66.091 47.306 1.00 37.62 661 ILE A CA 1
ATOM 5164 C C . ILE A 1 661 ? 12.004 66.886 47.273 1.00 37.62 661 ILE A C 1
ATOM 5166 O O . ILE A 1 661 ? 13.092 66.334 47.406 1.00 37.62 661 ILE A O 1
ATOM 5170 N N . LYS A 1 662 ? 11.885 68.187 46.989 1.00 38.75 662 LYS A N 1
ATOM 5171 C CA . LYS A 1 662 ? 12.961 69.149 47.226 1.00 38.75 662 LYS A CA 1
ATOM 5172 C C . LYS A 1 662 ? 12.954 69.482 48.716 1.00 38.75 662 LYS A C 1
ATOM 5174 O O . LYS A 1 662 ? 11.940 69.917 49.250 1.00 38.75 662 LYS A O 1
ATOM 5179 N N . ILE A 1 663 ? 14.100 69.261 49.344 1.00 45.19 663 ILE A N 1
ATOM 5180 C CA . ILE A 1 663 ? 14.453 69.689 50.696 1.00 45.19 663 ILE A CA 1
ATOM 5181 C C . ILE A 1 663 ? 14.415 71.228 50.743 1.00 45.19 663 ILE A C 1
ATOM 5183 O O . ILE A 1 663 ? 15.035 71.875 49.898 1.00 45.19 663 ILE A O 1
ATOM 5187 N N . LEU A 1 664 ? 13.704 71.809 51.714 1.00 33.41 664 LEU A N 1
ATOM 5188 C CA . LEU A 1 664 ? 13.861 73.212 52.122 1.00 33.41 664 LEU A CA 1
ATOM 5189 C C . LEU A 1 664 ? 14.846 73.262 53.308 1.00 33.41 664 LEU A C 1
ATOM 5191 O O . LEU A 1 664 ? 14.648 72.499 54.257 1.00 33.41 664 LEU A O 1
ATOM 5195 N N . PRO A 1 665 ? 15.898 74.102 53.276 1.00 43.78 665 PRO A N 1
ATOM 5196 C CA . PRO A 1 665 ? 16.810 74.274 54.400 1.00 43.78 665 PRO A CA 1
ATOM 5197 C C . PRO A 1 665 ? 16.289 75.329 55.390 1.00 43.78 665 PRO A C 1
ATOM 5199 O O . PRO A 1 665 ? 15.412 76.125 55.052 1.00 43.78 665 PRO A O 1
ATOM 5202 N N . ARG A 1 666 ? 16.839 75.308 56.612 1.00 33.56 666 ARG A N 1
ATOM 5203 C CA . ARG A 1 666 ? 16.758 76.428 57.564 1.00 33.56 666 ARG A CA 1
ATOM 5204 C C . ARG A 1 666 ? 17.314 77.713 56.966 1.00 33.56 666 ARG A C 1
ATOM 5206 O O . ARG A 1 666 ? 18.317 77.608 56.223 1.00 33.56 666 ARG A O 1
#

Radius of gyration: 36.35 Å; Cα contacts (8 Å, |Δi|>4): 641; chains: 1; bounding box: 104×99×93 Å

InterPro domains:
  IPR000306 FYVE zinc finger [PF01363] (19-73)
  IPR000306 FYVE zinc finger [SM00064] (9-74)
  IPR002073 3'5'-cyclic nucleotide phosphodiesterase, catalytic domain [PF00233] (367-598)
  IPR002073 3'5'-cyclic nucleotide phosphodiesterase, catalytic domain [PS51845] (280-613)
  IPR003607 HD/PDEase domain [SM00471] (365-535)
  IPR003607 HD/PDEase domain [cd00077] (367-522)
  IPR011011 Zinc finger, FYVE/PHD-type [SSF57903] (16-80)
  IPR013083 Zinc finger, RING/FYVE/PHD-type [G3DSA:3.30.40.10] (8-85)
  IPR017455 Zinc finger, FYVE-related [PS50178] (21-73)
  IPR023088 3'5'-cyclic nucleotide phosphodiesterase [PR00387] (363-376)
  IPR023088 3'5'-cyclic nucleotide phosphodiesterase [PR00387] (395-408)
  IPR023088 3'5'-cyclic nucleotide phosphodiesterase [PR00387] (409-424)
  IPR023088 3'5'-cyclic nucleotide phosphodiesterase [PR00387] (436-452)
  IPR023088 3'5'-cyclic nucleotide phosphodiesterase [PR00387] (533-549)
  IPR023174 3'5'-cyclic nucleotide phosphodiesterase, conserved site [PS00126] (409-420)
  IPR036971 3'5'-cyclic nucleotide phosphodiesterase, catalytic domain superfamily [G3DSA:1.10.1300.10] (305-613)

Sequence (666 aa):
MSEDAGLPVPRSQWVERGVSCATCGKRFSPFTAKTNCPCCGKLCCSDCVQAECAIVGGSAPSKVCIDCFSMLQSRRRVEPDEGSSFREFNAASAFPLQTRLLADGRVESGETSRVSPSNDGRVRHFSRANEYSNSLPVLDEYVDDLLRKSELLRMENDVLLNRLREQEAEIHALRLERDRAVARIVPDGESMADGSGLPQVSDEIVKELRGELAVAHLRIESVERELKNALDRAESSEAMVKNLKQGLCNYKEEVVRLLQSREEVEMLPGVSGHRDMISTRRLPPSILQDTILAVVPPKSCAAIGTDVDLRDWGFDTFEVASRVPSVLQSVAMHVALAWNFFASQEEAQKWAFLVAAVENNYRPNPYHNAIHAADVLQGTFSLVSAAKPLMEHLTPLECKAAAFAALTHDVCHPGRTNAFLAAVQDPVSFKFSGKGTLEQLHTATAFELLNVSEFDFTSSMDNASFLEFKNIVSHLIGHTDMSLHSETIAKHGAKLSAGGFDCTCKEDRLEALSLLLHAADIGASSRGVAIARKWLVILQEFADQAEDERRRGLPVTPGFDTPSSVEKSQISFLDFFVIPTFDLLHQLFPSIEEPLHNLRKLRELYAAKAGVTTPFPPPVDYRSREEKIRSLEAELAYFRRREEEFHRQLRELRQPVKMRIKILPR

Secondary structure (DSSP, 8-state):
--S-BTBPPPGGGS----SB-TTT-PBPPTTS-EEE-TTT--EEEGGGS-EEEPPTT-SS-EEE-HHHHHHHHHHHTTS---------------------------------------------PPP--SSTTSSHHHHHHHHHHHHHHHHHHHHHHHHHHHHHHHHHHHHHHHHHHHHHHHHTT-PPP-------------HHHHHHHHHHHHHHHHHHHHHHHHHHHHHHHHHHHHHHHHHHHHHHHHHHHHHHHHHHHHHHHTT---------TTTTS-PPPPSSPPP----PPPP------TT--TT-TT--HHHHHTTSS-HHHHHHHHHHHHTT--SSHHHHHHHHHHHHHHHHHS---SSSSHHHHHHHHHHHHHHHHH-HHHHTT--HHHHHHHHHHHHHTTTT--SS-HHHHHHTT-HHHHHS-SS-HHHHHHHHHHHHHHTSTTT-TTTTS-HHHHHHHHHHHHHHHHTT-GGGHHHHHHHHHHHHHTTS--TTSHHHHHHHHHHHHHHHHTTGGGS-HHHHHHGGGHHHHHHHHHHHHHHTTPPPPTT-SPPS-HHHHHHHHIIIIIHHHHHHHHHH-TT--HHHHHHHHHHHHHHHHHT--PPPPPP--HHHHHHHHHHHHHHHHHHHHHHHHHHHHHHHHTS------PPPP-

Organism: NCBI:txid1416333

pLDDT: mean 74.06, std 24.38, range [22.58, 98.94]

Solvent-accessible surface area (backbone atoms only — not comparable to full-atom values): 38912 Å² total; per-residue (Å²): 133,72,94,67,82,47,40,64,45,58,75,93,67,37,49,89,76,75,66,37,18,76,80,82,59,49,68,62,50,100,86,50,60,73,43,57,18,46,54,74,14,45,37,25,40,48,84,49,37,64,53,70,44,75,42,55,95,52,97,59,68,40,52,21,31,58,69,59,46,56,52,54,55,57,50,60,74,72,56,90,78,82,89,80,80,90,80,90,83,86,85,89,83,82,89,87,85,86,87,86,89,82,93,85,79,91,89,91,85,86,87,88,82,90,86,85,87,81,92,78,91,77,85,84,81,80,84,88,81,77,73,78,79,67,53,58,64,60,51,53,52,51,51,54,48,52,51,50,53,49,50,52,53,49,52,53,42,52,51,49,56,49,52,44,53,53,51,53,52,49,49,51,50,52,51,53,52,50,52,53,56,51,54,74,73,53,78,85,85,84,80,91,83,84,92,76,89,78,83,80,79,52,71,65,59,57,52,51,53,52,51,52,52,51,55,52,48,56,50,46,57,51,50,54,52,53,47,51,58,50,50,57,50,45,55,54,50,51,54,50,48,50,51,53,51,50,52,52,49,57,48,51,53,50,52,51,52,55,53,53,58,53,62,64,64,76,73,69,89,86,81,94,74,97,76,67,97,65,77,82,67,93,60,59,80,56,86,57,70,79,86,62,82,64,91,43,82,57,73,71,62,54,81,88,47,97,87,57,58,69,58,45,68,65,60,53,52,69,65,46,42,76,75,36,92,39,42,36,53,27,48,53,52,49,52,39,60,76,64,62,68,57,94,46,71,67,37,49,49,12,41,44,32,30,46,34,26,47,47,72,36,28,37,97,39,74,42,58,17,43,63,43,26,28,39,21,30,39,36,29,51,13,52,44,66,53,34,54,71,47,54,77,51,58,47,71,61,56,52,51,22,52,49,51,24,34,56,27,42,57,41,44,40,69,54,65,52,62,67,52,36,54,75,69,47,24,48,58,44,70,75,32,61,81,78,45,32,57,27,50,45,7,45,50,50,44,51,57,50,42,69,37,81,66,21,29,50,60,75,85,49,53,74,67,57,46,52,48,37,50,51,50,25,46,52,40,23,49,60,54,34,72,90,44,47,73,60,52,53,52,53,51,35,52,38,45,57,74,73,37,73,52,41,88,40,67,68,38,42,52,53,49,52,33,54,44,43,38,45,20,64,67,28,55,54,27,38,28,67,74,51,25,60,65,61,53,34,44,54,54,35,33,31,53,40,24,51,50,27,52,76,70,73,44,83,59,57,88,84,22,53,83,61,99,47,62,44,52,56,46,46,54,51,37,67,73,51,44,48,55,50,39,51,52,47,23,72,63,34,73,76,50,49,65,46,47,54,28,36,53,55,42,46,52,52,27,24,66,75,57,73,49,83,77,73,80,82,73,83,81,61,47,53,60,54,48,53,50,48,53,50,50,52,52,50,51,52,50,50,52,52,52,50,54,50,52,54,48,53,53,55,62,70,65,56,78,92,78,86,89,82,80,86,81,81,135

Mean predicted aligned error: 20.04 Å

Foldseek 3Di:
DDPQQQAFDPLVPADPDDQAAPAPRHGDDPPFDWDAFRRPNGIHTVVQQPDWDDGPPDPGTGGGGPVSVVVVVVVVVVDDDDDDDDDDDDDDDDDDDDDDDDDDDDDDDDDDDDDDDDDDDDDDDDDPPPDPVPVVVVVVVVVVVLVVVLVVLVVVLVVLVVVLVVLVVVLVVLVVVLVVLVCVVDPDDDDDDDDDDDDDPDPVNVVVSVVVNVVSVVVSVVSVVVSVVSVVVSVVSVVVSVVSVVVVVVVVVVVVVVVVVVVVVVPDDDDDDDDDPVPPDPADAFLFDDQDLDQDDFADLPALDPPDDLLALLDQLVVSVVPGVALQLNLLLVLCVVLVLDPDPLLSQLQRRLLVSQQVQADPALFLHQSLLSQLLSQLSNLCVLQVQQVVQDDSLLSVLLNLLSNQLQGRPSLDDPVLCVQSVGVLCVVQDDADSRLVVSLVSSVVNCPNPSNVSVPPPDPVSVVVSSVLSSLQSSLLRPVCQVVLLLVLLVCLLVPAADSNDPVSSSNLSSLSSNLSSVQQQLSAQVSVVSNLSSLVSLCVSQVVCVVVVHPRDPPSHDDPAPLVSVLVVLQPGNLSSQLSSCSNRVSRCSSNVRSQVSNVVSCVVVVNPDHDDDRDPSNVVVVVVVVVVVVVVVVVVVVVVVVVVVVVVPDDPDDDDDDDDD